Protein AF-0000000074986239 (afdb_homodimer)

InterPro domains:
  IPR000210 BTB/POZ domain [PF00651] (36-134)
  IPR000210 BTB/POZ domain [PS50097] (32-99)
  IPR000210 BTB/POZ domain [SM00225] (34-138)
  IPR011333 SKP1/BTB/POZ domain superfamily [G3DSA:3.30.710.10] (16-191)
  IPR011333 SKP1/BTB/POZ domain superfamily [SSF54695] (36-136)

pLDDT: mean 83.1, std 17.81, range [27.64, 98.12]

Organism: Psilocybe cubensis (NCBI:txid181762)

Nearest PDB structures (foldseek):
  4j8z-assembly1_A  TM=7.251E-01  e=3.890E-04  Homo sapiens
  3htm-assembly1_B  TM=7.294E-01  e=8.407E-04  Homo sapiens
  3hqi-assembly1_B  TM=7.609E-01  e=1.726E-03  Homo sapiens
  8rit-assembly1_B  TM=8.014E-01  e=5.625E-03  Xenopus laevis
  3ga1-assembly1_A  TM=6.540E-01  e=9.403E-03  Homo sapiens

Secondary structure (DSSP, 8-state):
-----------THHHH----TT-EEEEEEE-TT-SEEEEETTEEEEE-HHHHHHH-HHHHHHHHS---TT--EETTEEEEEE-S-HHHHHHHHHHHHH-S-S-TT--HHHHHHHHHHHHHTT-HHHHHHHHHHHHHHS-SSHHHHHHSGGG-HHHHS-TT--SS-TTHHHHHHHHHHHTT-GGGHHHHHHHHHHHS-HHHHHH-EE-TTS-EE---HHHHHHHHHHHHHHHHHIIIIITGGGTSSTTTT-TTTTTHHHHHHHHHHHHHHTT-SHHHHS--HHHHSTTS-HHHHHHHHHHHHHHHHHHHHHHHHHTTPPPHHHHTT---/-----------THHHH----TT-EEEEEEE-TT-SEEEEETTEEEEE-HHHHHHH-HHHHHHHHS---TT--EETTEEEEEE-S-HHHHHHHHHHHHH-STT-TT--HHHHHHHHHHHHHTT-HHHHHHHHHHHHHHS-SSHHHHHHSGGG-HHHHS-TT--SS-TTHHHHHHHHHHHTT-GGGHHHHHHHHHHHS-HHHHHH-EE-TTS-EE---HHHHHHHHHHHHHHHHHIIIIITGGGTSSTTTT-TTTTTHHHHHHHHHHHHHHTT-SHHHHS--HHHHSTTS-HHHHHHHHHHHHHHHHHHHHHHHHHTTPPPHHHHTT---

Solvent-accessible surface area (backbone atoms only — not comparable to full-atom values): 36133 Å² total; per-residue (Å²): 135,78,79,80,77,78,74,79,75,75,68,69,67,66,72,55,66,63,69,59,90,79,62,41,72,40,83,89,48,53,42,92,85,33,58,29,29,41,31,18,80,48,34,33,31,28,38,46,55,68,60,47,35,74,49,11,58,51,48,37,55,54,71,67,44,85,70,66,90,80,56,53,61,50,90,88,25,45,47,43,83,44,93,50,59,44,65,37,50,52,49,44,50,44,33,70,73,65,38,68,76,57,61,96,66,62,47,69,67,48,38,45,24,24,39,51,49,13,63,77,39,38,21,52,68,49,23,47,51,31,52,54,50,48,60,71,72,45,57,83,47,66,70,50,35,74,70,32,69,84,43,35,74,76,48,52,75,45,87,88,60,41,94,44,60,64,29,46,61,46,50,42,51,52,52,28,60,73,70,60,43,61,63,54,43,48,55,51,53,50,50,46,51,44,71,43,61,71,64,39,51,77,73,20,34,63,26,92,86,70,45,67,33,65,58,55,70,70,53,38,51,38,49,55,55,17,51,55,45,44,54,45,45,24,49,65,33,30,49,34,58,76,80,44,65,68,46,72,77,31,85,83,27,39,12,52,35,51,30,52,26,49,51,47,47,55,58,48,61,68,74,34,55,50,70,37,73,30,87,51,50,69,74,34,40,64,68,40,45,71,70,50,30,52,52,48,45,54,44,28,53,52,14,22,53,52,46,55,66,43,41,29,53,41,53,78,41,64,49,65,74,58,37,71,65,57,82,115,134,78,78,81,79,80,75,75,75,72,69,68,68,66,72,53,65,62,68,59,90,80,63,40,72,39,85,87,48,52,44,90,85,33,57,30,30,42,32,17,78,48,34,34,32,28,38,48,55,69,60,49,35,73,49,11,59,51,47,38,54,55,70,68,45,85,69,64,89,81,56,52,61,50,89,89,24,44,47,43,82,45,92,52,59,44,65,37,49,52,48,44,51,44,35,71,76,68,40,64,77,73,48,83,74,56,48,68,67,47,38,44,25,23,39,52,50,12,62,76,38,40,21,52,69,50,23,48,52,30,52,55,50,47,58,70,71,44,58,85,45,66,69,49,34,73,71,31,68,84,45,35,72,73,47,59,69,41,87,86,56,42,95,44,61,63,30,45,61,46,50,42,50,51,51,29,60,71,69,62,44,61,64,54,42,49,57,51,53,49,50,46,52,46,72,42,62,75,66,39,54,76,72,21,33,63,26,92,88,71,45,69,34,64,60,54,70,69,55,38,51,38,49,56,55,17,50,54,45,45,54,45,46,24,49,67,33,30,49,34,58,76,79,46,67,69,43,71,78,32,86,83,27,38,12,52,35,51,30,50,26,50,50,47,46,54,59,48,61,68,74,35,56,48,69,36,73,32,89,49,50,69,74,35,42,62,70,39,46,72,68,49,29,53,52,48,45,52,45,28,52,52,14,23,53,51,46,57,67,43,42,29,53,41,54,78,39,63,51,62,75,57,37,70,64,60,82,114

Structure (mmCIF, N/CA/C/O backbone):
data_AF-0000000074986239-model_v1
#
loop_
_entity.id
_entity.type
_entity.pdbx_description
1 polymer 'BTB domain-containing protein'
#
loop_
_atom_site.group_PDB
_atom_site.id
_atom_site.type_symbol
_atom_site.label_atom_id
_atom_site.label_alt_id
_atom_site.label_comp_id
_atom_site.label_asym_id
_atom_site.label_entity_id
_atom_site.label_seq_id
_atom_site.pdbx_PDB_ins_code
_atom_site.Cartn_x
_atom_site.Cartn_y
_atom_site.Cartn_z
_atom_site.occupancy
_atom_site.B_iso_or_equiv
_atom_site.auth_seq_id
_atom_site.auth_comp_id
_atom_site.auth_asym_id
_atom_site.auth_atom_id
_atom_site.pdbx_PDB_model_num
ATOM 1 N N . MET A 1 1 ? -80.312 -23.812 -19.688 1 28.38 1 MET A N 1
ATOM 2 C CA . MET A 1 1 ? -79.188 -24.344 -18.969 1 28.38 1 MET A CA 1
ATOM 3 C C . MET A 1 1 ? -78 -24.484 -19.906 1 28.38 1 MET A C 1
ATOM 5 O O . MET A 1 1 ? -77.875 -25.469 -20.641 1 28.38 1 MET A O 1
ATOM 9 N N . PHE A 1 2 ? -77.5 -23.391 -20.531 1 37.22 2 PHE A N 1
ATOM 10 C CA . PHE A 1 2 ? -76.5 -23.281 -21.594 1 37.22 2 PHE A CA 1
ATOM 11 C C . PHE A 1 2 ? -75.188 -23.797 -21.109 1 37.22 2 PHE A C 1
ATOM 13 O O . PHE A 1 2 ? -74.812 -23.609 -19.938 1 37.22 2 PHE A O 1
ATOM 20 N N . PRO A 1 3 ? -74.625 -24.891 -21.797 1 40.72 3 PRO A N 1
ATOM 21 C CA . PRO A 1 3 ? -73.375 -25.531 -21.375 1 40.72 3 PRO A CA 1
ATOM 22 C C . PRO A 1 3 ? -72.25 -24.547 -21.219 1 40.72 3 PRO A C 1
ATOM 24 O O . PRO A 1 3 ? -72.188 -23.5 -21.875 1 40.72 3 PRO A O 1
ATOM 27 N N . PRO A 1 4 ? -71.562 -24.5 -20 1 38.94 4 PRO A N 1
ATOM 28 C CA . PRO A 1 4 ? -70.438 -23.578 -19.672 1 38.94 4 PRO A CA 1
ATOM 29 C C . PRO A 1 4 ? -69.312 -23.625 -20.656 1 38.94 4 PRO A C 1
ATOM 31 O O . PRO A 1 4 ? -68.938 -24.719 -21.141 1 38.94 4 PRO A O 1
ATOM 34 N N . THR A 1 5 ? -69.188 -22.656 -21.516 1 35.75 5 THR A N 1
ATOM 35 C CA . THR A 1 5 ? -68.125 -22.516 -22.5 1 35.75 5 THR A CA 1
ATOM 36 C C . THR A 1 5 ? -66.75 -22.672 -21.844 1 35.75 5 THR A C 1
ATOM 38 O O . THR A 1 5 ? -66.5 -22.047 -20.828 1 35.75 5 THR A O 1
ATOM 41 N N . LYS A 1 6 ? -66.125 -23.828 -22.141 1 28.75 6 LYS A N 1
ATOM 42 C CA . LYS A 1 6 ? -64.75 -24.234 -21.734 1 28.75 6 LYS A CA 1
ATOM 43 C C . LYS A 1 6 ? -63.75 -23.094 -21.891 1 28.75 6 LYS A C 1
ATOM 45 O O . LYS A 1 6 ? -63.719 -22.438 -22.938 1 28.75 6 LYS A O 1
ATOM 50 N N . ARG A 1 7 ? -63.25 -22.484 -20.812 1 32.34 7 ARG A N 1
ATOM 51 C CA . ARG A 1 7 ? -62.156 -21.516 -20.766 1 32.34 7 ARG A CA 1
ATOM 52 C C . ARG A 1 7 ? -60.969 -22 -21.594 1 32.34 7 ARG A C 1
ATOM 54 O O . ARG A 1 7 ? -60.562 -23.156 -21.5 1 32.34 7 ARG A O 1
ATOM 61 N N . LYS A 1 8 ? -60.719 -21.375 -22.641 1 32.94 8 LYS A N 1
ATOM 62 C CA . LYS A 1 8 ? -59.531 -21.594 -23.469 1 32.94 8 LYS A CA 1
ATOM 63 C C . LYS A 1 8 ? -58.281 -21.781 -22.594 1 32.94 8 LYS A C 1
ATOM 65 O O . LYS A 1 8 ? -57.969 -20.906 -21.781 1 32.94 8 LYS A O 1
ATOM 70 N N . ARG A 1 9 ? -57.969 -23.062 -22.234 1 32.22 9 ARG A N 1
ATOM 71 C CA . ARG A 1 9 ? -56.656 -23.391 -21.672 1 32.22 9 ARG A CA 1
ATOM 72 C C . ARG A 1 9 ? -55.562 -22.625 -22.391 1 32.22 9 ARG A C 1
ATOM 74 O O . ARG A 1 9 ? -55.406 -22.734 -23.609 1 32.22 9 ARG A O 1
ATOM 81 N N . MET A 1 10 ? -55.375 -21.344 -22.031 1 33.19 10 MET A N 1
ATOM 82 C CA . MET A 1 10 ? -54.125 -20.688 -22.453 1 33.19 10 MET A CA 1
ATOM 83 C C . MET A 1 10 ? -52.938 -21.641 -22.391 1 33.19 10 MET A C 1
ATOM 85 O O . MET A 1 10 ? -52.719 -22.281 -21.359 1 33.19 10 MET A O 1
ATOM 89 N N . ASP A 1 11 ? -52.531 -22.266 -23.531 1 29.28 11 ASP A N 1
ATOM 90 C CA . ASP A 1 11 ? -51.406 -23.141 -23.781 1 29.28 11 ASP A CA 1
ATOM 91 C C . ASP A 1 11 ? -50.156 -22.688 -23.016 1 29.28 11 ASP A C 1
ATOM 93 O O . ASP A 1 11 ? -49.844 -21.5 -23.016 1 29.28 11 ASP A O 1
ATOM 97 N N . ASP A 1 12 ? -49.875 -23.375 -21.875 1 34.28 12 ASP A N 1
ATOM 98 C CA . ASP A 1 12 ? -48.656 -23.406 -21.062 1 34.28 12 ASP A CA 1
ATOM 99 C C . ASP A 1 12 ? -47.406 -23.297 -21.922 1 34.28 12 ASP A C 1
ATOM 101 O O . ASP A 1 12 ? -46.281 -23.359 -21.406 1 34.28 12 ASP A O 1
ATOM 105 N N . SER A 1 13 ? -47.531 -23.406 -23.25 1 34.16 13 SER A N 1
ATOM 106 C CA . SER A 1 13 ? -46.344 -23.344 -24.109 1 34.16 13 SER A CA 1
ATOM 107 C C . SER A 1 13 ? -45.625 -22 -24 1 34.16 13 SER A C 1
ATOM 109 O O . SER A 1 13 ? -44.531 -21.844 -24.5 1 34.16 13 SER A O 1
ATOM 111 N N . VAL A 1 14 ? -46.281 -20.906 -23.75 1 33.66 14 VAL A N 1
ATOM 112 C CA . VAL A 1 14 ? -45.656 -19.594 -23.719 1 33.66 14 VAL A CA 1
ATOM 113 C C . VAL A 1 14 ? -44.781 -19.469 -22.469 1 33.66 14 VAL A C 1
ATOM 115 O O . VAL A 1 14 ? -43.938 -18.578 -22.391 1 33.66 14 VAL A O 1
ATOM 118 N N . LYS A 1 15 ? -45.25 -20.031 -21.406 1 35.69 15 LYS A N 1
ATOM 119 C CA . LYS A 1 15 ? -44.406 -19.859 -20.219 1 35.69 15 LYS A CA 1
ATOM 120 C C . LYS A 1 15 ? -43.062 -20.531 -20.422 1 35.69 15 LYS A C 1
ATOM 122 O O . LYS A 1 15 ? -42.156 -20.375 -19.578 1 35.69 15 LYS A O 1
ATOM 127 N N . ASN A 1 16 ? -43.031 -21.656 -21.141 1 33.78 16 ASN A N 1
ATOM 128 C CA . ASN A 1 16 ? -41.781 -22.438 -21.172 1 33.78 16 ASN A CA 1
ATOM 129 C C . ASN A 1 16 ? -40.656 -21.656 -21.828 1 33.78 16 ASN A C 1
ATOM 131 O O . ASN A 1 16 ? -39.469 -21.953 -21.625 1 33.78 16 ASN A O 1
ATOM 135 N N . GLN A 1 17 ? -40.906 -21.156 -23.125 1 35.38 17 GLN A N 1
ATOM 136 C CA . GLN A 1 17 ? -39.781 -20.562 -23.844 1 35.38 17 GLN A CA 1
ATOM 137 C C . GLN A 1 17 ? -39.344 -19.266 -23.188 1 35.38 17 GLN A C 1
ATOM 139 O O . GLN A 1 17 ? -39.469 -18.188 -23.766 1 35.38 17 GLN A O 1
ATOM 144 N N . MET A 1 18 ? -39.594 -18.938 -22.094 1 35.94 18 MET A N 1
ATOM 145 C CA . MET A 1 18 ? -38.938 -17.75 -21.594 1 35.94 18 MET A CA 1
ATOM 146 C C . MET A 1 18 ? -37.438 -17.828 -21.859 1 35.94 18 MET A C 1
ATOM 148 O O . MET A 1 18 ? -36.688 -18.344 -21.016 1 35.94 18 MET A O 1
ATOM 152 N N . ARG A 1 19 ? -36.969 -18.188 -23.078 1 41.59 19 ARG A N 1
ATOM 153 C CA . ARG A 1 19 ? -35.594 -17.828 -23.453 1 41.59 19 ARG A CA 1
ATOM 154 C C . ARG A 1 19 ? -35.219 -16.469 -22.891 1 41.59 19 ARG A C 1
ATOM 156 O O . ARG A 1 19 ? -35.812 -15.445 -23.266 1 41.59 19 ARG A O 1
ATOM 163 N N . SER A 1 20 ? -35 -16.266 -21.641 1 49.47 20 SER A N 1
ATOM 164 C CA . SER A 1 20 ? -34.469 -14.984 -21.156 1 49.47 20 SER A CA 1
ATOM 165 C C . SER A 1 20 ? -33.594 -14.312 -22.203 1 49.47 20 SER A C 1
ATOM 167 O O . SER A 1 20 ? -32.844 -14.984 -22.922 1 49.47 20 SER A O 1
ATOM 169 N N . GLU A 1 21 ? -33.844 -13.289 -22.703 1 62.06 21 GLU A N 1
ATOM 170 C CA . GLU A 1 21 ? -33.094 -12.445 -23.641 1 62.06 21 GLU A CA 1
ATOM 171 C C . GLU A 1 21 ? -31.609 -12.453 -23.312 1 62.06 21 GLU A C 1
ATOM 173 O O . GLU A 1 21 ? -31.219 -12.102 -22.188 1 62.06 21 GLU A O 1
ATOM 178 N N . GLY A 1 22 ? -30.812 -13.227 -24.156 1 81.06 22 GLY A N 1
ATOM 179 C CA . GLY A 1 22 ? -29.375 -13.148 -24.172 1 81.06 22 GLY A CA 1
ATOM 180 C C . GLY A 1 22 ? -28.703 -14.375 -23.594 1 81.06 22 GLY A C 1
ATOM 181 O O . GLY A 1 22 ? -27.484 -14.398 -23.406 1 81.06 22 GLY A O 1
ATOM 182 N N . VAL A 1 23 ? -29.469 -15.43 -23.219 1 90 23 VAL A N 1
ATOM 183 C CA . VAL A 1 23 ? -28.875 -16.641 -22.641 1 90 23 VAL A CA 1
ATOM 184 C C . VAL A 1 23 ? -28.422 -17.562 -23.766 1 90 23 VAL A C 1
ATOM 186 O O . VAL A 1 23 ? -29.141 -17.766 -24.75 1 90 23 VAL A O 1
ATOM 189 N N . LYS A 1 24 ? -27.203 -18.125 -23.656 1 94.44 24 LYS A N 1
ATOM 190 C CA . LYS A 1 24 ? -26.625 -19.047 -24.641 1 94.44 24 LYS A CA 1
ATOM 191 C C . LYS A 1 24 ? -26.375 -20.422 -24.047 1 94.44 24 LYS A C 1
ATOM 193 O O . LYS A 1 24 ? -26.094 -20.531 -22.859 1 94.44 24 LYS A O 1
ATOM 198 N N . ARG A 1 25 ? -26.547 -21.453 -24.953 1 95 25 ARG A N 1
ATOM 199 C CA . ARG A 1 25 ? -26.219 -22.828 -24.562 1 95 25 ARG A CA 1
ATOM 200 C C . ARG A 1 25 ? -24.781 -23.172 -24.891 1 95 25 ARG A C 1
ATOM 202 O O . ARG A 1 25 ? -24.266 -22.781 -25.953 1 95 25 ARG A O 1
ATOM 209 N N . SER A 1 26 ? -24.172 -23.875 -23.922 1 95.06 26 SER A N 1
ATOM 210 C CA . SER A 1 26 ? -22.812 -24.312 -24.203 1 95.06 26 SER A CA 1
ATOM 211 C C . SER A 1 26 ? -22.781 -25.297 -25.375 1 95.06 26 SER A C 1
ATOM 213 O O . SER A 1 26 ? -23.625 -26.188 -25.469 1 95.06 26 SER A O 1
ATOM 215 N N . HIS A 1 27 ? -21.828 -25.047 -26.219 1 91 27 HIS A N 1
ATOM 216 C CA . HIS A 1 27 ? -21.719 -25.875 -27.406 1 91 27 HIS A CA 1
ATOM 217 C C . HIS A 1 27 ? -21.266 -27.281 -27.062 1 91 27 HIS A C 1
ATOM 219 O O . HIS A 1 27 ? -21.812 -28.266 -27.578 1 91 27 HIS A O 1
ATOM 225 N N . SER A 1 28 ? -20.297 -27.438 -26.156 1 91.25 28 SER A N 1
ATOM 226 C CA . SER A 1 28 ? -19.672 -28.734 -25.891 1 91.25 28 SER A CA 1
ATOM 227 C C . SER A 1 28 ? -20.297 -29.422 -24.688 1 91.25 28 SER A C 1
ATOM 229 O O . SER A 1 28 ? -20.203 -30.641 -24.547 1 91.25 28 SER A O 1
ATOM 231 N N . LEU A 1 29 ? -20.969 -28.609 -23.844 1 96.19 29 LEU A N 1
ATOM 232 C CA . LEU A 1 29 ? -21.469 -29.172 -22.594 1 96.19 29 LEU A CA 1
ATOM 233 C C . LEU A 1 29 ? -23 -29.062 -22.531 1 96.19 29 LEU A C 1
ATOM 235 O O . LEU A 1 29 ? -23.531 -28.516 -21.562 1 96.19 29 LEU A O 1
ATOM 239 N N . TRP A 1 30 ? -23.609 -29.469 -23.625 1 96.56 30 TRP A N 1
ATOM 240 C CA . TRP A 1 30 ? -25.062 -29.578 -23.719 1 96.56 30 TRP A CA 1
ATOM 241 C C . TRP A 1 30 ? -25.469 -30.984 -24.156 1 96.56 30 TRP A C 1
ATOM 243 O O . TRP A 1 30 ? -25.484 -31.281 -25.359 1 96.56 30 TRP A O 1
ATOM 253 N N . PHE A 1 31 ? -25.906 -31.734 -23.203 1 96.62 31 PHE A N 1
ATOM 254 C CA . PHE A 1 31 ? -26.281 -33.125 -23.484 1 96.62 31 PHE A CA 1
ATOM 255 C C . PHE A 1 31 ? -27.797 -33.281 -23.5 1 96.62 31 PHE A C 1
ATOM 257 O O . PHE A 1 31 ? -28.469 -32.969 -22.516 1 96.62 31 PHE A O 1
ATOM 264 N N . GLU A 1 32 ? -28.359 -33.781 -24.469 1 94.69 32 GLU A N 1
ATOM 265 C CA . GLU A 1 32 ? -29.812 -33.906 -24.641 1 94.69 32 GLU A CA 1
ATOM 266 C C . GLU A 1 32 ? -30.438 -34.75 -23.547 1 94.69 32 GLU A C 1
ATOM 268 O O . GLU A 1 32 ? -31.578 -34.531 -23.141 1 94.69 32 GLU A O 1
ATOM 273 N N . ASP A 1 33 ? -29.688 -35.688 -23.094 1 96.12 33 ASP A N 1
ATOM 274 C CA . ASP A 1 33 ? -30.203 -36.562 -22.047 1 96.12 33 ASP A CA 1
ATOM 275 C C . ASP A 1 33 ? -29.812 -36.062 -20.656 1 96.12 33 ASP A C 1
ATOM 277 O O . ASP A 1 33 ? -29.922 -36.812 -19.672 1 96.12 33 ASP A O 1
ATOM 281 N N . GLY A 1 34 ? -29.297 -34.844 -20.562 1 96.75 34 GLY A N 1
ATOM 282 C CA . GLY A 1 34 ? -28.984 -34.25 -19.266 1 96.75 34 GLY A CA 1
ATOM 283 C C . GLY A 1 34 ? -30.188 -34.062 -18.375 1 96.75 34 GLY A C 1
ATOM 284 O O . GLY A 1 34 ? -31.297 -33.875 -18.844 1 96.75 34 GLY A O 1
ATOM 285 N N . SER A 1 35 ? -29.969 -34.094 -17.078 1 95.94 35 SER A N 1
ATOM 286 C CA . SER A 1 35 ? -31.078 -34.125 -16.141 1 95.94 35 SER A CA 1
ATOM 287 C C . SER A 1 35 ? -31.109 -32.844 -15.305 1 95.94 35 SER A C 1
ATOM 289 O O . SER A 1 35 ? -31.984 -32.656 -14.461 1 95.94 35 SER A O 1
ATOM 291 N N . VAL A 1 36 ? -30.141 -32 -15.562 1 95.88 36 VAL A N 1
ATOM 292 C CA . VAL A 1 36 ? -30.094 -30.734 -14.859 1 95.88 36 VAL A CA 1
ATOM 293 C C . VAL A 1 36 ? -29.406 -29.688 -15.734 1 95.88 36 VAL A C 1
ATOM 295 O O . VAL A 1 36 ? -28.516 -30.016 -16.516 1 95.88 36 VAL A O 1
ATOM 298 N N . ILE A 1 37 ? -29.828 -28.516 -15.625 1 96.69 37 ILE A N 1
ATOM 299 C CA . ILE A 1 37 ? -29.219 -27.406 -16.344 1 96.69 37 ILE A CA 1
ATOM 300 C C . ILE A 1 37 ? -28.609 -26.422 -15.359 1 96.69 37 ILE A C 1
ATOM 302 O O . ILE A 1 37 ? -29.281 -25.969 -14.43 1 96.69 37 ILE A O 1
ATOM 306 N N . LEU A 1 38 ? -27.297 -26.188 -15.492 1 96.75 38 LEU A N 1
ATOM 307 C CA . LEU A 1 38 ? -26.625 -25.125 -14.742 1 96.75 38 LEU A CA 1
ATOM 308 C C . LEU A 1 38 ? -26.531 -23.844 -15.562 1 96.75 38 LEU A C 1
ATOM 310 O O . LEU A 1 38 ? -26.141 -23.875 -16.734 1 96.75 38 LEU A O 1
ATOM 314 N N . GLU A 1 39 ? -26.891 -22.797 -14.969 1 96.69 39 GLU A N 1
ATOM 315 C CA . GLU A 1 39 ? -26.766 -21.531 -15.664 1 96.69 39 GLU A CA 1
ATOM 316 C C . GLU A 1 39 ? -25.781 -20.609 -14.945 1 96.69 39 GLU A C 1
ATOM 318 O O . GLU A 1 39 ? -26 -20.219 -13.797 1 96.69 39 GLU A O 1
ATOM 323 N N . ALA A 1 40 ? -24.703 -20.328 -15.539 1 96.62 40 ALA A N 1
ATOM 324 C CA . ALA A 1 40 ? -23.688 -19.375 -15.078 1 96.62 40 ALA A CA 1
ATOM 325 C C . ALA A 1 40 ? -23.609 -18.156 -16 1 96.62 40 ALA A C 1
ATOM 327 O O . ALA A 1 40 ? -23.281 -18.281 -17.188 1 96.62 40 ALA A O 1
ATOM 328 N N . GLN A 1 41 ? -23.844 -17.031 -15.367 1 94.19 41 GLN A N 1
ATOM 329 C CA . GLN A 1 41 ? -23.953 -15.82 -16.172 1 94.19 41 GLN A CA 1
ATOM 330 C C . GLN A 1 41 ? -24.984 -16.016 -17.297 1 94.19 41 GLN A C 1
ATOM 332 O O . GLN A 1 41 ? -26.172 -16.219 -17.016 1 94.19 41 GLN A O 1
ATOM 337 N N . LYS A 1 42 ? -24.625 -16.031 -18.562 1 93.75 42 LYS A N 1
ATOM 338 C CA . LYS A 1 42 ? -25.578 -16.172 -19.672 1 93.75 42 LYS A CA 1
ATOM 339 C C . LYS A 1 42 ? -25.344 -17.469 -20.438 1 93.75 42 LYS A C 1
ATOM 341 O O . LYS A 1 42 ? -25.719 -17.578 -21.594 1 93.75 42 LYS A O 1
ATOM 346 N N . THR A 1 43 ? -24.703 -18.344 -19.75 1 96.75 43 THR A N 1
ATOM 347 C CA . THR A 1 43 ? -24.422 -19.625 -20.406 1 96.75 43 THR A CA 1
ATOM 348 C C . THR A 1 43 ? -25.047 -20.781 -19.656 1 96.75 43 THR A C 1
ATOM 350 O O . THR A 1 43 ? -24.938 -20.859 -18.422 1 96.75 43 THR A O 1
ATOM 353 N N . GLN A 1 44 ? -25.672 -21.609 -20.406 1 97.25 44 GLN A N 1
ATOM 354 C CA . GLN A 1 44 ? -26.312 -22.781 -19.797 1 97.25 44 GLN A CA 1
ATOM 355 C C . GLN A 1 44 ? -25.578 -24.062 -20.172 1 97.25 44 GLN A C 1
ATOM 357 O O . GLN A 1 44 ? -25.125 -24.219 -21.312 1 97.25 44 GLN A O 1
ATOM 362 N N . PHE A 1 45 ? -25.438 -24.922 -19.219 1 97.88 45 PHE A N 1
ATOM 363 C CA . PHE A 1 45 ? -24.859 -26.25 -19.375 1 97.88 45 PHE A CA 1
ATOM 364 C C . PHE A 1 45 ? -25.875 -27.328 -19 1 97.88 45 PHE A C 1
ATOM 366 O O . PHE A 1 45 ? -26.359 -27.375 -17.875 1 97.88 45 PHE A O 1
ATOM 373 N N . ARG A 1 46 ? -26.281 -28.109 -19.922 1 97.62 46 ARG A N 1
ATOM 374 C CA . ARG A 1 46 ? -27.156 -29.234 -19.625 1 97.62 46 ARG A CA 1
ATOM 375 C C . ARG A 1 46 ? -26.359 -30.516 -19.391 1 97.62 46 ARG A C 1
ATOM 377 O O . ARG A 1 46 ? -25.781 -31.078 -20.312 1 97.62 46 ARG A O 1
ATOM 384 N N . VAL A 1 47 ? -26.328 -30.969 -18.156 1 97.81 47 VAL A N 1
ATOM 385 C CA . VAL A 1 47 ? -25.453 -32.062 -17.75 1 97.81 47 VAL A CA 1
ATOM 386 C C . VAL A 1 47 ? -26.234 -33.062 -16.891 1 97.81 47 VAL A C 1
ATOM 388 O O . VAL A 1 47 ? -27.469 -33 -16.844 1 97.81 47 VAL A O 1
ATOM 391 N N . HIS A 1 48 ? -25.594 -34.031 -16.359 1 97.38 48 HIS A N 1
ATOM 392 C CA . HIS A 1 48 ? -26.266 -35.125 -15.641 1 97.38 48 HIS A CA 1
ATOM 393 C C . HIS A 1 48 ? -26.141 -34.969 -14.133 1 97.38 48 HIS A C 1
ATOM 395 O O . HIS A 1 48 ? -25.031 -34.812 -13.609 1 97.38 48 HIS A O 1
ATOM 401 N N . ARG A 1 49 ? -27.156 -35.031 -13.453 1 95.25 49 ARG A N 1
ATOM 402 C CA . ARG A 1 49 ? -27.203 -34.906 -12 1 95.25 49 ARG A CA 1
ATOM 403 C C . ARG A 1 49 ? -26.297 -35.938 -11.336 1 95.25 49 ARG A C 1
ATOM 405 O O . ARG A 1 49 ? -25.562 -35.625 -10.406 1 95.25 49 ARG A O 1
ATOM 412 N N . SER A 1 50 ? -26.359 -37.156 -11.82 1 95.56 50 SER A N 1
ATOM 413 C CA . SER A 1 50 ? -25.594 -38.25 -11.234 1 95.56 50 SER A CA 1
ATOM 414 C C . SER A 1 50 ? -24.094 -38 -11.312 1 95.56 50 SER A C 1
ATOM 416 O O . SER A 1 50 ? -23.359 -38.281 -10.375 1 95.56 50 SER A O 1
ATOM 418 N N . ILE A 1 51 ? -23.719 -37.438 -12.414 1 95.94 51 ILE A N 1
ATOM 419 C CA . ILE A 1 51 ? -22.297 -37.156 -12.609 1 95.94 51 ILE A CA 1
ATOM 420 C C . ILE A 1 51 ? -21.844 -36.031 -11.648 1 95.94 51 ILE A C 1
ATOM 422 O O . ILE A 1 51 ? -20.812 -36.156 -10.984 1 95.94 51 ILE A O 1
ATOM 426 N N . LEU A 1 52 ? -22.594 -34.969 -11.523 1 96.56 52 LEU A N 1
ATOM 427 C CA . LEU A 1 52 ? -22.281 -33.906 -10.578 1 96.56 52 LEU A CA 1
ATOM 428 C C . LEU A 1 52 ? -22.203 -34.438 -9.156 1 96.56 52 LEU A C 1
ATOM 430 O O . LEU A 1 52 ? -21.281 -34.094 -8.406 1 96.56 52 LEU A O 1
ATOM 434 N N . CYS A 1 53 ? -23.141 -35.344 -8.805 1 95.62 53 CYS A N 1
ATOM 435 C CA . CYS A 1 53 ? -23.203 -35.906 -7.461 1 95.62 53 CYS A CA 1
ATOM 436 C C . CYS A 1 53 ? -21.984 -36.781 -7.188 1 95.62 53 CYS A C 1
ATOM 438 O O . CYS A 1 53 ? -21.516 -36.875 -6.051 1 95.62 53 CYS A O 1
ATOM 440 N N . ASN A 1 54 ? -21.484 -37.406 -8.195 1 95.31 54 ASN A N 1
ATOM 441 C CA . ASN A 1 54 ? -20.312 -38.281 -8.055 1 95.31 54 ASN A CA 1
ATOM 442 C C . ASN A 1 54 ? -19.062 -37.438 -7.727 1 95.31 54 ASN A C 1
ATOM 444 O O . ASN A 1 54 ? -18.141 -37.938 -7.074 1 95.31 54 ASN A O 1
ATOM 448 N N . TYR A 1 55 ? -19.016 -36.219 -8.109 1 95.12 55 TYR A N 1
ATOM 449 C CA . TYR A 1 55 ? -17.797 -35.438 -8.008 1 95.12 55 TYR A CA 1
ATOM 450 C C . TYR A 1 55 ? -17.906 -34.375 -6.902 1 95.12 55 TYR A C 1
ATOM 452 O O . TYR A 1 55 ? -16.891 -33.844 -6.434 1 95.12 55 TYR A O 1
ATOM 460 N N . SER A 1 56 ? -19.109 -34.062 -6.512 1 96.94 56 SER A N 1
ATOM 461 C CA . SER A 1 56 ? -19.297 -32.906 -5.613 1 96.94 56 SER A CA 1
ATOM 462 C C . SER A 1 56 ? -20.219 -33.281 -4.457 1 96.94 56 SER A C 1
ATOM 464 O O . SER A 1 56 ? -21.375 -33.656 -4.672 1 96.94 56 SER A O 1
ATOM 466 N N . LYS A 1 57 ? -19.781 -33.062 -3.295 1 94.62 57 LYS A N 1
ATOM 467 C CA . LYS A 1 57 ? -20.609 -33.25 -2.109 1 94.62 57 LYS A CA 1
ATOM 468 C C . LYS A 1 57 ? -21.734 -32.219 -2.025 1 94.62 57 LYS A C 1
ATOM 470 O O . LYS A 1 57 ? -22.828 -32.531 -1.569 1 94.62 57 LYS A O 1
ATOM 475 N N . VAL A 1 58 ? -21.406 -31.094 -2.408 1 96 58 VAL A N 1
ATOM 476 C CA . VAL A 1 58 ? -22.391 -30.016 -2.393 1 96 58 VAL A CA 1
ATOM 477 C C . VAL A 1 58 ? -23.578 -30.375 -3.283 1 96 58 VAL A C 1
ATOM 479 O O . VAL A 1 58 ? -24.734 -30.219 -2.885 1 96 58 VAL A O 1
ATOM 482 N N . PHE A 1 59 ? -23.328 -30.938 -4.477 1 95 59 PHE A N 1
ATOM 483 C CA . PHE A 1 59 ? -24.406 -31.312 -5.379 1 95 59 PHE A CA 1
ATOM 484 C C . PHE A 1 59 ? -25.125 -32.562 -4.867 1 95 59 PHE A C 1
ATOM 486 O O . PHE A 1 59 ? -26.328 -32.719 -5.043 1 95 59 PHE A O 1
ATOM 493 N N . GLN A 1 60 ? -24.406 -33.438 -4.25 1 94.38 60 GLN A N 1
ATOM 494 C CA . GLN A 1 60 ? -25.047 -34.562 -3.613 1 94.38 60 GLN A CA 1
ATOM 495 C C . GLN A 1 60 ? -26.078 -34.125 -2.584 1 94.38 60 GLN A C 1
ATOM 497 O O . GLN A 1 60 ? -27.219 -34.625 -2.586 1 94.38 60 GLN A O 1
ATOM 502 N N . ASP A 1 61 ? -25.641 -33.188 -1.771 1 93.69 61 ASP A N 1
ATOM 503 C CA . ASP A 1 61 ? -26.516 -32.688 -0.723 1 93.69 61 ASP A CA 1
ATOM 504 C C . ASP A 1 61 ? -27.688 -31.906 -1.318 1 93.69 61 ASP A C 1
ATOM 506 O O . ASP A 1 61 ? -28.828 -32.031 -0.85 1 93.69 61 ASP A O 1
ATOM 510 N N . MET A 1 62 ? -27.406 -31.172 -2.33 1 90.81 62 MET A N 1
ATOM 511 C CA . MET A 1 62 ? -28.438 -30.344 -2.965 1 90.81 62 MET A CA 1
ATOM 512 C C . MET A 1 62 ? -29.531 -31.203 -3.561 1 90.81 62 MET A C 1
ATOM 514 O O . MET A 1 62 ? -30.719 -30.859 -3.449 1 90.81 62 MET A O 1
ATOM 518 N N . PHE A 1 63 ? -29.203 -32.312 -4.129 1 89.94 63 PHE A N 1
ATOM 519 C CA . PHE A 1 63 ? -30.172 -33.125 -4.859 1 89.94 63 PHE A CA 1
ATOM 520 C C . PHE A 1 63 ? -30.828 -34.156 -3.941 1 89.94 63 PHE A C 1
ATOM 522 O O . PHE A 1 63 ? -31.781 -34.812 -4.34 1 89.94 63 PHE A O 1
ATOM 529 N N . THR A 1 64 ? -30.312 -34.25 -2.783 1 86.19 64 THR A N 1
ATOM 530 C CA . THR A 1 64 ? -30.953 -35.125 -1.804 1 86.19 64 THR A CA 1
ATOM 531 C C . THR A 1 64 ? -32.094 -34.375 -1.106 1 86.19 64 THR A C 1
ATOM 533 O O . THR A 1 64 ? -33.031 -35 -0.628 1 86.19 64 THR A O 1
ATOM 536 N N . VAL A 1 65 ? -31.969 -33.062 -1.013 1 77.62 65 VAL A N 1
ATOM 537 C CA . VAL A 1 65 ? -33 -32.25 -0.377 1 77.62 65 VAL A CA 1
ATOM 538 C C . VAL A 1 65 ? -34.156 -32.031 -1.361 1 77.62 65 VAL A C 1
ATOM 540 O O . VAL A 1 65 ? -33.906 -31.641 -2.508 1 77.62 65 VAL A O 1
ATOM 543 N N . PRO A 1 66 ? -35.375 -32.469 -0.994 1 72 66 PRO A N 1
ATOM 544 C CA . PRO A 1 66 ? -36.5 -32.219 -1.903 1 72 66 PRO A CA 1
ATOM 545 C C . PRO A 1 66 ? -36.594 -30.75 -2.359 1 72 66 PRO A C 1
ATOM 547 O O . PRO A 1 66 ? -36.375 -29.844 -1.557 1 72 66 PRO A O 1
ATOM 550 N N . GLN A 1 67 ? -36.344 -30.578 -3.67 1 64.31 67 GLN A N 1
ATOM 551 C CA . GLN A 1 67 ? -36.375 -29.234 -4.23 1 64.31 67 GLN A CA 1
ATOM 552 C C . GLN A 1 67 ? -37.812 -28.656 -4.164 1 64.31 67 GLN A C 1
ATOM 554 O O . GLN A 1 67 ? -38.781 -29.391 -4.312 1 64.31 67 GLN A O 1
ATOM 559 N N . PRO A 1 68 ? -37.75 -27.359 -3.762 1 63.28 68 PRO A N 1
ATOM 560 C CA . PRO A 1 68 ? -39.094 -26.781 -3.748 1 63.28 68 PRO A CA 1
ATOM 561 C C . PRO A 1 68 ? -39.812 -26.906 -5.094 1 63.28 68 PRO A C 1
ATOM 563 O O . PRO A 1 68 ? -39.156 -26.953 -6.141 1 63.28 68 PRO A O 1
ATOM 566 N N . GLU A 1 69 ? -41.031 -27.234 -5.145 1 58.94 69 GLU A N 1
ATOM 567 C CA . GLU A 1 69 ? -41.906 -27.375 -6.312 1 58.94 69 GLU A CA 1
ATOM 568 C C . GLU A 1 69 ? -41.688 -26.203 -7.277 1 58.94 69 GLU A C 1
ATOM 570 O O . GLU A 1 69 ? -41.906 -26.359 -8.484 1 58.94 69 GLU A O 1
ATOM 575 N N . SER A 1 70 ? -41.25 -25.031 -6.824 1 60.97 70 SER A N 1
ATOM 576 C 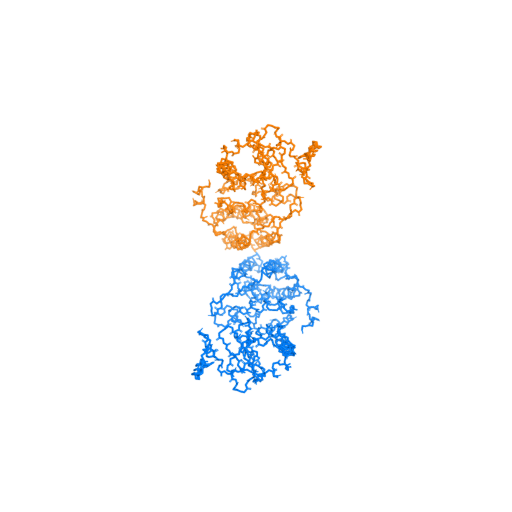CA . SER A 1 70 ? -41.156 -23.797 -7.594 1 60.97 70 SER A CA 1
ATOM 577 C C . SER A 1 70 ? -39.781 -23.641 -8.203 1 60.97 70 SER A C 1
ATOM 579 O O . SER A 1 70 ? -39.438 -22.562 -8.711 1 60.97 70 SER A O 1
ATOM 581 N N . SER A 1 71 ? -39.25 -24.844 -8.359 1 68.31 71 SER A N 1
ATOM 582 C CA . SER A 1 71 ? -37.938 -24.688 -8.922 1 68.31 71 SER A CA 1
ATOM 583 C C . SER A 1 71 ? -37.969 -24.375 -10.414 1 68.31 71 SER A C 1
ATOM 585 O O . SER A 1 71 ? -38.875 -24.859 -11.125 1 68.31 71 SER A O 1
ATOM 587 N N . ALA A 1 72 ? -37.25 -23.422 -10.82 1 80.25 72 ALA A N 1
ATOM 588 C CA . ALA A 1 72 ? -37.188 -23 -12.219 1 80.25 72 ALA A CA 1
ATOM 589 C C . ALA A 1 72 ? -36.812 -24.172 -13.125 1 80.25 72 ALA A C 1
ATOM 591 O O . ALA A 1 72 ? -36 -25.016 -12.758 1 80.25 72 ALA A O 1
ATOM 592 N N . MET A 1 73 ? -37.625 -24.391 -14.25 1 87.06 73 MET A N 1
ATOM 593 C CA . MET A 1 73 ? -37.375 -25.438 -15.227 1 87.06 73 MET A CA 1
ATOM 594 C C . MET A 1 73 ? -37.156 -24.859 -16.625 1 87.06 73 MET A C 1
ATOM 596 O O . MET A 1 73 ? -37.719 -23.797 -16.938 1 87.06 73 MET A O 1
ATOM 600 N N . VAL A 1 74 ? -36.25 -25.5 -17.297 1 85.25 74 VAL A N 1
ATOM 601 C CA . VAL A 1 74 ? -36.062 -25.234 -18.719 1 85.25 74 VAL A CA 1
ATOM 602 C C . VAL A 1 74 ? -36.25 -26.531 -19.5 1 85.25 74 VAL A C 1
ATOM 604 O O . VAL A 1 74 ? -35.531 -27.5 -19.297 1 85.25 74 VAL A O 1
ATOM 607 N N . ASP A 1 75 ? -37.219 -26.562 -20.391 1 84.25 75 ASP A N 1
ATOM 608 C CA . ASP A 1 75 ? -37.531 -27.719 -21.203 1 84.25 75 ASP A CA 1
ATOM 609 C C . ASP A 1 75 ? -37.75 -28.969 -20.344 1 84.25 75 ASP A C 1
ATOM 611 O O . ASP A 1 75 ? -37.219 -30.031 -20.656 1 84.25 75 ASP A O 1
ATOM 615 N N . GLY A 1 76 ? -38.406 -28.812 -19.172 1 87.56 76 GLY A N 1
ATOM 616 C CA . GLY A 1 76 ? -38.75 -29.922 -18.297 1 87.56 76 GLY A CA 1
ATOM 617 C C . GLY A 1 76 ? -37.562 -30.375 -17.453 1 87.56 76 GLY A C 1
ATOM 618 O O . GLY A 1 76 ? -37.656 -31.391 -16.734 1 87.56 76 GLY A O 1
ATOM 619 N N . VAL A 1 77 ? -36.531 -29.719 -17.625 1 92.38 77 VAL A N 1
ATOM 620 C CA . VAL A 1 77 ? -35.312 -30.062 -16.875 1 92.38 77 VAL A CA 1
ATOM 621 C C . VAL A 1 77 ? -35.062 -29 -15.805 1 92.38 77 VAL A C 1
ATOM 623 O O . VAL A 1 77 ? -35.156 -27.797 -16.078 1 92.38 77 VAL A O 1
ATOM 626 N N . PRO A 1 78 ? -34.781 -29.375 -14.617 1 92 78 PRO A N 1
ATOM 627 C CA . PRO A 1 78 ? -34.5 -28.406 -13.547 1 92 78 PRO A CA 1
ATOM 628 C C . PRO A 1 78 ? -33.344 -27.469 -13.883 1 92 78 PRO A C 1
ATOM 630 O O . PRO A 1 78 ? -32.312 -27.906 -14.406 1 92 78 PRO A O 1
ATOM 633 N N . LEU A 1 79 ? -33.531 -26.234 -13.492 1 94.38 79 LEU A N 1
ATOM 634 C CA . LEU A 1 79 ? -32.531 -25.203 -13.727 1 94.38 79 LEU A CA 1
ATOM 635 C C . LEU A 1 79 ? -31.906 -24.719 -12.414 1 94.38 79 LEU A C 1
ATOM 637 O O . LEU A 1 79 ? -32.625 -24.375 -11.477 1 94.38 79 LEU A O 1
ATOM 641 N N . ILE A 1 80 ? -30.625 -24.734 -12.312 1 93.31 80 ILE A N 1
ATOM 642 C CA . ILE A 1 80 ? -29.906 -24.234 -11.141 1 93.31 80 ILE A CA 1
ATOM 643 C C . ILE A 1 80 ? -29.047 -23.016 -11.539 1 93.31 80 ILE A C 1
ATOM 645 O O . ILE A 1 80 ? -28.188 -23.125 -12.414 1 93.31 80 ILE A O 1
ATOM 649 N N . HIS A 1 81 ? -29.281 -21.938 -10.891 1 94.25 81 HIS A N 1
ATOM 650 C CA . HIS A 1 81 ? -28.484 -20.75 -11.117 1 94.25 81 HIS A CA 1
ATOM 651 C C . HIS A 1 81 ? -27.234 -20.75 -10.242 1 94.25 81 HIS A C 1
ATOM 653 O O . HIS A 1 81 ? -27.328 -20.875 -9.023 1 94.25 81 HIS A O 1
ATOM 659 N N . VAL A 1 82 ? -26.109 -20.688 -10.891 1 95.06 82 VAL A N 1
ATOM 660 C CA . VAL A 1 82 ? -24.844 -20.594 -10.164 1 95.06 82 VAL A CA 1
ATOM 661 C C . VAL A 1 82 ? -24.219 -19.219 -10.391 1 95.06 82 VAL A C 1
ATOM 663 O O . VAL A 1 82 ? -24.359 -18.641 -11.469 1 95.06 82 VAL A O 1
ATOM 666 N N . ILE A 1 83 ? -23.547 -18.609 -9.43 1 94.38 83 ILE A N 1
ATOM 667 C CA . ILE A 1 83 ? -23.125 -17.219 -9.445 1 94.38 83 ILE A CA 1
ATOM 668 C C . ILE A 1 83 ? -21.703 -17.109 -10.008 1 94.38 83 ILE A C 1
ATOM 670 O O . ILE A 1 83 ? -21.219 -16 -10.281 1 94.38 83 ILE A O 1
ATOM 674 N N . ASP A 1 84 ? -21.094 -18.188 -10.32 1 95.69 84 ASP A N 1
ATOM 675 C CA . ASP A 1 84 ? -19.703 -18.188 -10.797 1 95.69 84 ASP A CA 1
ATOM 676 C C . ASP A 1 84 ? -19.641 -17.875 -12.289 1 95.69 84 ASP A C 1
ATOM 678 O O . ASP A 1 84 ? -20.656 -17.875 -12.977 1 95.69 84 ASP A O 1
ATOM 682 N N . ASP A 1 85 ? -18.438 -17.625 -12.742 1 93.88 85 ASP A N 1
ATOM 683 C CA . ASP A 1 85 ? -18.234 -17.328 -14.156 1 93.88 85 ASP A CA 1
ATOM 684 C C . ASP A 1 85 ? -18.484 -18.562 -15.016 1 93.88 85 ASP A C 1
ATOM 686 O O . ASP A 1 85 ? -18.141 -19.672 -14.633 1 93.88 85 ASP A O 1
ATOM 690 N N . ALA A 1 86 ? -18.984 -18.312 -16.234 1 95.75 86 ALA A N 1
ATOM 691 C CA . ALA A 1 86 ? -19.281 -19.406 -17.172 1 95.75 86 ALA A CA 1
ATOM 692 C C . ALA A 1 86 ? -18 -20.156 -17.562 1 95.75 86 ALA A C 1
ATOM 694 O O . ALA A 1 86 ? -18.016 -21.391 -17.688 1 95.75 86 ALA A O 1
ATOM 695 N N . VAL A 1 87 ? -16.906 -19.406 -17.672 1 92.25 87 VAL A N 1
ATOM 696 C CA . VAL A 1 87 ? -15.641 -20 -18.109 1 92.25 87 VAL A CA 1
ATOM 697 C C . VAL A 1 87 ? -15.156 -21 -17.078 1 92.25 87 VAL A C 1
ATOM 699 O O . VAL A 1 87 ? -14.578 -22.031 -17.422 1 92.25 87 VAL A O 1
ATOM 702 N N . ASP A 1 88 ? -15.328 -20.734 -15.836 1 95.12 88 ASP A N 1
ATOM 703 C CA . ASP A 1 88 ? -14.93 -21.656 -14.773 1 95.12 88 ASP A CA 1
ATOM 704 C C . ASP A 1 88 ? -15.695 -22.969 -14.883 1 95.12 88 ASP A C 1
ATOM 706 O O . ASP A 1 88 ? -15.102 -24.047 -14.773 1 95.12 88 ASP A O 1
ATOM 710 N N . TRP A 1 89 ? -16.953 -22.906 -15.125 1 96.56 89 TRP A N 1
ATOM 711 C CA . TRP A 1 89 ? -17.781 -24.109 -15.258 1 96.56 89 TRP A CA 1
ATOM 712 C C . TRP A 1 89 ? -17.422 -24.859 -16.531 1 96.56 89 TRP A C 1
ATOM 714 O O . TRP A 1 89 ? -17.375 -26.094 -16.531 1 96.56 89 TRP A O 1
ATOM 724 N N . GLU A 1 90 ? -17.25 -24.094 -17.578 1 94.62 90 GLU A N 1
ATOM 725 C CA . GLU A 1 90 ? -16.828 -24.75 -18.828 1 94.62 90 GLU A CA 1
ATOM 726 C C . GLU A 1 90 ? -15.57 -25.578 -18.625 1 94.62 90 GLU A C 1
ATOM 728 O O . GLU A 1 90 ? -15.5 -26.719 -19.078 1 94.62 90 GLU A O 1
ATOM 733 N N . ASN A 1 91 ? -14.617 -25 -17.969 1 92.75 91 ASN A N 1
ATOM 734 C CA . ASN A 1 91 ? -13.352 -25.688 -17.719 1 92.75 91 ASN A CA 1
ATOM 735 C C . ASN A 1 91 ? -13.531 -26.906 -16.828 1 92.75 91 ASN A C 1
ATOM 737 O O . ASN A 1 91 ? -13.094 -28 -17.188 1 92.75 91 ASN A O 1
ATOM 741 N N . VAL A 1 92 ? -14.234 -26.828 -15.734 1 95.12 92 VAL A N 1
ATOM 742 C CA . VAL A 1 92 ? -14.352 -27.891 -14.75 1 95.12 92 VAL A CA 1
ATOM 743 C C . VAL A 1 92 ? -15.242 -29.016 -15.297 1 95.12 92 VAL A C 1
ATOM 745 O O . VAL A 1 92 ? -14.898 -30.188 -15.203 1 95.12 92 VAL A O 1
ATOM 748 N N . LEU A 1 93 ? -16.406 -28.641 -15.898 1 95.75 93 LEU A N 1
ATOM 749 C CA . LEU A 1 93 ? -17.266 -29.641 -16.5 1 95.75 93 LEU A CA 1
ATOM 750 C C . LEU A 1 93 ? -16.547 -30.344 -17.656 1 95.75 93 LEU A C 1
ATOM 752 O O . LEU A 1 93 ? -16.734 -31.547 -17.875 1 95.75 93 LEU A O 1
ATOM 756 N N . GLY A 1 94 ? -15.82 -29.531 -18.406 1 92.75 94 GLY A N 1
ATOM 757 C CA . GLY A 1 94 ? -15.023 -30.141 -19.453 1 92.75 94 GLY A CA 1
ATOM 758 C C . GLY A 1 94 ? -14.117 -31.25 -18.938 1 92.75 94 GLY A C 1
ATOM 759 O O . GLY A 1 94 ? -13.992 -32.312 -19.578 1 92.75 94 GLY A O 1
ATOM 760 N N . ILE A 1 95 ? -13.484 -31.031 -17.844 1 91.56 95 ILE A N 1
ATOM 761 C CA . ILE A 1 95 ? -12.586 -32 -17.234 1 91.56 95 ILE A CA 1
ATOM 762 C C . ILE A 1 95 ? -13.383 -33.188 -16.734 1 91.56 95 ILE A C 1
ATOM 764 O O . ILE A 1 95 ? -12.969 -34.344 -16.922 1 91.56 95 ILE A O 1
ATOM 768 N N . ILE A 1 96 ? -14.477 -33 -16.156 1 92.94 96 ILE A N 1
ATOM 769 C CA . ILE A 1 96 ? -15.312 -34.062 -15.594 1 92.94 96 ILE A CA 1
ATOM 770 C C . ILE A 1 96 ? -15.828 -34.969 -16.703 1 92.94 96 ILE A C 1
ATOM 772 O O . ILE A 1 96 ? -15.789 -36.188 -16.578 1 92.94 96 ILE A O 1
ATOM 776 N N . TYR A 1 97 ? -16.297 -34.438 -17.781 1 92.81 97 TYR A N 1
ATOM 777 C CA . TYR A 1 97 ? -17 -35.188 -18.812 1 92.81 97 TYR A CA 1
ATOM 778 C C . TYR A 1 97 ? -16.016 -35.719 -19.859 1 92.81 97 TYR A C 1
ATOM 780 O O . TYR A 1 97 ? -16.25 -36.781 -20.438 1 92.81 97 TYR A O 1
ATOM 788 N N . PHE A 1 98 ? -15.07 -35.062 -20.109 1 88.44 98 PHE A N 1
ATOM 789 C CA . PHE A 1 98 ? -14.211 -35.469 -21.219 1 88.44 98 PHE A CA 1
ATOM 790 C C . PHE A 1 98 ? -12.836 -35.875 -20.703 1 88.44 98 PHE A C 1
ATOM 792 O O . PHE A 1 98 ? -12 -36.344 -21.484 1 88.44 98 PHE A O 1
ATOM 799 N N . GLY A 1 99 ? -12.781 -36.188 -19.422 1 78.19 99 GLY A N 1
ATOM 800 C CA . GLY A 1 99 ? -11.539 -36.625 -18.797 1 78.19 99 GLY A CA 1
ATOM 801 C C . GLY A 1 99 ? -10.492 -35.531 -18.719 1 78.19 99 GLY A C 1
ATOM 802 O O . GLY A 1 99 ? -10.617 -34.5 -19.375 1 78.19 99 GLY A O 1
ATOM 803 N N . LEU A 1 100 ? -9.852 -35.969 -17.719 1 60.62 100 LEU A N 1
ATOM 804 C CA . LEU A 1 100 ? -8.648 -35.125 -17.562 1 60.62 100 LEU A CA 1
ATOM 805 C C . LEU A 1 100 ? -7.727 -35.281 -18.766 1 60.62 100 LEU A C 1
ATOM 807 O O . LEU A 1 100 ? -6.578 -34.844 -18.734 1 60.62 100 LEU A O 1
ATOM 811 N N . LYS A 1 101 ? -8.352 -36.469 -19.625 1 49.56 101 LYS A N 1
ATOM 812 C CA . LYS A 1 101 ? -7.363 -36.781 -20.656 1 49.56 101 LYS A CA 1
ATOM 813 C C . LYS A 1 101 ? -6.395 -35.625 -20.828 1 49.56 101 LYS A C 1
ATOM 815 O O . LYS A 1 101 ? -5.445 -35.719 -21.609 1 49.56 101 LYS A O 1
ATOM 820 N N . MET A 1 102 ? -7.098 -34.656 -21.078 1 42.09 102 MET A N 1
ATOM 821 C CA . MET A 1 102 ? -6.473 -33.5 -21.75 1 42.09 102 MET A CA 1
ATOM 822 C C . MET A 1 102 ? -5.125 -33.188 -21.109 1 42.09 102 MET A C 1
ATOM 824 O O . MET A 1 102 ? -4.836 -33.594 -20 1 42.09 102 MET A O 1
ATOM 828 N N . HIS A 1 103 ? -4.605 -31.672 -21.156 1 39.28 103 HIS A N 1
ATOM 829 C CA . HIS A 1 103 ? -3.309 -31.031 -21.297 1 39.28 103 HIS A CA 1
ATOM 830 C C . HIS A 1 103 ? -2.551 -31.031 -19.969 1 39.28 103 HIS A C 1
ATOM 832 O O . HIS A 1 103 ? -3.098 -30.656 -18.938 1 39.28 103 HIS A O 1
ATOM 838 N N . GLU A 1 104 ? -1.8 -32.156 -19.578 1 46.81 104 GLU A N 1
ATOM 839 C CA . GLU A 1 104 ? -0.514 -31.812 -18.984 1 46.81 104 GLU A CA 1
ATOM 840 C C . GLU A 1 104 ? -0.309 -30.297 -18.938 1 46.81 104 GLU A C 1
ATOM 842 O O . GLU A 1 104 ? 0.365 -29.781 -18.047 1 46.81 104 GLU A O 1
ATOM 847 N N . ASP A 1 105 ? -0.918 -29.844 -20.078 1 57.38 105 ASP A N 1
ATOM 848 C CA . ASP A 1 105 ? -0.554 -28.453 -20.266 1 57.38 105 ASP A CA 1
ATOM 849 C C . ASP A 1 105 ? -1.688 -27.516 -19.828 1 57.38 105 ASP A C 1
ATOM 851 O O . ASP A 1 105 ? -2.027 -26.562 -20.531 1 57.38 105 ASP A O 1
ATOM 855 N N . HIS A 1 106 ? -2.414 -27.984 -18.672 1 66.81 106 HIS A N 1
ATOM 856 C CA . HIS A 1 106 ? -3.412 -27 -18.25 1 66.81 106 HIS A CA 1
ATOM 857 C C . HIS A 1 106 ? -2.781 -25.641 -18 1 66.81 106 HIS A C 1
ATOM 859 O O . HIS A 1 106 ? -1.765 -25.531 -17.312 1 66.81 106 HIS A O 1
ATOM 865 N N . SER A 1 107 ? -3.492 -24.766 -18.688 1 81.81 107 SER A N 1
ATOM 866 C CA . SER A 1 107 ? -3.07 -23.391 -18.484 1 81.81 107 SER A CA 1
ATOM 867 C C . SER A 1 107 ? -3.367 -22.938 -17.062 1 81.81 107 SER A C 1
ATOM 869 O O . SER A 1 107 ? -4.164 -23.547 -16.359 1 81.81 107 SER A O 1
ATOM 871 N N . ILE A 1 108 ? -2.754 -22.078 -16.594 1 86.88 108 ILE A N 1
ATOM 872 C CA . ILE A 1 108 ? -2.936 -21.516 -15.25 1 86.88 108 ILE A CA 1
ATOM 873 C C . ILE A 1 108 ? -4.395 -21.109 -15.062 1 86.88 108 ILE A C 1
ATOM 875 O O . ILE A 1 108 ? -4.953 -21.266 -13.977 1 86.88 108 ILE A O 1
ATOM 879 N N . GLY A 1 109 ? -5.055 -20.656 -16.125 1 89.06 109 GLY A N 1
ATOM 880 C CA . GLY A 1 109 ? -6.457 -20.281 -16.062 1 89.06 109 GLY A CA 1
ATOM 881 C C . GLY A 1 109 ? -7.363 -21.453 -15.688 1 89.06 109 GLY A C 1
ATOM 882 O O . GLY A 1 109 ? -8.289 -21.297 -14.891 1 89.06 109 GLY A O 1
ATOM 883 N N . VAL A 1 110 ? -7.078 -22.562 -16.281 1 91.19 110 VAL A N 1
ATOM 884 C CA . VAL A 1 110 ? -7.867 -23.75 -16.016 1 91.19 110 VAL A CA 1
ATOM 885 C C . VAL A 1 110 ? -7.641 -24.203 -14.562 1 91.19 110 VAL A C 1
ATOM 887 O O . VAL A 1 110 ? -8.594 -24.531 -13.859 1 91.19 110 VAL A O 1
ATOM 890 N N . LEU A 1 111 ? -6.395 -24.172 -14.148 1 92.69 111 LEU A N 1
ATOM 891 C CA . LEU A 1 111 ? -6.074 -24.562 -12.781 1 92.69 111 LEU A CA 1
ATOM 892 C C . LEU A 1 111 ? -6.777 -23.656 -11.773 1 92.69 111 LEU A C 1
ATOM 894 O O . LEU A 1 111 ? -7.254 -24.141 -10.742 1 92.69 111 LEU A O 1
ATOM 898 N N . ILE A 1 112 ? -6.859 -22.406 -12.102 1 94.19 112 ILE A N 1
ATOM 899 C CA . ILE A 1 112 ? -7.566 -21.453 -11.258 1 94.19 112 ILE A CA 1
ATOM 900 C C . ILE A 1 112 ? -9.047 -21.828 -11.18 1 94.19 112 ILE A C 1
ATOM 902 O O . ILE A 1 112 ? -9.633 -21.859 -10.094 1 94.19 112 ILE A O 1
ATOM 906 N N . SER A 1 113 ? -9.594 -22.172 -12.297 1 94.69 113 SER A N 1
ATOM 907 C CA . SER A 1 113 ? -10.992 -22.594 -12.344 1 94.69 113 SER A CA 1
ATOM 908 C C . SER A 1 113 ? -11.227 -23.828 -11.477 1 94.69 113 SER A C 1
ATOM 910 O O . SER A 1 113 ? -12.219 -23.891 -10.742 1 94.69 113 SER A O 1
ATOM 912 N N . MET A 1 114 ? -10.352 -24.766 -11.602 1 94.62 114 MET A N 1
ATOM 913 C CA . MET A 1 114 ? -10.43 -26.016 -10.844 1 94.62 114 MET A CA 1
ATOM 914 C C . MET A 1 114 ? -10.414 -25.734 -9.344 1 94.62 114 MET A C 1
ATOM 916 O O . MET A 1 114 ? -11.195 -26.312 -8.594 1 94.62 114 MET A O 1
ATOM 920 N N . MET A 1 115 ? -9.578 -24.844 -8.969 1 96.06 115 MET A N 1
ATOM 921 C CA . MET A 1 115 ? -9.469 -24.531 -7.547 1 96.06 115 MET A CA 1
ATOM 922 C C . MET A 1 115 ? -10.703 -23.781 -7.062 1 96.06 115 MET A C 1
ATOM 924 O O . MET A 1 115 ? -11.234 -24.078 -5.992 1 96.06 115 MET A O 1
ATOM 928 N N . ARG A 1 116 ? -11.156 -22.844 -7.852 1 97.12 116 ARG A N 1
ATOM 929 C CA . ARG A 1 116 ? -12.312 -22.031 -7.469 1 97.12 116 ARG A CA 1
ATOM 930 C C . ARG A 1 116 ? -13.555 -22.891 -7.281 1 97.12 116 ARG A C 1
ATOM 932 O O . ARG A 1 116 ? -14.133 -22.922 -6.195 1 97.12 116 ARG A O 1
ATOM 939 N N . LEU A 1 117 ? -13.891 -23.609 -8.305 1 97.38 117 LEU A N 1
ATOM 940 C CA . LEU A 1 117 ? -15.102 -24.422 -8.234 1 97.38 117 LEU A CA 1
ATOM 941 C C . LEU A 1 117 ? -14.891 -25.641 -7.34 1 97.38 117 LEU A C 1
ATOM 943 O O . LEU A 1 117 ? -15.82 -26.078 -6.664 1 97.38 117 LEU A O 1
ATOM 947 N N . GLY A 1 118 ? -13.656 -26.156 -7.445 1 96.88 118 GLY A N 1
ATOM 948 C CA . GLY A 1 118 ? -13.344 -27.266 -6.559 1 96.88 118 GLY A CA 1
ATOM 949 C C . GLY A 1 118 ? -13.562 -26.938 -5.094 1 96.88 118 GLY A C 1
ATOM 950 O O . GLY A 1 118 ? -14.094 -27.75 -4.344 1 96.88 118 GLY A O 1
ATOM 951 N N . HIS A 1 119 ? -13.148 -25.781 -4.699 1 96.62 119 HIS A N 1
ATOM 952 C CA . HIS A 1 119 ? -13.289 -25.344 -3.316 1 96.62 119 HIS A CA 1
ATOM 953 C C . HIS A 1 119 ? -14.734 -25 -2.99 1 96.62 119 HIS A C 1
ATOM 955 O O . HIS A 1 119 ? -15.273 -25.453 -1.973 1 96.62 119 HIS A O 1
ATOM 961 N N . LYS A 1 120 ? -15.391 -24.281 -3.844 1 97.19 120 LYS A N 1
ATOM 962 C CA . LYS A 1 120 ? -16.734 -23.766 -3.58 1 97.19 120 LYS A CA 1
ATOM 963 C C . LYS A 1 120 ? -17.766 -24.891 -3.58 1 97.19 120 LYS A C 1
ATOM 965 O O . LYS A 1 120 ? -18.703 -24.875 -2.773 1 97.19 120 LYS A O 1
ATOM 970 N N . TYR A 1 121 ? -17.641 -25.875 -4.5 1 97.44 121 TYR A N 1
ATOM 971 C CA . TYR A 1 121 ? -18.641 -26.906 -4.676 1 97.44 121 TYR A CA 1
ATOM 972 C C . TYR A 1 121 ? -18.109 -28.266 -4.223 1 97.44 121 TYR A C 1
ATOM 974 O O . TYR A 1 121 ? -18.734 -29.297 -4.496 1 97.44 121 TYR A O 1
ATOM 982 N N . GLN A 1 122 ? -16.938 -28.281 -3.65 1 97 122 GLN A N 1
ATOM 983 C CA . GLN A 1 122 ? -16.312 -29.469 -3.08 1 97 122 GLN A CA 1
ATOM 984 C C . GLN A 1 122 ? -16.125 -30.547 -4.141 1 97 122 GLN A C 1
ATOM 986 O O . GLN A 1 122 ? -16.484 -31.703 -3.928 1 97 122 GLN A O 1
ATOM 991 N N . PHE A 1 123 ? -15.695 -30.094 -5.266 1 96.19 123 PHE A N 1
ATOM 992 C CA . PHE A 1 123 ? -15.102 -31.031 -6.207 1 96.19 123 PHE A CA 1
ATOM 993 C C . PHE A 1 123 ? -13.703 -31.453 -5.754 1 96.19 123 PHE A C 1
ATOM 995 O O . PHE A 1 123 ? -12.703 -31.031 -6.344 1 96.19 123 PHE A O 1
ATOM 1002 N N . ASP A 1 124 ? -13.578 -32.312 -4.863 1 93.81 124 ASP A N 1
ATOM 1003 C CA . ASP A 1 124 ? -12.352 -32.562 -4.113 1 93.81 124 ASP A CA 1
ATOM 1004 C C . ASP A 1 124 ? -11.258 -33.125 -5.016 1 93.81 124 ASP A C 1
ATOM 1006 O O . ASP A 1 124 ? -10.102 -32.688 -4.938 1 93.81 124 ASP A O 1
ATOM 1010 N N . ASP A 1 125 ? -11.641 -34 -5.816 1 92.69 125 ASP A N 1
ATOM 1011 C CA . ASP A 1 125 ? -10.648 -34.594 -6.707 1 92.69 125 ASP A CA 1
ATOM 1012 C C . ASP A 1 125 ? -10.094 -33.594 -7.691 1 92.69 125 ASP A C 1
ATOM 1014 O O . ASP A 1 125 ? -8.906 -33.594 -8 1 92.69 125 ASP A O 1
ATOM 1018 N N . ILE A 1 126 ? -10.914 -32.719 -8.117 1 92.81 126 ILE A N 1
ATOM 1019 C CA . ILE A 1 126 ? -10.531 -31.703 -9.086 1 92.81 126 ILE A CA 1
ATOM 1020 C C . ILE A 1 126 ? -9.617 -30.672 -8.422 1 92.81 126 ILE A C 1
ATOM 1022 O O . ILE A 1 126 ? -8.578 -30.312 -8.977 1 92.81 126 ILE A O 1
ATOM 1026 N N . LYS A 1 127 ? -10.016 -30.266 -7.262 1 94.06 127 LYS A N 1
ATOM 1027 C CA . LYS A 1 127 ? -9.195 -29.328 -6.508 1 94.06 127 LYS A CA 1
ATOM 1028 C C . LYS A 1 127 ? -7.82 -29.922 -6.203 1 94.06 127 LYS A C 1
ATOM 1030 O O . LYS A 1 127 ? -6.797 -29.25 -6.406 1 94.06 127 LYS A O 1
ATOM 1035 N N . THR A 1 128 ? -7.832 -31.156 -5.797 1 92.69 128 THR A N 1
ATOM 1036 C CA . THR A 1 128 ? -6.59 -31.828 -5.441 1 92.69 128 THR A CA 1
ATOM 1037 C C . THR A 1 128 ? -5.672 -31.953 -6.656 1 92.69 128 THR A C 1
ATOM 1039 O O . THR A 1 128 ? -4.465 -31.734 -6.547 1 92.69 128 THR A O 1
ATOM 1042 N N . ALA A 1 129 ? -6.258 -32.25 -7.762 1 91.12 129 ALA A N 1
ATOM 1043 C CA . ALA A 1 129 ? -5.477 -32.375 -8.992 1 91.12 129 ALA A CA 1
ATOM 1044 C C . ALA A 1 129 ? -4.836 -31.031 -9.359 1 91.12 129 ALA A C 1
ATOM 1046 O O . ALA A 1 129 ? -3.678 -30.984 -9.773 1 91.12 129 ALA A O 1
ATOM 1047 N N . ALA A 1 130 ? -5.555 -29.984 -9.211 1 92.62 130 ALA A N 1
ATOM 1048 C CA . ALA A 1 130 ? -5.043 -28.656 -9.516 1 92.62 130 ALA A CA 1
ATOM 1049 C C . ALA A 1 130 ? -3.898 -28.281 -8.578 1 92.62 130 ALA A C 1
ATOM 1051 O O . ALA A 1 130 ? -2.861 -27.781 -9.023 1 92.62 130 ALA A O 1
ATOM 1052 N N . VAL A 1 131 ? -4.055 -28.562 -7.32 1 92 131 VAL A N 1
ATOM 1053 C CA . VAL A 1 131 ? -3.059 -28.234 -6.305 1 92 131 VAL A CA 1
ATOM 1054 C C . VAL A 1 131 ? -1.767 -29 -6.59 1 92 131 VAL A C 1
ATOM 1056 O O . VAL A 1 131 ? -0.68 -28.422 -6.578 1 92 131 VAL A O 1
ATOM 1059 N N . GLN A 1 132 ? -1.962 -30.234 -6.922 1 89.75 132 GLN A N 1
ATOM 1060 C CA . GLN A 1 132 ? -0.798 -31.062 -7.215 1 89.75 132 GLN A CA 1
ATOM 1061 C C . GLN A 1 132 ? -0.057 -30.562 -8.445 1 89.75 132 GLN A C 1
ATOM 1063 O O . GLN A 1 132 ? 1.175 -30.547 -8.477 1 89.75 132 GLN A O 1
ATOM 1068 N N . ARG A 1 133 ? -0.776 -30.172 -9.359 1 88.81 133 ARG A N 1
ATOM 1069 C CA . ARG A 1 133 ? -0.169 -29.641 -10.578 1 88.81 133 ARG A CA 1
ATOM 1070 C C . ARG A 1 133 ? 0.584 -28.344 -10.297 1 88.81 133 ARG A C 1
ATOM 1072 O O . ARG A 1 133 ? 1.685 -28.141 -10.812 1 88.81 133 ARG A O 1
ATOM 1079 N N . LEU A 1 134 ? 0.041 -27.516 -9.516 1 89.94 134 LEU A N 1
ATOM 1080 C CA . LEU A 1 134 ? 0.651 -26.219 -9.203 1 89.94 134 LEU A CA 1
ATOM 1081 C C . LEU A 1 134 ? 1.904 -26.406 -8.352 1 89.94 134 LEU A C 1
ATOM 1083 O O . LEU A 1 134 ? 2.873 -25.656 -8.5 1 89.94 134 LEU A O 1
ATOM 1087 N N . LEU A 1 135 ? 1.872 -27.406 -7.516 1 88.94 135 LEU A N 1
ATOM 1088 C CA . LEU A 1 135 ? 3.043 -27.688 -6.695 1 88.94 135 LEU A CA 1
ATOM 1089 C C . LEU A 1 135 ? 4.219 -28.125 -7.562 1 88.94 135 LEU A C 1
ATOM 1091 O O . LEU A 1 135 ? 5.379 -27.891 -7.211 1 88.94 135 LEU A O 1
ATOM 1095 N N . LYS A 1 136 ? 3.846 -28.688 -8.711 1 84.5 136 LYS A N 1
ATOM 1096 C CA . LYS A 1 136 ? 4.887 -29.094 -9.648 1 84.5 136 LYS A CA 1
ATOM 1097 C C . LYS A 1 136 ? 5.352 -27.906 -10.492 1 84.5 136 LYS A C 1
ATOM 1099 O O . LYS A 1 136 ? 6.496 -27.891 -10.953 1 84.5 136 LYS A O 1
ATOM 1104 N N . GLU A 1 137 ? 4.473 -26.984 -10.648 1 83.12 137 GLU A N 1
ATOM 1105 C CA . GLU A 1 137 ? 4.746 -25.844 -11.516 1 83.12 137 GLU A CA 1
ATOM 1106 C C . GLU A 1 137 ? 5.652 -24.828 -10.828 1 83.12 137 GLU A C 1
ATOM 1108 O O . GLU A 1 137 ? 6.473 -24.188 -11.477 1 83.12 137 GLU A O 1
ATOM 1113 N N . PHE A 1 138 ? 5.562 -24.641 -9.523 1 86.31 138 PHE A N 1
ATOM 1114 C CA . PHE A 1 138 ? 6.289 -23.609 -8.805 1 86.31 138 PHE A CA 1
ATOM 1115 C C . PHE A 1 138 ? 7.383 -24.219 -7.934 1 86.31 138 PHE A C 1
ATOM 1117 O O . PHE A 1 138 ? 7.156 -25.203 -7.242 1 86.31 138 PHE A O 1
ATOM 1124 N N . PRO A 1 139 ? 8.461 -23.562 -7.996 1 85.62 139 PRO A N 1
ATOM 1125 C CA . PRO A 1 139 ? 9.586 -24.078 -7.211 1 85.62 139 PRO A CA 1
ATOM 1126 C C . PRO A 1 139 ? 9.383 -23.922 -5.707 1 85.62 139 PRO A C 1
ATOM 1128 O O . PRO A 1 139 ? 8.812 -22.922 -5.266 1 85.62 139 PRO A O 1
ATOM 1131 N N . THR A 1 140 ? 9.812 -24.938 -4.984 1 82.31 140 THR A N 1
ATOM 1132 C CA . THR A 1 140 ? 9.711 -24.875 -3.529 1 82.31 140 THR A CA 1
ATOM 1133 C C . THR A 1 140 ? 11.094 -24.906 -2.887 1 82.31 140 THR A C 1
ATOM 1135 O O . THR A 1 140 ? 11.211 -24.938 -1.66 1 82.31 140 THR A O 1
ATOM 1138 N N . ASN A 1 141 ? 12.086 -25 -3.725 1 88.88 141 ASN A N 1
ATOM 1139 C CA . ASN A 1 141 ? 13.469 -24.891 -3.254 1 88.88 141 ASN A CA 1
ATOM 1140 C C . ASN A 1 141 ? 14.328 -24.094 -4.223 1 88.88 141 ASN A C 1
ATOM 1142 O O . ASN A 1 141 ? 13.914 -23.812 -5.352 1 88.88 141 ASN A O 1
ATOM 1146 N N . PHE A 1 142 ? 15.484 -23.781 -3.75 1 91.94 142 PHE A N 1
ATOM 1147 C CA . PHE A 1 142 ? 16.312 -22.828 -4.48 1 91.94 142 PHE A CA 1
ATOM 1148 C C . PHE A 1 142 ? 16.859 -23.453 -5.758 1 91.94 142 PHE A C 1
ATOM 1150 O O . PHE A 1 142 ? 16.984 -22.781 -6.781 1 91.94 142 PHE A O 1
ATOM 1157 N N . VAL A 1 143 ? 17.188 -24.703 -5.715 1 90.06 143 VAL A N 1
ATOM 1158 C CA . VAL A 1 143 ? 17.719 -25.391 -6.887 1 90.06 143 VAL A CA 1
ATOM 1159 C C . VAL A 1 143 ? 16.672 -25.391 -8 1 90.06 143 VAL A C 1
ATOM 1161 O O . VAL A 1 143 ? 16.984 -25.062 -9.148 1 90.06 143 VAL A O 1
ATOM 1164 N N . GLU A 1 144 ? 15.461 -25.703 -7.652 1 87.62 144 GLU A N 1
ATOM 1165 C CA . GLU A 1 144 ? 14.367 -25.656 -8.617 1 87.62 144 GLU A CA 1
ATOM 1166 C C . GLU A 1 144 ? 14.172 -24.234 -9.156 1 87.62 144 GLU A C 1
ATOM 1168 O O . GLU A 1 144 ? 13.945 -24.047 -10.352 1 87.62 144 GLU A O 1
ATOM 1173 N N . TRP A 1 145 ? 14.289 -23.266 -8.289 1 88.75 145 TRP A N 1
ATOM 1174 C CA . TRP A 1 145 ? 14.133 -21.875 -8.695 1 88.75 145 TRP A CA 1
ATOM 1175 C C . TRP A 1 145 ? 15.188 -21.5 -9.734 1 88.75 145 TRP A C 1
ATOM 1177 O O . TRP A 1 145 ? 14.859 -20.891 -10.758 1 88.75 145 TRP A O 1
ATOM 1187 N N . THR A 1 146 ? 16.375 -21.828 -9.469 1 86.44 146 THR A N 1
ATOM 1188 C CA . THR A 1 146 ? 17.469 -21.422 -10.336 1 86.44 146 THR A CA 1
ATOM 1189 C C . THR A 1 146 ? 17.375 -22.125 -11.695 1 86.44 146 THR A C 1
ATOM 1191 O O . THR A 1 146 ? 17.859 -21.594 -12.703 1 86.44 146 THR A O 1
ATOM 1194 N N . ASN A 1 147 ? 16.703 -23.234 -11.68 1 80.69 147 ASN A N 1
ATOM 1195 C CA . ASN A 1 147 ? 16.562 -23.984 -12.914 1 80.69 147 ASN A CA 1
ATOM 1196 C C . ASN A 1 147 ? 15.273 -23.625 -13.648 1 80.69 147 ASN A C 1
ATOM 1198 O O . ASN A 1 147 ? 15.078 -24.031 -14.797 1 80.69 147 ASN A O 1
ATOM 1202 N N . ASP A 1 148 ? 14.477 -22.906 -12.984 1 75.19 148 ASP A N 1
ATOM 1203 C CA . ASP A 1 148 ? 13.156 -22.562 -13.516 1 75.19 148 ASP A CA 1
ATOM 1204 C C . ASP A 1 148 ? 13.234 -21.391 -14.477 1 75.19 148 ASP A C 1
ATOM 1206 O O . ASP A 1 148 ? 14.031 -20.469 -14.281 1 75.19 148 ASP A O 1
ATOM 1210 N N . ALA A 1 149 ? 12.344 -21.453 -15.484 1 64.38 149 ALA A N 1
ATOM 1211 C CA . ALA A 1 149 ? 12.258 -20.391 -16.484 1 64.38 149 ALA A CA 1
ATOM 1212 C C . ALA A 1 149 ? 11.875 -19.062 -15.82 1 64.38 149 ALA A C 1
ATOM 1214 O O . ALA A 1 149 ? 12.273 -18 -16.297 1 64.38 149 ALA A O 1
ATOM 1215 N N . ALA A 1 150 ? 11.148 -19.234 -14.789 1 60.56 150 ALA A N 1
ATOM 1216 C CA . ALA A 1 150 ? 10.664 -18.047 -14.109 1 60.56 150 ALA A CA 1
ATOM 1217 C C . ALA A 1 150 ? 11.82 -17.25 -13.5 1 60.56 150 ALA A C 1
ATOM 1219 O O . ALA A 1 150 ? 11.688 -16.047 -13.242 1 60.56 150 ALA A O 1
ATOM 1220 N N . SER A 1 151 ? 12.883 -17.922 -13.227 1 63.94 151 SER A N 1
ATOM 1221 C CA . SER A 1 151 ? 14.039 -17.25 -12.633 1 63.94 151 SER A CA 1
ATOM 1222 C C . SER A 1 151 ? 14.812 -16.453 -13.68 1 63.94 151 SER A C 1
ATOM 1224 O O . SER A 1 151 ? 15.68 -15.648 -13.336 1 63.94 151 SER A O 1
ATOM 1226 N N . ASP A 1 152 ? 14.359 -16.734 -14.961 1 59.59 152 ASP A N 1
ATOM 1227 C CA . ASP A 1 152 ? 15.094 -16.109 -16.062 1 59.59 152 ASP A CA 1
ATOM 1228 C C . ASP A 1 152 ? 14.68 -14.656 -16.234 1 59.59 152 ASP A C 1
ATOM 1230 O O . ASP A 1 152 ? 13.516 -14.359 -16.5 1 59.59 152 ASP A O 1
ATOM 1234 N N . PRO A 1 153 ? 15.609 -13.688 -15.898 1 53.5 153 PRO A N 1
ATOM 1235 C CA . PRO A 1 153 ? 15.297 -12.258 -16.047 1 53.5 153 PRO A CA 1
ATOM 1236 C C . PRO A 1 153 ? 14.695 -11.922 -17.406 1 53.5 153 PRO A C 1
ATOM 1238 O O . PRO A 1 153 ? 13.938 -10.961 -17.531 1 53.5 153 PRO A O 1
ATOM 1241 N N . HIS A 1 154 ? 15.281 -12.578 -18.453 1 46.66 154 HIS A N 1
ATOM 1242 C CA . HIS A 1 154 ? 14.93 -12.305 -19.844 1 46.66 154 HIS A CA 1
ATOM 1243 C C . HIS A 1 154 ? 13.531 -12.836 -20.172 1 46.66 154 HIS A C 1
ATOM 1245 O O . HIS A 1 154 ? 12.945 -12.469 -21.188 1 46.66 154 HIS A O 1
ATOM 1251 N N . ARG A 1 155 ? 13.227 -13.688 -19.453 1 47.06 155 ARG A N 1
ATOM 1252 C CA . ARG A 1 155 ? 11.891 -14.203 -19.766 1 47.06 155 ARG A CA 1
ATOM 1253 C C . ARG A 1 155 ? 10.812 -13.273 -19.219 1 47.06 155 ARG A C 1
ATOM 1255 O O . ARG A 1 155 ? 9.625 -13.477 -19.484 1 47.06 155 ARG A O 1
ATOM 1262 N N . THR A 1 156 ? 11.133 -12.57 -18.219 1 42.25 156 THR A N 1
ATOM 1263 C CA . THR A 1 156 ? 10.125 -11.703 -17.625 1 42.25 156 THR A CA 1
ATOM 1264 C C . THR A 1 156 ? 9.344 -10.961 -18.703 1 42.25 156 THR A C 1
ATOM 1266 O O . THR A 1 156 ? 8.109 -10.945 -18.688 1 42.25 156 THR A O 1
ATOM 1269 N N . ILE A 1 157 ? 10.039 -9.703 -19.109 1 39.72 157 ILE A N 1
ATOM 1270 C CA . ILE A 1 157 ? 9.281 -8.672 -19.812 1 39.72 157 ILE A CA 1
ATOM 1271 C C . ILE A 1 157 ? 8.938 -9.148 -21.219 1 39.72 157 ILE A C 1
ATOM 1273 O O . ILE A 1 157 ? 8.844 -8.336 -22.156 1 39.72 157 ILE A O 1
ATOM 1277 N N . MET A 1 158 ? 9.305 -10.25 -21.766 1 37.09 158 MET A N 1
ATOM 1278 C CA . MET A 1 158 ? 8.828 -10.32 -23.156 1 37.09 158 MET A CA 1
ATOM 1279 C C . MET A 1 158 ? 7.316 -10.148 -23.219 1 37.09 158 MET A C 1
ATOM 1281 O O . MET A 1 158 ? 6.578 -10.812 -22.484 1 37.09 158 MET A O 1
ATOM 1285 N N . GLN A 1 159 ? 6.863 -9.094 -23.703 1 40.75 159 GLN A N 1
ATOM 1286 C CA . GLN A 1 159 ? 5.551 -8.547 -24.031 1 40.75 159 GLN A CA 1
ATOM 1287 C C . GLN A 1 159 ? 4.527 -9.664 -24.234 1 40.75 159 GLN A C 1
ATOM 1289 O O . GLN A 1 159 ? 3.379 -9.539 -23.812 1 40.75 159 GLN A O 1
ATOM 1294 N N . ASN A 1 160 ? 4.859 -10.695 -25.109 1 41.78 160 ASN A N 1
ATOM 1295 C CA . ASN A 1 160 ? 3.904 -11.586 -25.75 1 41.78 160 ASN A CA 1
ATOM 1296 C C . ASN A 1 160 ? 3.631 -12.828 -24.906 1 41.78 160 ASN A C 1
ATOM 1298 O O . ASN A 1 160 ? 2.588 -13.469 -25.047 1 41.78 160 ASN A O 1
ATOM 1302 N N . ASP A 1 161 ? 4.742 -13.383 -24.094 1 45.19 161 ASP A N 1
ATOM 1303 C CA . ASP A 1 161 ? 4.535 -14.68 -23.469 1 45.19 161 ASP A CA 1
ATOM 1304 C C . ASP A 1 161 ? 4.598 -14.562 -21.938 1 45.19 161 ASP A C 1
ATOM 1306 O O . ASP A 1 161 ? 5.625 -14.875 -21.328 1 45.19 161 ASP A O 1
ATOM 1310 N N . ALA A 1 162 ? 3.977 -13.625 -21.375 1 51.94 162 ALA A N 1
ATOM 1311 C CA . ALA A 1 162 ? 3.895 -13.57 -19.922 1 51.94 162 ALA A CA 1
ATOM 1312 C C . ALA A 1 162 ? 3.605 -14.953 -19.328 1 51.94 162 ALA A C 1
ATOM 1314 O O . ALA A 1 162 ? 2.83 -15.719 -19.906 1 51.94 162 ALA A O 1
ATOM 1315 N N . TYR A 1 163 ? 4.605 -15.492 -18.531 1 56.97 163 TYR A N 1
ATOM 1316 C CA . TYR A 1 163 ? 4.379 -16.75 -17.812 1 56.97 163 TYR A CA 1
ATOM 1317 C C . TYR A 1 163 ? 2.914 -16.891 -17.422 1 56.97 163 TYR A C 1
ATOM 1319 O O . TYR A 1 163 ? 2.348 -17.984 -17.516 1 56.97 163 TYR A O 1
ATOM 1327 N N . PHE A 1 164 ? 2.387 -15.68 -17.156 1 66.5 164 PHE A N 1
ATOM 1328 C CA . PHE A 1 164 ? 0.965 -15.633 -16.828 1 66.5 164 PHE A CA 1
ATOM 1329 C C . PHE A 1 164 ? 0.211 -14.758 -17.828 1 66.5 164 PHE A C 1
ATOM 1331 O O . PHE A 1 164 ? 0.731 -13.734 -18.281 1 66.5 164 PHE A O 1
ATOM 1338 N N . SER A 1 165 ? -0.832 -15.383 -18.328 1 77.06 165 SER A N 1
ATOM 1339 C CA . SER A 1 165 ? -1.771 -14.438 -18.922 1 77.06 165 SER A CA 1
ATOM 1340 C C . SER A 1 165 ? -2.104 -13.305 -17.969 1 77.06 165 SER A C 1
ATOM 1342 O O . SER A 1 165 ? -2.098 -13.492 -16.75 1 77.06 165 SER A O 1
ATOM 1344 N N . ARG A 1 166 ? -2.297 -12.117 -18.531 1 82.56 166 ARG A N 1
ATOM 1345 C CA . ARG A 1 166 ? -2.525 -10.93 -17.703 1 82.56 166 ARG A CA 1
ATOM 1346 C C . ARG A 1 166 ? -3.674 -11.156 -16.734 1 82.56 166 ARG A C 1
ATOM 1348 O O . ARG A 1 166 ? -4.754 -11.602 -17.125 1 82.56 166 ARG A O 1
ATOM 1355 N N . GLY A 1 167 ? -3.373 -10.977 -15.508 1 89.38 167 GLY A N 1
ATOM 1356 C CA . GLY A 1 167 ? -4.387 -11.078 -14.469 1 89.38 167 GLY A CA 1
ATOM 1357 C C . GLY A 1 167 ? -4.367 -12.406 -13.742 1 89.38 167 GLY A C 1
ATOM 1358 O O . GLY A 1 167 ? -4.855 -12.516 -12.617 1 89.38 167 GLY A O 1
ATOM 1359 N N . HIS A 1 168 ? -3.824 -13.406 -14.367 1 89.88 168 HIS A N 1
ATOM 1360 C CA . HIS A 1 168 ? -3.869 -14.75 -13.797 1 89.88 168 HIS A CA 1
ATOM 1361 C C . HIS A 1 168 ? -3.021 -14.836 -12.531 1 89.88 168 HIS A C 1
ATOM 1363 O O . HIS A 1 168 ? -3.334 -15.609 -11.625 1 89.88 168 HIS A O 1
ATOM 1369 N N . GLU A 1 169 ? -1.935 -14.078 -12.469 1 91.38 169 GLU A N 1
ATOM 1370 C CA . GLU A 1 169 ? -1.132 -14.07 -11.25 1 91.38 169 GLU A CA 1
ATOM 1371 C C . GLU A 1 169 ? -1.96 -13.625 -10.047 1 91.38 169 GLU A C 1
ATOM 1373 O O . GLU A 1 169 ? -1.921 -14.258 -8.992 1 91.38 169 GLU A O 1
ATOM 1378 N N . ILE A 1 170 ? -2.664 -12.586 -10.32 1 95.44 170 ILE A N 1
ATOM 1379 C CA . ILE A 1 170 ? -3.488 -12.023 -9.258 1 95.44 170 ILE A CA 1
ATOM 1380 C C . ILE A 1 170 ? -4.613 -12.992 -8.906 1 95.44 170 ILE A C 1
ATOM 1382 O O . ILE A 1 170 ? -4.883 -13.25 -7.73 1 95.44 170 ILE A O 1
ATOM 1386 N N . ASP A 1 171 ? -5.207 -13.586 -9.953 1 94.94 171 ASP A N 1
ATOM 1387 C CA . ASP A 1 171 ? -6.277 -14.547 -9.719 1 94.94 171 ASP A CA 1
ATOM 1388 C C . ASP A 1 171 ? -5.777 -15.75 -8.914 1 94.94 171 ASP A C 1
ATOM 1390 O O . ASP A 1 171 ? -6.461 -16.219 -8.008 1 94.94 171 ASP A O 1
ATOM 1394 N N . LEU A 1 172 ? -4.66 -16.172 -9.297 1 95.69 172 LEU A N 1
ATOM 1395 C CA . LEU A 1 172 ? -4.074 -17.328 -8.625 1 95.69 172 LEU A CA 1
ATOM 1396 C C . LEU A 1 172 ? -3.746 -17 -7.172 1 95.69 172 LEU A C 1
ATOM 1398 O O . LEU A 1 172 ? -4.02 -17.797 -6.277 1 95.69 172 LEU A O 1
ATOM 1402 N N . ILE A 1 173 ? -3.189 -15.836 -6.93 1 97.19 173 ILE A N 1
ATOM 1403 C CA . ILE A 1 173 ? -2.883 -15.406 -5.574 1 97.19 173 ILE A CA 1
ATOM 1404 C C . ILE A 1 173 ? -4.168 -15.344 -4.746 1 97.19 173 ILE A C 1
ATOM 1406 O O . ILE A 1 173 ? -4.207 -15.836 -3.617 1 97.19 173 ILE A O 1
ATOM 1410 N N . ASN A 1 174 ? -5.133 -14.805 -5.332 1 96.88 174 ASN A N 1
ATOM 1411 C CA . ASN A 1 174 ? -6.398 -14.656 -4.621 1 96.88 174 ASN A CA 1
ATOM 1412 C C . ASN A 1 174 ? -6.984 -16.016 -4.23 1 96.88 174 ASN A C 1
ATOM 1414 O O . ASN A 1 174 ? -7.363 -16.219 -3.078 1 96.88 174 ASN A O 1
ATOM 1418 N N . ILE A 1 175 ? -7.047 -16.922 -5.18 1 96.88 175 ILE A N 1
ATOM 1419 C CA . ILE A 1 175 ? -7.672 -18.203 -4.887 1 96.88 175 ILE A CA 1
ATOM 1420 C C . ILE A 1 175 ? -6.777 -19.016 -3.951 1 96.88 175 ILE A C 1
ATOM 1422 O O . ILE A 1 175 ? -7.27 -19.703 -3.055 1 96.88 175 ILE A O 1
ATOM 1426 N N . ALA A 1 176 ? -5.488 -18.984 -4.156 1 96.38 176 ALA A N 1
ATOM 1427 C CA . ALA A 1 176 ? -4.57 -19.688 -3.264 1 96.38 176 ALA A CA 1
ATOM 1428 C C . ALA A 1 176 ? -4.723 -19.203 -1.825 1 96.38 176 ALA A C 1
ATOM 1430 O O . ALA A 1 176 ? -4.73 -20 -0.889 1 96.38 176 ALA A O 1
ATOM 1431 N N . SER A 1 177 ? -4.816 -17.891 -1.685 1 95.94 177 SER A N 1
ATOM 1432 C CA . SER A 1 177 ? -5.023 -17.312 -0.359 1 95.94 177 SER A CA 1
ATOM 1433 C C . SER A 1 177 ? -6.359 -17.75 0.231 1 95.94 177 SER A C 1
ATOM 1435 O O . SER A 1 177 ? -6.438 -18.094 1.414 1 95.94 177 SER A O 1
ATOM 1437 N N . GLU A 1 178 ? -7.336 -17.766 -0.558 1 94.81 178 GLU A N 1
ATOM 1438 C CA . GLU A 1 178 ? -8.688 -18.109 -0.12 1 94.81 178 GLU A CA 1
ATOM 1439 C C . GLU A 1 178 ? -8.75 -19.547 0.394 1 94.81 178 GLU A C 1
ATOM 1441 O O . GLU A 1 178 ? -9.375 -19.812 1.419 1 94.81 178 GLU A O 1
ATOM 1446 N N . ILE A 1 179 ? -8.094 -20.453 -0.309 1 94.69 179 ILE A N 1
ATOM 1447 C CA . ILE A 1 179 ? -8.219 -21.859 0.048 1 94.69 179 ILE A CA 1
ATOM 1448 C C . ILE A 1 179 ? -7.051 -22.266 0.943 1 94.69 179 ILE A C 1
ATOM 1450 O O . ILE A 1 179 ? -6.801 -23.453 1.139 1 94.69 179 ILE A O 1
ATOM 1454 N N . GLN A 1 180 ? -6.176 -21.297 1.354 1 92.56 180 GLN A N 1
ATOM 1455 C CA . GLN A 1 180 ? -5.051 -21.484 2.268 1 92.56 180 GLN A CA 1
ATOM 1456 C C . GLN A 1 180 ? -3.988 -22.391 1.659 1 92.56 180 GLN A C 1
ATOM 1458 O O . GLN A 1 180 ? -3.43 -23.25 2.348 1 92.56 180 GLN A O 1
ATOM 1463 N N . PHE A 1 181 ? -3.9 -22.359 0.396 1 95.06 181 PHE A N 1
ATOM 1464 C CA . PHE A 1 181 ? -2.82 -23.016 -0.337 1 95.06 181 PHE A CA 1
ATOM 1465 C C . PHE A 1 181 ? -1.556 -22.156 -0.302 1 95.06 181 PHE A C 1
ATOM 1467 O O . PHE A 1 181 ? -1.154 -21.594 -1.321 1 95.06 181 PHE A O 1
ATOM 1474 N N . GLN A 1 182 ? -0.835 -22.109 0.814 1 95.12 182 GLN A N 1
ATOM 1475 C CA . GLN A 1 182 ? 0.196 -21.125 1.114 1 95.12 182 GLN A CA 1
ATOM 1476 C C . GLN A 1 182 ? 1.546 -21.547 0.542 1 95.12 182 GLN A C 1
ATOM 1478 O O . GLN A 1 182 ? 2.459 -20.719 0.421 1 95.12 182 GLN A O 1
ATOM 1483 N N . GLN A 1 183 ? 1.698 -22.797 0.136 1 94.31 183 GLN A N 1
ATOM 1484 C CA . GLN A 1 183 ? 2.971 -23.375 -0.294 1 94.31 183 GLN A CA 1
ATOM 1485 C C . GLN A 1 183 ? 3.529 -22.625 -1.5 1 94.31 183 GLN A C 1
ATOM 1487 O O . GLN A 1 183 ? 4.746 -22.5 -1.658 1 94.31 183 GLN A O 1
ATOM 1492 N N . ILE A 1 184 ? 2.688 -22.062 -2.32 1 94.25 184 ILE A N 1
ATOM 1493 C CA . ILE A 1 184 ? 3.172 -21.484 -3.57 1 94.25 184 ILE A CA 1
ATOM 1494 C C . ILE A 1 184 ? 3.209 -19.953 -3.455 1 94.25 184 ILE A C 1
ATOM 1496 O O . ILE A 1 184 ? 3.74 -19.281 -4.336 1 94.25 184 ILE A O 1
ATOM 1500 N N . LEU A 1 185 ? 2.715 -19.359 -2.383 1 96.19 185 LEU A N 1
ATOM 1501 C CA . LEU A 1 185 ? 2.484 -17.922 -2.27 1 96.19 185 LEU A CA 1
ATOM 1502 C C . LEU A 1 185 ? 3.803 -17.172 -2.238 1 96.19 185 LEU A C 1
ATOM 1504 O O . LEU A 1 185 ? 3.93 -16.109 -2.863 1 96.19 185 LEU A O 1
ATOM 1508 N N . PRO A 1 186 ? 4.855 -17.656 -1.538 1 96.38 186 PRO A N 1
ATOM 1509 C CA . PRO A 1 186 ? 6.102 -16.875 -1.531 1 96.38 186 PRO A CA 1
ATOM 1510 C C . PRO A 1 186 ? 6.641 -16.625 -2.936 1 96.38 186 PRO A C 1
ATOM 1512 O O . PRO A 1 186 ? 7.016 -15.492 -3.254 1 96.38 186 PRO A O 1
ATOM 1515 N N . VAL A 1 187 ? 6.598 -17.641 -3.729 1 93.56 187 VAL A N 1
ATOM 1516 C CA . VAL A 1 187 ? 7.133 -17.516 -5.078 1 93.56 187 VAL A CA 1
ATOM 1517 C C . VAL A 1 187 ? 6.207 -16.656 -5.926 1 93.56 187 VAL A C 1
ATOM 1519 O O . VAL A 1 187 ? 6.668 -15.789 -6.684 1 93.56 187 VAL A O 1
ATOM 1522 N N . LEU A 1 188 ? 4.926 -16.812 -5.805 1 93.25 188 LEU A N 1
ATOM 1523 C CA . LEU A 1 188 ? 3.961 -16.016 -6.559 1 93.25 188 LEU A CA 1
ATOM 1524 C C . LEU A 1 188 ? 4.07 -14.539 -6.203 1 93.25 188 LEU A C 1
ATOM 1526 O O . LEU A 1 188 ? 4.039 -13.68 -7.09 1 93.25 188 LEU A O 1
ATOM 1530 N N . TYR A 1 189 ? 4.18 -14.297 -4.875 1 95.5 189 TYR A N 1
ATOM 1531 C CA . TYR A 1 189 ? 4.344 -12.922 -4.426 1 95.5 189 TYR A CA 1
ATOM 1532 C C . TYR A 1 189 ? 5.602 -12.297 -5.02 1 95.5 189 TYR A C 1
ATOM 1534 O O . TYR A 1 189 ? 5.57 -11.164 -5.512 1 95.5 189 TYR A O 1
ATOM 1542 N N . TYR A 1 190 ? 6.676 -13.023 -5.004 1 94.56 190 TYR A N 1
ATOM 1543 C CA . TYR A 1 190 ? 7.941 -12.523 -5.531 1 94.56 190 TYR A CA 1
ATOM 1544 C C . TYR A 1 190 ? 7.836 -12.234 -7.023 1 94.56 190 TYR A C 1
ATOM 1546 O O . TYR A 1 190 ? 8.273 -11.18 -7.492 1 94.56 190 TYR A O 1
ATOM 1554 N N . ILE A 1 191 ? 7.238 -13.164 -7.742 1 89.69 191 ILE A N 1
ATOM 1555 C CA . ILE A 1 191 ? 7.109 -13.023 -9.188 1 89.69 191 ILE A CA 1
ATOM 1556 C C . ILE A 1 191 ? 6.254 -11.797 -9.516 1 89.69 191 ILE A C 1
ATOM 1558 O O . ILE A 1 191 ? 6.57 -11.039 -10.43 1 89.69 191 ILE A O 1
ATOM 1562 N N . LEU A 1 192 ? 5.219 -11.633 -8.805 1 91.88 192 LEU A N 1
ATOM 1563 C CA . LEU A 1 192 ? 4.355 -10.477 -9.047 1 91.88 192 LEU A CA 1
ATOM 1564 C C . LEU A 1 192 ? 5.113 -9.172 -8.828 1 91.88 192 LEU A C 1
ATOM 1566 O O . LEU A 1 192 ? 5.039 -8.258 -9.648 1 91.88 192 LEU A O 1
ATOM 1570 N N . LEU A 1 193 ? 5.836 -9.078 -7.727 1 91.94 193 LEU A N 1
ATOM 1571 C CA . LEU A 1 193 ? 6.594 -7.879 -7.387 1 91.94 193 LEU A CA 1
ATOM 1572 C C . LEU A 1 193 ? 7.684 -7.613 -8.422 1 91.94 193 LEU A C 1
ATOM 1574 O O . LEU A 1 193 ? 8.023 -6.457 -8.695 1 91.94 193 LEU A O 1
ATOM 1578 N N . ARG A 1 194 ? 8.195 -8.633 -8.93 1 88.75 194 ARG A N 1
ATOM 1579 C CA . ARG A 1 194 ? 9.258 -8.523 -9.922 1 88.75 194 ARG A CA 1
ATOM 1580 C C . ARG A 1 194 ? 8.703 -8.07 -11.266 1 88.75 194 ARG A C 1
ATOM 1582 O O . ARG A 1 194 ? 9.312 -7.234 -11.945 1 88.75 194 ARG A O 1
ATOM 1589 N N . ASP A 1 195 ? 7.566 -8.586 -11.625 1 85.06 195 ASP A N 1
ATOM 1590 C CA . ASP A 1 195 ? 7.117 -8.477 -13.008 1 85.06 195 ASP A CA 1
ATOM 1591 C C . ASP A 1 195 ? 6.121 -7.336 -13.18 1 85.06 195 ASP A C 1
ATOM 1593 O O . ASP A 1 195 ? 5.883 -6.867 -14.289 1 85.06 195 ASP A O 1
ATOM 1597 N N . ARG A 1 196 ? 5.508 -6.922 -12.156 1 87.69 196 ARG A N 1
ATOM 1598 C CA . ARG A 1 196 ? 4.457 -5.914 -12.273 1 87.69 196 ARG A CA 1
ATOM 1599 C C . ARG A 1 196 ? 4.855 -4.621 -11.57 1 87.69 196 ARG A C 1
ATOM 1601 O O . ARG A 1 196 ? 5.488 -4.652 -10.516 1 87.69 196 ARG A O 1
ATOM 1608 N N . PRO A 1 197 ? 4.371 -3.496 -12.219 1 89.88 197 PRO A N 1
ATOM 1609 C CA . PRO A 1 197 ? 4.613 -2.229 -11.531 1 89.88 197 PRO A CA 1
ATOM 1610 C C . PRO A 1 197 ? 3.791 -2.092 -10.25 1 89.88 197 PRO A C 1
ATOM 1612 O O . PRO A 1 197 ? 2.734 -2.715 -10.117 1 89.88 197 PRO A O 1
ATOM 1615 N N . LEU A 1 198 ? 4.262 -1.273 -9.352 1 91.31 198 LEU A N 1
ATOM 1616 C CA . LEU A 1 198 ? 3.621 -1.083 -8.055 1 91.31 198 LEU A CA 1
ATOM 1617 C C . LEU A 1 198 ? 2.182 -0.604 -8.227 1 91.31 198 LEU A C 1
ATOM 1619 O O . LEU A 1 198 ? 1.311 -0.945 -7.426 1 91.31 198 LEU A O 1
ATOM 1623 N N . THR A 1 199 ? 1.915 0.177 -9.234 1 93.81 199 THR A N 1
ATOM 1624 C CA . THR A 1 199 ? 0.572 0.691 -9.469 1 93.81 199 THR A CA 1
ATOM 1625 C C . THR A 1 199 ? -0.424 -0.454 -9.641 1 93.81 199 THR A C 1
ATOM 1627 O O . THR A 1 199 ? -1.578 -0.346 -9.219 1 93.81 199 THR A O 1
ATOM 1630 N N . GLU A 1 200 ? 0.015 -1.552 -10.148 1 93.5 200 GLU A N 1
ATOM 1631 C CA . GLU A 1 200 ? -0.888 -2.668 -10.406 1 93.5 200 GLU A CA 1
ATOM 1632 C C . GLU A 1 200 ? -1.186 -3.449 -9.133 1 93.5 200 GLU A C 1
ATOM 1634 O O . GLU A 1 200 ? -2.148 -4.219 -9.078 1 93.5 200 GLU A O 1
ATOM 1639 N N . ILE A 1 201 ? -0.328 -3.299 -8.172 1 94.31 201 ILE A N 1
ATOM 1640 C CA . ILE A 1 201 ? -0.62 -3.902 -6.879 1 94.31 201 ILE A CA 1
ATOM 1641 C C . ILE A 1 201 ? -1.872 -3.266 -6.281 1 94.31 201 ILE A C 1
ATOM 1643 O O . ILE A 1 201 ? -2.678 -3.945 -5.641 1 94.31 201 ILE A O 1
ATOM 1647 N N . PHE A 1 202 ? -2.076 -1.955 -6.586 1 94.31 202 PHE A N 1
ATOM 1648 C CA . PHE A 1 202 ? -3.195 -1.22 -6.008 1 94.31 202 PHE A CA 1
ATOM 1649 C C . PHE A 1 202 ? -4.375 -1.187 -6.973 1 94.31 202 PHE A C 1
ATOM 1651 O O . PHE A 1 202 ? -5.527 -1.354 -6.559 1 94.31 202 PHE A O 1
ATOM 1658 N N . ASP A 1 203 ? -4.066 -1.018 -8.211 1 94.94 203 ASP A N 1
ATOM 1659 C CA . ASP A 1 203 ? -5.113 -0.722 -9.188 1 94.94 203 ASP A CA 1
ATOM 1660 C C . ASP A 1 203 ? -5.582 -1.992 -9.891 1 94.94 203 ASP A C 1
ATOM 1662 O O . ASP A 1 203 ? -6.617 -1.992 -10.562 1 94.94 203 ASP A O 1
ATOM 1666 N N . GLY A 1 204 ? -4.844 -3.051 -9.734 1 95.19 204 GLY A N 1
ATOM 1667 C CA . GLY A 1 204 ? -5.184 -4.297 -10.406 1 95.19 204 GLY A CA 1
ATOM 1668 C C . GLY A 1 204 ? -4.645 -4.375 -11.82 1 95.19 204 GLY A C 1
ATOM 1669 O O . GLY A 1 204 ? -3.945 -3.467 -12.273 1 95.19 204 GLY A O 1
ATOM 1670 N N . THR A 1 205 ? -4.832 -5.488 -12.391 1 93.5 205 THR A N 1
ATOM 1671 C CA . THR A 1 205 ? -4.391 -5.754 -13.758 1 93.5 205 THR A CA 1
ATOM 1672 C C . THR A 1 205 ? -5.582 -6.047 -14.664 1 93.5 205 THR A C 1
ATOM 1674 O O . THR A 1 205 ? -6.438 -6.871 -14.32 1 93.5 205 THR A O 1
ATOM 1677 N N . MET A 1 206 ? -5.621 -5.359 -15.742 1 91.88 206 MET A N 1
ATOM 1678 C CA . MET A 1 206 ? -6.703 -5.578 -16.703 1 91.88 206 MET A CA 1
ATOM 1679 C C . MET A 1 206 ? -6.504 -6.887 -17.453 1 91.88 206 MET A C 1
ATOM 1681 O O . MET A 1 206 ? -5.441 -7.121 -18.031 1 91.88 206 MET A O 1
ATOM 1685 N N . ARG A 1 207 ? -7.562 -7.688 -17.453 1 88.44 207 ARG A N 1
ATOM 1686 C CA . ARG A 1 207 ? -7.555 -8.945 -18.188 1 88.44 207 ARG A CA 1
ATOM 1687 C C . ARG A 1 207 ? -7.832 -8.719 -19.672 1 88.44 207 ARG A C 1
ATOM 1689 O O . ARG A 1 207 ? -8.109 -7.59 -20.078 1 88.44 207 ARG A O 1
ATOM 1696 N N . LYS A 1 208 ? -7.68 -9.82 -20.406 1 83.38 208 LYS A N 1
ATOM 1697 C CA . LYS A 1 208 ? -7.969 -9.75 -21.844 1 83.38 208 LYS A CA 1
ATOM 1698 C C . LYS A 1 208 ? -9.438 -9.43 -22.094 1 83.38 208 LYS A C 1
ATOM 1700 O O . LYS A 1 208 ? -9.773 -8.75 -23.062 1 83.38 208 LYS A O 1
ATOM 1705 N N . ASP A 1 209 ? -10.297 -9.828 -21.25 1 84.19 209 ASP A N 1
ATOM 1706 C CA . ASP A 1 209 ? -11.727 -9.594 -21.406 1 84.19 209 ASP A CA 1
ATOM 1707 C C . ASP A 1 209 ? -12.133 -8.234 -20.844 1 84.19 209 ASP A C 1
ATOM 1709 O O . ASP A 1 209 ? -13.32 -7.957 -20.656 1 84.19 209 ASP A O 1
ATOM 1713 N N . ARG A 1 210 ? -11.203 -7.355 -20.359 1 90.5 210 ARG A N 1
ATOM 1714 C CA . ARG A 1 210 ? -11.336 -5.961 -19.938 1 90.5 210 ARG A CA 1
ATOM 1715 C C . ARG A 1 210 ? -11.859 -5.863 -18.5 1 90.5 210 ARG A C 1
ATOM 1717 O O . ARG A 1 210 ? -12.195 -4.777 -18.031 1 90.5 210 ARG A O 1
ATOM 1724 N N . THR A 1 211 ? -11.953 -7.082 -17.969 1 92.06 211 THR A N 1
ATOM 1725 C CA . THR A 1 211 ? -12.195 -7.035 -16.516 1 92.06 211 THR A CA 1
ATOM 1726 C C . THR A 1 211 ? -10.891 -6.816 -15.766 1 92.06 211 THR A C 1
ATOM 1728 O O . THR A 1 211 ? -9.805 -7.012 -16.312 1 92.06 211 THR A O 1
ATOM 1731 N N . VAL A 1 212 ? -11.008 -6.367 -14.492 1 95.38 212 VAL A N 1
ATOM 1732 C CA . VAL A 1 212 ? -9.805 -6.035 -13.727 1 95.38 212 VAL A CA 1
ATOM 1733 C C . VAL A 1 212 ? -9.617 -7.039 -12.594 1 95.38 212 VAL A C 1
ATOM 1735 O O . VAL A 1 212 ? -10.531 -7.277 -11.805 1 95.38 212 VAL A O 1
ATOM 1738 N N . ALA A 1 213 ? -8.5 -7.727 -12.633 1 95.62 213 ALA A N 1
ATOM 1739 C CA . ALA A 1 213 ? -8.117 -8.562 -11.492 1 95.62 213 ALA A CA 1
ATOM 1740 C C . ALA A 1 213 ? -7.547 -7.711 -10.359 1 95.62 213 ALA A C 1
ATOM 1742 O O . ALA A 1 213 ? -6.555 -7 -10.547 1 95.62 213 ALA A O 1
ATOM 1743 N N . MET A 1 214 ? -8.133 -7.789 -9.219 1 97 214 MET A N 1
ATOM 1744 C CA . MET A 1 214 ? -7.738 -6.953 -8.086 1 97 214 MET A CA 1
ATOM 1745 C C . MET A 1 214 ? -7.277 -7.805 -6.91 1 97 214 MET A C 1
ATOM 1747 O O . MET A 1 214 ? -7.898 -8.82 -6.598 1 97 214 MET A O 1
ATOM 1751 N N . LEU A 1 215 ? -6.203 -7.371 -6.293 1 97.38 215 LEU A N 1
ATOM 1752 C CA . LEU A 1 215 ? -5.75 -8.016 -5.062 1 97.38 215 LEU A CA 1
ATOM 1753 C C . LEU A 1 215 ? -6.602 -7.578 -3.875 1 97.38 215 LEU A C 1
ATOM 1755 O O . LEU A 1 215 ? -7.039 -6.426 -3.809 1 97.38 215 LEU A O 1
ATOM 1759 N N . ALA A 1 216 ? -6.75 -8.547 -2.961 1 95.44 216 ALA A N 1
ATOM 1760 C CA . ALA A 1 216 ? -7.344 -8.172 -1.682 1 95.44 216 ALA A CA 1
ATOM 1761 C C . ALA A 1 216 ? -6.465 -7.164 -0.941 1 95.44 216 ALA A C 1
ATOM 1763 O O . ALA A 1 216 ? -5.234 -7.227 -1.029 1 95.44 216 ALA A O 1
ATOM 1764 N N . PRO A 1 217 ? -7.066 -6.238 -0.153 1 93.75 217 PRO A N 1
ATOM 1765 C CA . PRO A 1 217 ? -6.289 -5.234 0.575 1 93.75 217 PRO A CA 1
ATOM 1766 C C . PRO A 1 217 ? -5.23 -5.852 1.486 1 93.75 217 PRO A C 1
ATOM 1768 O O . PRO A 1 217 ? -4.117 -5.332 1.589 1 93.75 217 PRO A O 1
ATOM 1771 N N . GLU A 1 218 ? -5.574 -6.926 2.078 1 95.06 218 GLU A N 1
ATOM 1772 C CA . GLU A 1 218 ? -4.617 -7.59 2.961 1 95.06 218 GLU A CA 1
ATOM 1773 C C . GLU A 1 218 ? -3.406 -8.094 2.184 1 95.06 218 GLU A C 1
ATOM 1775 O O . GLU A 1 218 ? -2.279 -8.039 2.676 1 95.06 218 GLU A O 1
ATOM 1780 N N . THR A 1 219 ? -3.65 -8.586 1.033 1 97.5 219 THR A N 1
ATOM 1781 C CA . THR A 1 219 ? -2.564 -9.078 0.193 1 97.5 219 THR A CA 1
ATOM 1782 C C . THR A 1 219 ? -1.705 -7.922 -0.312 1 97.5 219 THR A C 1
ATOM 1784 O O . THR A 1 219 ? -0.484 -8.055 -0.423 1 97.5 219 THR A O 1
ATOM 1787 N N . GLN A 1 220 ? -2.381 -6.77 -0.633 1 96.62 220 GLN A N 1
ATOM 1788 C CA . GLN A 1 220 ? -1.625 -5.582 -1.017 1 96.62 220 GLN A CA 1
ATOM 1789 C C . GLN A 1 220 ? -0.637 -5.184 0.075 1 96.62 220 GLN A C 1
ATOM 1791 O O . GLN A 1 220 ? 0.535 -4.926 -0.205 1 96.62 220 GLN A O 1
ATOM 1796 N N . ARG A 1 221 ? -1.102 -5.176 1.286 1 96.62 221 ARG A N 1
ATOM 1797 C CA . ARG A 1 221 ? -0.258 -4.855 2.434 1 96.62 221 ARG A CA 1
ATOM 1798 C C . ARG A 1 221 ? 0.913 -5.824 2.541 1 96.62 221 ARG A C 1
ATOM 1800 O O . ARG A 1 221 ? 2.059 -5.406 2.717 1 96.62 221 ARG A O 1
ATOM 1807 N N . ILE A 1 222 ? 0.647 -7.105 2.404 1 97.62 222 ILE A N 1
ATOM 1808 C CA . ILE A 1 222 ? 1.673 -8.141 2.502 1 97.62 222 ILE A CA 1
ATOM 1809 C C . ILE A 1 222 ? 2.736 -7.914 1.43 1 97.62 222 ILE A C 1
ATOM 1811 O O . ILE A 1 222 ? 3.934 -7.984 1.71 1 97.62 222 ILE A O 1
ATOM 1815 N N . LEU A 1 223 ? 2.285 -7.609 0.262 1 97.19 223 LEU A N 1
ATOM 1816 C CA . LEU A 1 223 ? 3.189 -7.449 -0.871 1 97.19 223 LEU A CA 1
ATOM 1817 C C . LEU A 1 223 ? 4.062 -6.211 -0.701 1 97.19 223 LEU A C 1
ATOM 1819 O O . LEU A 1 223 ? 5.27 -6.258 -0.947 1 97.19 223 LEU A O 1
ATOM 1823 N N . ILE A 1 224 ? 3.479 -5.121 -0.266 1 95.5 224 ILE A N 1
ATOM 1824 C CA . ILE A 1 224 ? 4.223 -3.871 -0.151 1 95.5 224 ILE A CA 1
ATOM 1825 C C . ILE A 1 224 ? 5.238 -3.977 0.982 1 95.5 224 ILE A C 1
ATOM 1827 O O . ILE A 1 224 ? 6.398 -3.596 0.82 1 95.5 224 ILE A O 1
ATOM 1831 N N . LEU A 1 225 ? 4.824 -4.512 2.102 1 95.5 225 LEU A N 1
ATOM 1832 C CA . LEU A 1 225 ? 5.762 -4.707 3.201 1 95.5 225 LEU A CA 1
ATOM 1833 C C . LEU A 1 225 ? 6.828 -5.734 2.832 1 95.5 225 LEU A C 1
ATOM 1835 O O . LEU A 1 225 ? 8 -5.57 3.17 1 95.5 225 LEU A O 1
ATOM 1839 N N . GLY A 1 226 ? 6.387 -6.742 2.162 1 96.31 226 GLY A N 1
ATOM 1840 C CA . GLY A 1 226 ? 7.332 -7.746 1.69 1 96.31 226 GLY A CA 1
ATOM 1841 C C . GLY A 1 226 ? 8.367 -7.184 0.731 1 96.31 226 GLY A C 1
ATOM 1842 O O . GLY A 1 226 ? 9.539 -7.555 0.79 1 96.31 226 GLY A O 1
ATOM 1843 N N . ARG A 1 227 ? 7.945 -6.324 -0.199 1 94.44 227 ARG A N 1
ATOM 1844 C CA . ARG A 1 227 ? 8.867 -5.684 -1.13 1 94.44 227 ARG A CA 1
ATOM 1845 C C . ARG A 1 227 ? 9.969 -4.934 -0.383 1 94.44 227 ARG A C 1
ATOM 1847 O O . ARG A 1 227 ? 11.141 -5.035 -0.732 1 94.44 227 ARG A O 1
ATOM 1854 N N . ASP A 1 228 ? 9.531 -4.188 0.611 1 92.06 228 ASP A N 1
ATOM 1855 C CA . ASP A 1 228 ? 10.484 -3.445 1.43 1 92.06 228 ASP A CA 1
ATOM 1856 C C . ASP A 1 228 ? 11.477 -4.383 2.109 1 92.06 228 ASP A C 1
ATOM 1858 O O . ASP A 1 228 ? 12.68 -4.117 2.129 1 92.06 228 ASP A O 1
ATOM 1862 N N . ARG A 1 229 ? 11.039 -5.48 2.65 1 94.31 229 ARG A N 1
ATOM 1863 C CA . ARG A 1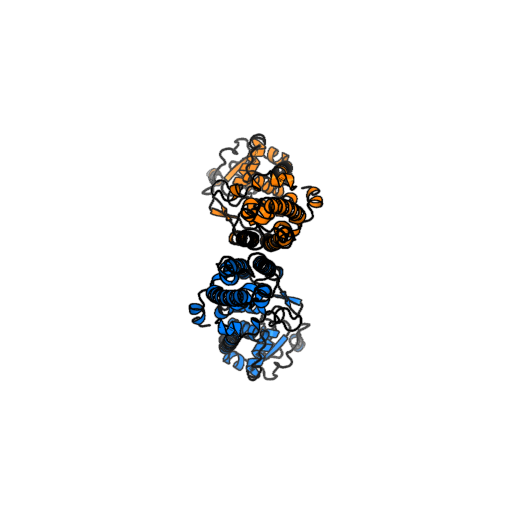 229 ? 11.883 -6.445 3.334 1 94.31 229 ARG A CA 1
ATOM 1864 C C . ARG A 1 229 ? 12.828 -7.141 2.354 1 94.31 229 ARG A C 1
ATOM 1866 O O . ARG A 1 229 ? 13.984 -7.406 2.68 1 94.31 229 ARG A O 1
ATOM 1873 N N . ILE A 1 230 ? 12.328 -7.43 1.165 1 94.56 230 ILE A N 1
ATOM 1874 C CA . ILE A 1 230 ? 13.164 -8.039 0.134 1 94.56 230 ILE A CA 1
ATOM 1875 C C . ILE A 1 230 ? 14.312 -7.094 -0.227 1 94.56 230 ILE A C 1
ATOM 1877 O O . ILE A 1 230 ? 15.461 -7.523 -0.352 1 94.56 230 ILE A O 1
ATOM 1881 N N . LEU A 1 231 ? 14 -5.832 -0.383 1 90.12 231 LEU A N 1
ATOM 1882 C CA . LEU A 1 231 ? 15.023 -4.855 -0.743 1 90.12 231 LEU A CA 1
ATOM 1883 C C . LEU A 1 231 ? 16.078 -4.75 0.348 1 90.12 231 LEU A C 1
ATOM 1885 O O . LEU A 1 231 ? 17.281 -4.746 0.057 1 90.12 231 LEU A O 1
ATOM 1889 N N . ARG A 1 232 ? 15.672 -4.727 1.574 1 89.81 232 ARG A N 1
ATOM 1890 C CA . ARG A 1 232 ? 16.625 -4.703 2.684 1 89.81 232 ARG A CA 1
ATOM 1891 C C . ARG A 1 232 ? 17.453 -5.98 2.727 1 89.81 232 ARG A C 1
ATOM 1893 O O . ARG A 1 232 ? 18.656 -5.938 2.957 1 89.81 232 ARG A O 1
ATOM 1900 N N . GLY A 1 233 ? 16.766 -7.102 2.52 1 92.06 233 GLY A N 1
ATOM 1901 C CA . GLY A 1 233 ? 17.484 -8.367 2.475 1 92.06 233 GLY A CA 1
ATOM 1902 C C . GLY A 1 233 ? 18.484 -8.445 1.348 1 92.06 233 GLY A C 1
ATOM 1903 O O . GLY A 1 233 ? 19.562 -9.031 1.512 1 92.06 233 GLY A O 1
ATOM 1904 N N . THR A 1 234 ? 18.156 -7.875 0.204 1 91.75 234 THR A N 1
ATOM 1905 C CA . THR A 1 234 ? 19.047 -7.863 -0.942 1 91.75 234 THR A CA 1
ATOM 1906 C C . THR A 1 234 ? 20.344 -7.129 -0.606 1 91.75 234 THR A C 1
ATOM 1908 O O . THR A 1 234 ? 21.438 -7.594 -0.94 1 91.75 234 THR A O 1
ATOM 1911 N N . ILE A 1 235 ? 20.234 -6.047 0.04 1 86.75 235 ILE A N 1
ATOM 1912 C CA . ILE A 1 235 ? 21.406 -5.262 0.434 1 86.75 235 ILE A CA 1
ATOM 1913 C C . ILE A 1 235 ? 22.203 -6.02 1.488 1 86.75 235 ILE A C 1
ATOM 1915 O O . ILE A 1 235 ? 23.438 -6.086 1.413 1 86.75 235 ILE A O 1
ATOM 1919 N N . ALA A 1 236 ? 21.547 -6.664 2.389 1 88.5 236 ALA A N 1
ATOM 1920 C CA . ALA A 1 236 ? 22.172 -7.336 3.518 1 88.5 236 ALA A CA 1
ATOM 1921 C C . ALA A 1 236 ? 22.844 -8.633 3.078 1 88.5 236 ALA A C 1
ATOM 1923 O O . ALA A 1 236 ? 23.812 -9.086 3.697 1 88.5 236 ALA A O 1
ATOM 1924 N N . HIS A 1 237 ? 22.344 -9.219 2.021 1 91.12 237 HIS A N 1
ATOM 1925 C CA . HIS A 1 237 ? 22.812 -10.547 1.677 1 91.12 237 HIS A CA 1
ATOM 1926 C C . HIS A 1 237 ? 23.438 -10.57 0.287 1 91.12 237 HIS A C 1
ATOM 1928 O O . HIS A 1 237 ? 24.672 -10.672 0.152 1 91.12 237 HIS A O 1
ATOM 1934 N N . THR A 1 238 ? 22.641 -10.352 -0.768 1 87.56 238 THR A N 1
ATOM 1935 C CA . THR A 1 238 ? 23.109 -10.453 -2.146 1 87.56 238 THR A CA 1
ATOM 1936 C C . THR A 1 238 ? 24.188 -9.406 -2.434 1 87.56 238 THR A C 1
ATOM 1938 O O . THR A 1 238 ? 25.156 -9.688 -3.135 1 87.56 238 THR A O 1
ATOM 1941 N N . LEU A 1 239 ? 24.047 -8.219 -1.868 1 85.62 239 LEU A N 1
ATOM 1942 C CA . LEU A 1 239 ? 24.984 -7.133 -2.16 1 85.62 239 LEU A CA 1
ATOM 1943 C C . LEU A 1 239 ? 25.906 -6.879 -0.979 1 85.62 239 LEU A C 1
ATOM 1945 O O . LEU A 1 239 ? 26.578 -5.848 -0.923 1 85.62 239 LEU A O 1
ATOM 1949 N N . ALA A 1 240 ? 26.031 -7.832 -0.069 1 84.5 240 ALA A N 1
ATOM 1950 C CA . ALA A 1 240 ? 26.812 -7.684 1.15 1 84.5 240 ALA A CA 1
ATOM 1951 C C . ALA A 1 240 ? 28.297 -7.582 0.832 1 84.5 240 ALA A C 1
ATOM 1953 O O . ALA A 1 240 ? 29.078 -7 1.6 1 84.5 240 ALA A O 1
ATOM 1954 N N . TRP A 1 241 ? 28.719 -8.125 -0.278 1 82.81 241 TRP A N 1
ATOM 1955 C CA . TRP A 1 241 ? 30.125 -8.188 -0.638 1 82.81 241 TRP A CA 1
ATOM 1956 C C . TRP A 1 241 ? 30.688 -6.789 -0.882 1 82.81 241 TRP A C 1
ATOM 1958 O O . TRP A 1 241 ? 31.906 -6.586 -0.864 1 82.81 241 TRP A O 1
ATOM 1968 N N . PHE A 1 242 ? 29.859 -5.75 -1.118 1 78.5 242 PHE A N 1
ATOM 1969 C CA . PHE A 1 242 ? 30.312 -4.379 -1.301 1 78.5 242 PHE A CA 1
ATOM 1970 C C . PHE A 1 242 ? 30.953 -3.848 -0.026 1 78.5 242 PHE A C 1
ATOM 1972 O O . PHE A 1 242 ? 31.828 -2.971 -0.081 1 78.5 242 PHE A O 1
ATOM 1979 N N . GLU A 1 243 ? 30.5 -4.246 1.111 1 73.56 243 GLU A N 1
ATOM 1980 C CA . GLU A 1 243 ? 31.031 -3.797 2.389 1 73.56 243 GLU A CA 1
ATOM 1981 C C . GLU A 1 243 ? 32.25 -4.645 2.809 1 73.56 243 GLU A C 1
ATOM 1983 O O . GLU A 1 243 ? 33 -4.246 3.68 1 73.56 243 GLU A O 1
ATOM 1988 N N . GLY A 1 244 ? 32.469 -5.723 2.154 1 65.31 244 GLY A N 1
ATOM 1989 C CA . GLY A 1 244 ? 33.5 -6.648 2.568 1 65.31 244 GLY A CA 1
ATOM 1990 C C . GLY A 1 244 ? 34.844 -6.34 1.948 1 65.31 244 GLY A C 1
ATOM 1991 O O . GLY A 1 244 ? 35.031 -5.289 1.33 1 65.31 244 GLY A O 1
ATOM 1992 N N . ASP A 1 245 ? 35.844 -7.145 2.223 1 61.84 245 ASP A N 1
ATOM 1993 C CA . ASP A 1 245 ? 37.281 -7.055 1.922 1 61.84 245 ASP A CA 1
ATOM 1994 C C . ASP A 1 245 ? 37.531 -7.383 0.455 1 61.84 245 ASP A C 1
ATOM 1996 O O . ASP A 1 245 ? 38.656 -7.176 -0.036 1 61.84 245 ASP A O 1
ATOM 2000 N N . ILE A 1 246 ? 36.625 -7.805 -0.284 1 62.16 246 ILE A N 1
ATOM 2001 C CA . ILE A 1 246 ? 36.875 -8.383 -1.597 1 62.16 246 ILE A CA 1
ATOM 2002 C C . ILE A 1 246 ? 37.594 -7.375 -2.477 1 62.16 246 ILE A C 1
ATOM 2004 O O . ILE A 1 246 ? 38.562 -7.723 -3.176 1 62.16 246 ILE A O 1
ATOM 2008 N N . THR A 1 247 ? 37.25 -6.133 -2.381 1 63.62 247 THR A N 1
ATOM 2009 C CA . THR A 1 247 ? 37.781 -5.195 -3.359 1 63.62 247 THR A CA 1
ATOM 2010 C C . THR A 1 247 ? 38.812 -4.262 -2.707 1 63.62 247 THR A C 1
ATOM 2012 O O . THR A 1 247 ? 39.5 -3.514 -3.396 1 63.62 247 THR A O 1
ATOM 2015 N N . ASP A 1 248 ? 38.875 -4.508 -1.406 1 64.25 248 ASP A N 1
ATOM 2016 C CA . ASP A 1 248 ? 39.719 -3.549 -0.708 1 64.25 248 ASP A CA 1
ATOM 2017 C C . ASP A 1 248 ? 41.219 -3.791 -1.022 1 64.25 248 ASP A C 1
ATOM 2019 O O . ASP A 1 248 ? 42 -2.844 -1.099 1 64.25 248 ASP A O 1
ATOM 2023 N N . ASP A 1 249 ? 41.438 -5.059 -1.295 1 67.12 249 ASP A N 1
ATOM 2024 C CA . ASP A 1 249 ? 42.844 -5.387 -1.452 1 67.12 249 ASP A CA 1
ATOM 2025 C C . ASP A 1 249 ? 43.219 -5.547 -2.926 1 67.12 249 ASP A C 1
ATOM 2027 O O . ASP A 1 249 ? 44.344 -5.906 -3.254 1 67.12 249 ASP A O 1
ATOM 2031 N N . CYS A 1 250 ? 42.156 -5.305 -3.773 1 75.88 250 CYS A N 1
ATOM 2032 C CA . CYS A 1 250 ? 42.438 -5.492 -5.195 1 75.88 250 CYS A CA 1
ATOM 2033 C C . CYS A 1 250 ? 43.031 -4.223 -5.809 1 75.88 250 CYS A C 1
ATOM 2035 O O . CYS A 1 250 ? 42.375 -3.176 -5.805 1 75.88 250 CYS A O 1
ATOM 2037 N N . ALA A 1 251 ? 44.25 -4.277 -6.25 1 72.06 251 ALA A N 1
ATOM 2038 C CA . ALA A 1 251 ? 44.938 -3.135 -6.836 1 72.06 251 ALA A CA 1
ATOM 2039 C C . ALA A 1 251 ? 44.25 -2.678 -8.117 1 72.06 251 ALA A C 1
ATOM 2041 O O . ALA A 1 251 ? 44.312 -1.502 -8.484 1 72.06 251 ALA A O 1
ATOM 2042 N N . THR A 1 252 ? 43.594 -3.623 -8.805 1 74.19 252 THR A N 1
ATOM 2043 C CA . THR A 1 252 ? 43 -3.346 -10.102 1 74.19 252 THR A CA 1
ATOM 2044 C C . THR A 1 252 ? 41.625 -2.729 -9.93 1 74.19 252 THR A C 1
ATOM 2046 O O . THR A 1 252 ? 41.25 -1.781 -10.633 1 74.19 252 THR A O 1
ATOM 2049 N N . CYS A 1 253 ? 40.906 -3.336 -9.07 1 74.19 253 CYS A N 1
ATOM 2050 C CA . CYS A 1 253 ? 39.5 -2.977 -8.984 1 74.19 253 CYS A CA 1
ATOM 2051 C C . CYS A 1 253 ? 39.281 -1.88 -7.949 1 74.19 253 CYS A C 1
ATOM 2053 O O . CYS A 1 253 ? 38.219 -1.235 -7.938 1 74.19 253 CYS A O 1
ATOM 2055 N N . GLN A 1 254 ? 40.344 -1.72 -7.262 1 63.25 254 GLN A N 1
ATOM 2056 C CA . GLN A 1 254 ? 40.1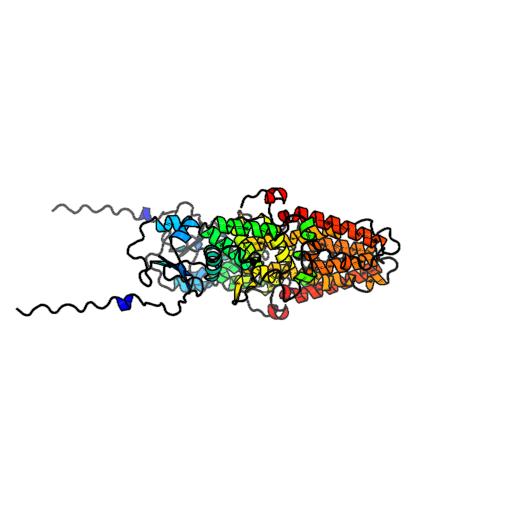88 -0.869 -6.082 1 63.25 254 GLN A CA 1
ATOM 2057 C C . GLN A 1 254 ? 39.562 0.463 -6.445 1 63.25 254 GLN A C 1
ATOM 2059 O O . GLN A 1 254 ? 39.969 1.127 -7.398 1 63.25 254 GLN A O 1
ATOM 2064 N N . GLY A 1 255 ? 38.438 0.887 -5.84 1 65.19 255 GLY A N 1
ATOM 2065 C CA . GLY A 1 255 ? 37.719 2.164 -5.77 1 65.19 255 GLY A CA 1
ATOM 2066 C C . GLY A 1 255 ? 36.719 2.365 -6.895 1 65.19 255 GLY A C 1
ATOM 2067 O O . GLY A 1 255 ? 35.531 2.309 -6.676 1 65.19 255 GLY A O 1
ATOM 2068 N N . LYS A 1 256 ? 37.281 2.494 -8.188 1 68.88 256 LYS A N 1
ATOM 2069 C CA . LYS A 1 256 ? 36.406 2.982 -9.258 1 68.88 256 LYS A CA 1
ATOM 2070 C C . LYS A 1 256 ? 35.5 1.88 -9.773 1 68.88 256 LYS A C 1
ATOM 2072 O O . LYS A 1 256 ? 34.281 2.088 -9.898 1 68.88 256 LYS A O 1
ATOM 2077 N N . ARG A 1 257 ? 36.094 0.713 -9.938 1 73.31 257 ARG A N 1
ATOM 2078 C CA . ARG A 1 257 ? 35.312 -0.36 -10.539 1 73.31 257 ARG A CA 1
ATOM 2079 C C . ARG A 1 257 ? 34.25 -0.878 -9.57 1 73.31 257 ARG A C 1
ATOM 2081 O O . ARG A 1 257 ? 33.125 -1.206 -9.984 1 73.31 257 ARG A O 1
ATOM 2088 N N . VAL A 1 258 ? 34.562 -0.824 -8.32 1 73.94 258 VAL A N 1
ATOM 2089 C CA . VAL A 1 258 ? 33.594 -1.253 -7.312 1 73.94 258 VAL A CA 1
ATOM 2090 C C . VAL A 1 258 ? 32.469 -0.209 -7.176 1 73.94 258 VAL A C 1
ATOM 2092 O O . VAL A 1 258 ? 31.297 -0.554 -7.035 1 73.94 258 VAL A O 1
ATOM 2095 N N . GLY A 1 259 ? 32.844 1.027 -7.23 1 75.31 259 GLY A N 1
ATOM 2096 C CA . GLY A 1 259 ? 31.859 2.094 -7.211 1 75.31 259 GLY A CA 1
ATOM 2097 C C . GLY A 1 259 ? 30.875 2.021 -8.367 1 75.31 259 GLY A C 1
ATOM 2098 O O . GLY A 1 259 ? 29.672 2.215 -8.172 1 75.31 259 GLY A O 1
ATOM 2099 N N . ASN A 1 260 ? 31.438 1.669 -9.469 1 77.12 260 ASN A N 1
ATOM 2100 C CA . ASN A 1 260 ? 30.578 1.51 -10.641 1 77.12 260 ASN A CA 1
ATOM 2101 C C . ASN A 1 260 ? 29.594 0.352 -10.469 1 77.12 260 ASN A C 1
ATOM 2103 O O . ASN A 1 260 ? 28.422 0.461 -10.836 1 77.12 260 ASN A O 1
ATOM 2107 N N . ALA A 1 261 ? 30.172 -0.698 -9.961 1 77.62 261 ALA A N 1
ATOM 2108 C CA . ALA A 1 261 ? 29.312 -1.856 -9.703 1 77.62 261 ALA A CA 1
ATOM 2109 C C . ALA A 1 261 ? 28.188 -1.511 -8.734 1 77.62 261 ALA A C 1
ATOM 2111 O O . ALA A 1 261 ? 27.047 -1.922 -8.922 1 77.62 261 ALA A O 1
ATOM 2112 N N . LEU A 1 262 ? 28.516 -0.764 -7.734 1 78.06 262 LEU A N 1
ATOM 2113 C CA . LEU A 1 262 ? 27.531 -0.366 -6.734 1 78.06 262 LEU A CA 1
ATOM 2114 C C . LEU A 1 262 ? 26.484 0.564 -7.34 1 78.06 262 LEU A C 1
ATOM 2116 O O . LEU A 1 262 ? 25.297 0.478 -7.008 1 78.06 262 LEU A O 1
ATOM 2120 N N . ASN A 1 263 ? 26.922 1.385 -8.188 1 78.75 263 ASN A N 1
ATOM 2121 C CA . ASN A 1 263 ? 26 2.277 -8.883 1 78.75 263 ASN A CA 1
ATOM 2122 C C . ASN A 1 263 ? 25 1.498 -9.742 1 78.75 263 ASN A C 1
ATOM 2124 O O . ASN A 1 263 ? 23.812 1.828 -9.773 1 78.75 263 ASN A O 1
ATOM 2128 N N . VAL A 1 264 ? 25.516 0.536 -10.375 1 79.12 264 VAL A N 1
ATOM 2129 C CA . VAL A 1 264 ? 24.656 -0.313 -11.188 1 79.12 264 VAL A CA 1
ATOM 2130 C C . VAL A 1 264 ? 23.641 -1.013 -10.297 1 79.12 264 VAL A C 1
ATOM 2132 O O . VAL A 1 264 ? 22.438 -1.018 -10.594 1 79.12 264 VAL A O 1
ATOM 2135 N N . ALA A 1 265 ? 24.094 -1.524 -9.211 1 81.44 265 ALA A N 1
ATOM 2136 C CA . ALA A 1 265 ? 23.203 -2.229 -8.281 1 81.44 265 ALA A CA 1
ATOM 2137 C C . ALA A 1 265 ? 22.125 -1.3 -7.734 1 81.44 265 ALA A C 1
ATOM 2139 O O . ALA A 1 265 ? 20.969 -1.687 -7.637 1 81.44 265 ALA A O 1
ATOM 2140 N N . MET A 1 266 ? 22.516 -0.12 -7.395 1 80.75 266 MET A N 1
ATOM 2141 C CA . MET A 1 266 ? 21.578 0.86 -6.859 1 80.75 266 MET A CA 1
ATOM 2142 C C . MET A 1 266 ? 20.5 1.2 -7.891 1 80.75 266 MET A C 1
ATOM 2144 O O . MET A 1 266 ? 19.328 1.319 -7.547 1 80.75 266 MET A O 1
ATOM 2148 N N . GLY A 1 267 ? 20.875 1.356 -9.047 1 77.69 267 GLY A N 1
ATOM 2149 C CA . GLY A 1 267 ? 19.922 1.616 -10.125 1 77.69 267 GLY A CA 1
ATOM 2150 C C . GLY A 1 267 ? 18.922 0.495 -10.32 1 77.69 267 GLY A C 1
ATOM 2151 O O . GLY A 1 267 ? 17.75 0.746 -10.578 1 77.69 267 GLY A O 1
ATOM 2152 N N . MET A 1 268 ? 19.375 -0.643 -10.164 1 79.12 268 MET A N 1
ATOM 2153 C CA . MET A 1 268 ? 18.516 -1.805 -10.367 1 79.12 268 MET A CA 1
ATOM 2154 C C . MET A 1 268 ? 17.5 -1.929 -9.234 1 79.12 268 MET A C 1
ATOM 2156 O O . MET A 1 268 ? 16.359 -2.33 -9.461 1 79.12 268 MET A O 1
ATOM 2160 N N . LEU A 1 269 ? 17.875 -1.576 -8.031 1 78.44 269 LEU A N 1
ATOM 2161 C CA . LEU A 1 269 ? 17.031 -1.739 -6.852 1 78.44 269 LEU A CA 1
ATOM 2162 C C . LEU A 1 269 ? 15.836 -0.794 -6.902 1 78.44 269 LEU A C 1
ATOM 2164 O O . LEU A 1 269 ? 14.836 -1.005 -6.207 1 78.44 269 LEU A O 1
ATOM 2168 N N . THR A 1 270 ? 15.859 0.285 -7.695 1 75.12 270 THR A N 1
ATOM 2169 C CA . THR A 1 270 ? 14.773 1.259 -7.742 1 75.12 270 THR A CA 1
ATOM 2170 C C . THR A 1 270 ? 13.672 0.795 -8.688 1 75.12 270 THR A C 1
ATOM 2172 O O . THR A 1 270 ? 12.562 1.321 -8.656 1 75.12 270 THR A O 1
ATOM 2175 N N . TYR A 1 271 ? 13.961 -0.201 -9.469 1 70 271 TYR A N 1
ATOM 2176 C CA . TYR A 1 271 ? 12.984 -0.615 -10.477 1 70 271 TYR A CA 1
ATOM 2177 C C . TYR A 1 271 ? 12.117 -1.762 -9.953 1 70 271 TYR A C 1
ATOM 2179 O O . TYR A 1 271 ? 10.891 -1.69 -10 1 70 271 TYR A O 1
ATOM 2187 N N . ASP A 1 272 ? 12.812 -2.832 -9.609 1 75.19 272 ASP A N 1
ATOM 2188 C CA . ASP A 1 272 ? 12.086 -3.979 -9.086 1 75.19 272 ASP A CA 1
ATOM 2189 C C . ASP A 1 272 ? 12.953 -4.789 -8.125 1 75.19 272 ASP A C 1
ATOM 2191 O O . ASP A 1 272 ? 14 -4.316 -7.68 1 75.19 272 ASP A O 1
ATOM 2195 N N . VAL A 1 273 ? 12.445 -5.945 -7.727 1 84.19 273 VAL A N 1
ATOM 2196 C CA . VAL A 1 273 ? 13.109 -6.75 -6.711 1 84.19 273 VAL A CA 1
ATOM 2197 C C . VAL A 1 273 ? 13.953 -7.836 -7.379 1 84.19 273 VAL A C 1
ATOM 2199 O O . VAL A 1 273 ? 14.406 -8.773 -6.719 1 84.19 273 VAL A O 1
ATOM 2202 N N . SER A 1 274 ? 14.242 -7.734 -8.664 1 82.69 274 SER A N 1
ATOM 2203 C CA . SER A 1 274 ? 14.852 -8.82 -9.43 1 82.69 274 SER A CA 1
ATOM 2204 C C . SER A 1 274 ? 16.25 -9.125 -8.914 1 82.69 274 SER A C 1
ATOM 2206 O O . SER A 1 274 ? 16.703 -10.273 -8.984 1 82.69 274 SER A O 1
ATOM 2208 N N . VAL A 1 275 ? 16.922 -8.172 -8.359 1 83.81 275 VAL A N 1
ATOM 2209 C CA . VAL A 1 275 ? 18.297 -8.344 -7.891 1 83.81 275 VAL A CA 1
ATOM 2210 C C . VAL A 1 275 ? 18.312 -9.336 -6.73 1 83.81 275 VAL A C 1
ATOM 2212 O O . VAL A 1 275 ? 19.359 -9.93 -6.441 1 83.81 275 VAL A O 1
ATOM 2215 N N . ALA A 1 276 ? 17.219 -9.57 -6.145 1 88.5 276 ALA A N 1
ATOM 2216 C CA . ALA A 1 276 ? 17.141 -10.406 -4.953 1 88.5 276 ALA A CA 1
ATOM 2217 C C . ALA A 1 276 ? 17.438 -11.867 -5.289 1 88.5 276 ALA A C 1
ATOM 2219 O O . ALA A 1 276 ? 18.328 -12.477 -4.711 1 88.5 276 ALA A O 1
ATOM 2220 N N . LEU A 1 277 ? 16.75 -12.352 -6.297 1 88.94 277 LEU A N 1
ATOM 2221 C CA . LEU A 1 277 ? 16.828 -13.797 -6.508 1 88.94 277 LEU A CA 1
ATOM 2222 C C . LEU A 1 277 ? 17.297 -14.109 -7.926 1 88.94 277 LEU A C 1
ATOM 2224 O O . LEU A 1 277 ? 17.672 -15.242 -8.227 1 88.94 277 LEU A O 1
ATOM 2228 N N . GLN A 1 278 ? 17.297 -13.109 -8.773 1 82.44 278 GLN A N 1
ATOM 2229 C CA . GLN A 1 278 ? 17.766 -13.336 -10.133 1 82.44 278 GLN A CA 1
ATOM 2230 C C . GLN A 1 278 ? 19.297 -13.258 -10.195 1 82.44 278 GLN A C 1
ATOM 2232 O O . GLN A 1 278 ? 19.922 -12.523 -9.414 1 82.44 278 GLN A O 1
ATOM 2237 N N . ASP A 1 279 ? 19.781 -14.086 -11.125 1 79.69 279 ASP A N 1
ATOM 2238 C CA . ASP A 1 279 ? 21.234 -13.992 -11.328 1 79.69 279 ASP A CA 1
ATOM 2239 C C . ASP A 1 279 ? 21.594 -12.766 -12.164 1 79.69 279 ASP A C 1
ATOM 2241 O O . ASP A 1 279 ? 21.609 -12.836 -13.398 1 79.69 279 ASP A O 1
ATOM 2245 N N . THR A 1 280 ? 21.812 -11.672 -11.508 1 73.12 280 THR A N 1
ATOM 2246 C CA . THR A 1 280 ? 22.156 -10.422 -12.164 1 73.12 280 THR A CA 1
ATOM 2247 C C . THR A 1 280 ? 23.656 -10.125 -12.023 1 73.12 280 THR A C 1
ATOM 2249 O O . THR A 1 280 ? 24.094 -8.992 -12.234 1 73.12 280 THR A O 1
ATOM 2252 N N . ALA A 1 281 ? 24.344 -11.125 -11.68 1 73.31 281 ALA A N 1
ATOM 2253 C CA . ALA A 1 281 ? 25.766 -10.922 -11.344 1 73.31 281 ALA A CA 1
ATOM 2254 C C . ALA A 1 281 ? 26.531 -10.375 -12.547 1 73.31 281 ALA A C 1
ATOM 2256 O O . ALA A 1 281 ? 27.344 -9.461 -12.398 1 73.31 281 ALA A O 1
ATOM 2257 N N . SER A 1 282 ? 26.188 -10.844 -13.68 1 77.19 282 SER A N 1
ATOM 2258 C CA . SER A 1 282 ? 26.938 -10.453 -14.867 1 77.19 282 SER A CA 1
ATOM 2259 C C . SER A 1 282 ? 26.812 -8.961 -15.133 1 77.19 282 SER A C 1
ATOM 2261 O O . SER A 1 282 ? 27.781 -8.32 -15.57 1 77.19 282 SER A O 1
ATOM 2263 N N . GLU A 1 283 ? 25.734 -8.391 -14.836 1 82.44 283 GLU A N 1
ATOM 2264 C CA . GLU A 1 283 ? 25.5 -6.965 -15.062 1 82.44 283 GLU A CA 1
ATOM 2265 C C . GLU A 1 283 ? 26.172 -6.117 -13.992 1 82.44 283 GLU A C 1
ATOM 2267 O O . GLU A 1 283 ? 26.766 -5.082 -14.297 1 82.44 283 GLU A O 1
ATOM 2272 N N . ILE A 1 284 ? 26.188 -6.605 -12.836 1 84.94 284 ILE A N 1
ATOM 2273 C CA . ILE A 1 284 ? 26.656 -5.824 -11.688 1 84.94 284 ILE A CA 1
ATOM 2274 C C . ILE A 1 284 ? 28.172 -5.844 -11.633 1 84.94 284 ILE A C 1
ATOM 2276 O O . ILE A 1 284 ? 28.812 -4.816 -11.391 1 84.94 284 ILE A O 1
ATOM 2280 N N . VAL A 1 285 ? 28.844 -7.008 -12.023 1 87 285 VAL A N 1
ATOM 2281 C CA . VAL A 1 285 ? 30.266 -7.16 -11.781 1 87 285 VAL A CA 1
ATOM 2282 C C . VAL A 1 285 ? 31.031 -7.039 -13.102 1 87 285 VAL A C 1
ATOM 2284 O O . VAL A 1 285 ? 32.219 -7.352 -13.172 1 87 285 VAL A O 1
ATOM 2287 N N . ALA A 1 286 ? 30.422 -6.602 -14.133 1 86.69 286 ALA A N 1
ATOM 2288 C CA . ALA A 1 286 ? 30.984 -6.566 -15.484 1 86.69 286 ALA A CA 1
ATOM 2289 C C . ALA A 1 286 ? 32.312 -5.801 -15.5 1 86.69 286 ALA A C 1
ATOM 2291 O O . ALA A 1 286 ? 33.219 -6.133 -16.266 1 86.69 286 ALA A O 1
ATOM 2292 N N . GLY A 1 287 ? 32.562 -4.863 -14.68 1 82.88 287 GLY A N 1
ATOM 2293 C CA . GLY A 1 287 ? 33.719 -4.008 -14.727 1 82.88 287 GLY A CA 1
ATOM 2294 C C . GLY A 1 287 ? 34.812 -4.441 -13.758 1 82.88 287 GLY A C 1
ATOM 2295 O O . GLY A 1 287 ? 35.906 -3.867 -13.742 1 82.88 287 GLY A O 1
ATOM 2296 N N . LEU A 1 288 ? 34.625 -5.516 -13.094 1 86.06 288 LEU A N 1
ATOM 2297 C CA . LEU A 1 288 ? 35.594 -5.969 -12.102 1 86.06 288 LEU A CA 1
ATOM 2298 C C . LEU A 1 288 ? 36.656 -6.879 -12.742 1 86.06 288 LEU A C 1
ATOM 2300 O O . LEU A 1 288 ? 36.438 -7.402 -13.836 1 86.06 288 LEU A O 1
ATOM 2304 N N . CYS A 1 289 ? 37.812 -6.887 -12.062 1 87.81 289 CYS A N 1
ATOM 2305 C CA . CYS A 1 289 ? 38.812 -7.84 -12.508 1 87.81 289 CYS A CA 1
ATOM 2306 C C . CYS A 1 289 ? 38.344 -9.273 -12.297 1 87.81 289 CYS A C 1
ATOM 2308 O O . CYS A 1 289 ? 37.375 -9.516 -11.57 1 87.81 289 CYS A O 1
ATOM 2310 N N . ASN A 1 290 ? 39 -10.219 -12.867 1 88.25 290 ASN A N 1
ATOM 2311 C CA . ASN A 1 290 ? 38.562 -11.609 -12.883 1 88.25 290 ASN A CA 1
ATOM 2312 C C . ASN A 1 290 ? 38.438 -12.18 -11.477 1 88.25 290 ASN A C 1
ATOM 2314 O O . ASN A 1 290 ? 37.5 -12.867 -11.148 1 88.25 290 ASN A O 1
ATOM 2318 N N . GLU A 1 291 ? 39.438 -11.891 -10.703 1 86.56 291 GLU A N 1
ATOM 2319 C CA . GLU A 1 291 ? 39.438 -12.422 -9.344 1 86.56 291 GLU A CA 1
ATOM 2320 C C . GLU A 1 291 ? 38.312 -11.836 -8.516 1 86.56 291 GLU A C 1
ATOM 2322 O O . GLU A 1 291 ? 37.594 -12.57 -7.82 1 86.56 291 GLU A O 1
ATOM 2327 N N . CYS A 1 292 ? 38.125 -10.562 -8.609 1 86.19 292 CYS A N 1
ATOM 2328 C CA . CYS A 1 292 ? 37.062 -9.891 -7.871 1 86.19 292 CYS A CA 1
ATOM 2329 C C . CYS A 1 292 ? 35.688 -10.32 -8.383 1 86.19 292 CYS A C 1
ATOM 2331 O O . CYS A 1 292 ? 34.75 -10.453 -7.598 1 86.19 292 CYS A O 1
ATOM 2333 N N . LYS A 1 293 ? 35.625 -10.508 -9.656 1 89.31 293 LYS A N 1
ATOM 2334 C CA . LYS A 1 293 ? 34.375 -10.961 -10.266 1 89.31 293 LYS A CA 1
ATOM 2335 C C . LYS A 1 293 ? 33.938 -12.32 -9.711 1 89.31 293 LYS A C 1
ATOM 2337 O O . LYS A 1 293 ? 32.781 -12.508 -9.328 1 89.31 293 LYS A O 1
ATOM 2342 N N . GLU A 1 294 ? 34.906 -13.195 -9.695 1 89.31 294 GLU A N 1
ATOM 2343 C CA . GLU A 1 294 ? 34.594 -14.547 -9.219 1 89.31 294 GLU A CA 1
ATOM 2344 C C . GLU A 1 294 ? 34.188 -14.539 -7.758 1 89.31 294 GLU A C 1
ATOM 2346 O O . GLU A 1 294 ? 33.219 -15.234 -7.379 1 89.31 294 GLU A O 1
ATOM 2351 N N . GLU A 1 295 ? 34.844 -13.781 -6.977 1 87.56 295 GLU A N 1
ATOM 2352 C CA . GLU A 1 295 ? 34.5 -13.695 -5.559 1 87.56 295 GLU A CA 1
ATOM 2353 C C . GLU A 1 295 ? 33.156 -13.062 -5.359 1 87.56 295 GLU A C 1
ATOM 2355 O O . GLU A 1 295 ? 32.344 -13.539 -4.547 1 87.56 295 GLU A O 1
ATOM 2360 N N . ALA A 1 296 ? 32.906 -11.969 -6.102 1 88.25 296 ALA A N 1
ATOM 2361 C CA . ALA A 1 296 ? 31.609 -11.281 -6.008 1 88.25 296 ALA A CA 1
ATOM 2362 C C . ALA A 1 296 ? 30.469 -12.203 -6.438 1 88.25 296 ALA A C 1
ATOM 2364 O O . ALA A 1 296 ? 29.422 -12.25 -5.785 1 88.25 296 ALA A O 1
ATOM 2365 N N . GLU A 1 297 ? 30.703 -12.938 -7.492 1 90.81 297 GLU A N 1
ATOM 2366 C CA . GLU A 1 297 ? 29.688 -13.859 -7.996 1 90.81 297 GLU A CA 1
ATOM 2367 C C . GLU A 1 297 ? 29.359 -14.945 -6.969 1 90.81 297 GLU A C 1
ATOM 2369 O O . GLU A 1 297 ? 28.203 -15.312 -6.781 1 90.81 297 GLU A O 1
ATOM 2374 N N . THR A 1 298 ? 30.422 -15.438 -6.363 1 91.69 298 THR A N 1
ATOM 2375 C CA . THR A 1 298 ? 30.25 -16.469 -5.344 1 91.69 298 THR A CA 1
ATOM 2376 C C . THR A 1 298 ? 29.453 -15.914 -4.16 1 91.69 298 THR A C 1
ATOM 2378 O O . THR A 1 298 ? 28.516 -16.562 -3.688 1 91.69 298 THR A O 1
ATOM 2381 N N . GLU A 1 299 ? 29.781 -14.727 -3.744 1 90.06 299 GLU A N 1
ATOM 2382 C CA . GLU A 1 299 ? 29.094 -14.109 -2.619 1 90.06 299 GLU A CA 1
ATOM 2383 C C . GLU A 1 299 ? 27.641 -13.797 -2.973 1 90.06 299 GLU A C 1
ATOM 2385 O O . GLU A 1 299 ? 26.734 -13.953 -2.141 1 90.06 299 GLU A O 1
ATOM 2390 N N . MET A 1 300 ? 27.391 -13.328 -4.141 1 91.5 300 MET A N 1
ATOM 2391 C CA . MET A 1 300 ? 26.031 -13.023 -4.586 1 91.5 300 MET A CA 1
ATOM 2392 C C . MET A 1 300 ? 25.188 -14.289 -4.645 1 91.5 300 MET A C 1
ATOM 2394 O O . MET A 1 300 ? 24 -14.266 -4.309 1 91.5 300 MET A O 1
ATOM 2398 N N . ALA A 1 301 ? 25.797 -15.398 -5.066 1 92.19 301 ALA A N 1
ATOM 2399 C CA . ALA A 1 301 ? 25.078 -16.672 -5.113 1 92.19 301 ALA A CA 1
ATOM 2400 C C . ALA A 1 301 ? 24.672 -17.125 -3.713 1 92.19 301 ALA A C 1
ATOM 2402 O O . ALA A 1 301 ? 23.547 -17.578 -3.506 1 92.19 301 ALA A O 1
ATOM 2403 N N . LEU A 1 302 ? 25.578 -16.938 -2.789 1 94 302 LEU A N 1
ATOM 2404 C CA . LEU A 1 302 ? 25.281 -17.266 -1.401 1 94 302 LEU A CA 1
ATOM 2405 C C . LEU A 1 302 ? 24.172 -16.375 -0.859 1 94 302 LEU A C 1
ATOM 2407 O O . LEU A 1 302 ? 23.281 -16.828 -0.13 1 94 302 LEU A O 1
ATOM 2411 N N . GLY A 1 303 ? 24.234 -15.125 -1.195 1 94.31 303 GLY A N 1
ATOM 2412 C CA . GLY A 1 303 ? 23.219 -14.188 -0.783 1 94.31 303 GLY A CA 1
ATOM 2413 C C . GLY A 1 303 ? 21.844 -14.523 -1.326 1 94.31 303 GLY A C 1
ATOM 2414 O O . GLY A 1 303 ? 20.844 -14.406 -0.615 1 94.31 303 GLY A O 1
ATOM 2415 N N . ARG A 1 304 ? 21.781 -14.961 -2.543 1 94.12 304 ARG A N 1
ATOM 2416 C CA . ARG A 1 304 ? 20.516 -15.367 -3.145 1 94.12 304 ARG A CA 1
ATOM 2417 C C . ARG A 1 304 ? 19.922 -16.578 -2.426 1 94.12 304 ARG A C 1
ATOM 2419 O O . ARG A 1 304 ? 18.719 -16.641 -2.213 1 94.12 304 ARG A O 1
ATOM 2426 N N . GLN A 1 305 ? 20.812 -17.484 -2.09 1 95.19 305 GLN A N 1
ATOM 2427 C CA . GLN A 1 305 ? 20.359 -18.656 -1.354 1 95.19 305 GLN A CA 1
ATOM 2428 C C . GLN A 1 305 ? 19.766 -18.266 -0.004 1 95.19 305 GLN A C 1
ATOM 2430 O O . GLN A 1 305 ? 18.734 -18.797 0.402 1 95.19 305 GLN A O 1
ATOM 2435 N N . GLN A 1 306 ? 20.453 -17.328 0.621 1 96.25 306 GLN A N 1
ATOM 2436 C CA . GLN A 1 306 ? 19.969 -16.844 1.907 1 96.25 306 GLN A CA 1
ATOM 2437 C C . GLN A 1 306 ? 18.625 -16.125 1.75 1 96.25 306 GLN A C 1
ATOM 2439 O O . GLN A 1 306 ? 17.703 -16.328 2.553 1 96.25 306 GLN A O 1
ATOM 2444 N N . LEU A 1 307 ? 18.484 -15.344 0.773 1 96.19 307 LEU A N 1
ATOM 2445 C CA . LEU A 1 307 ? 17.234 -14.633 0.503 1 96.19 307 LEU A CA 1
ATOM 2446 C C . LEU A 1 307 ? 16.109 -15.617 0.213 1 96.19 307 LEU A C 1
ATOM 2448 O O . LEU A 1 307 ? 14.977 -15.422 0.669 1 96.19 307 LEU A O 1
ATOM 2452 N N . TRP A 1 308 ? 16.438 -16.656 -0.536 1 95.88 308 TRP A N 1
ATOM 2453 C CA . TRP A 1 308 ? 15.438 -17.688 -0.812 1 95.88 308 TRP A CA 1
ATOM 2454 C C . TRP A 1 308 ? 14.945 -18.328 0.479 1 95.88 308 TRP A C 1
ATOM 2456 O O . TRP A 1 308 ? 13.742 -18.516 0.675 1 95.88 308 TRP A O 1
ATOM 2466 N N . ALA A 1 309 ? 15.891 -18.609 1.312 1 97.12 309 ALA A N 1
ATOM 2467 C CA . ALA A 1 309 ? 15.562 -19.266 2.576 1 97.12 309 ALA A CA 1
ATOM 2468 C C . ALA A 1 309 ? 14.633 -18.391 3.414 1 97.12 309 ALA A C 1
ATOM 2470 O O . ALA A 1 309 ? 13.742 -18.906 4.105 1 97.12 309 ALA A O 1
ATOM 2471 N N . GLU A 1 310 ? 14.75 -17.094 3.322 1 97.44 310 GLU A N 1
ATOM 2472 C CA . GLU A 1 310 ? 13.984 -16.156 4.137 1 97.44 310 GLU A CA 1
ATOM 2473 C C . GLU A 1 310 ? 12.727 -15.695 3.412 1 97.44 310 GLU A C 1
ATOM 2475 O O . GLU A 1 310 ? 11.883 -15.016 3.998 1 97.44 310 GLU A O 1
ATOM 2480 N N . LEU A 1 311 ? 12.57 -16.031 2.191 1 97.25 311 LEU A N 1
ATOM 2481 C CA . LEU A 1 311 ? 11.57 -15.438 1.307 1 97.25 311 LEU A CA 1
ATOM 2482 C C . LEU A 1 311 ? 10.18 -15.531 1.925 1 97.25 311 LEU A C 1
ATOM 2484 O O . LEU A 1 311 ? 9.453 -14.531 1.986 1 97.25 311 LEU A O 1
ATOM 2488 N N . PRO A 1 312 ? 9.75 -16.703 2.475 1 97.75 312 PRO A N 1
ATOM 2489 C CA . PRO A 1 312 ? 8.406 -16.75 3.055 1 97.75 312 PRO A CA 1
ATOM 2490 C C . PRO A 1 312 ? 8.227 -15.766 4.207 1 97.75 312 PRO A C 1
ATOM 2492 O O . PRO A 1 312 ? 7.16 -15.156 4.344 1 97.75 312 PRO A O 1
ATOM 2495 N N . SER A 1 313 ? 9.273 -15.539 4.969 1 98 313 SER A N 1
ATOM 2496 C CA . SER A 1 313 ? 9.18 -14.672 6.141 1 98 313 SER A CA 1
ATOM 2497 C C . SER A 1 313 ? 8.992 -13.219 5.734 1 98 313 SER A C 1
ATOM 2499 O O . SER A 1 313 ? 8.383 -12.438 6.477 1 98 313 SER A O 1
ATOM 2501 N N . TYR A 1 314 ? 9.492 -12.852 4.566 1 97.5 314 TYR A N 1
ATOM 2502 C CA . TYR A 1 314 ? 9.305 -11.492 4.086 1 97.5 314 TYR A CA 1
ATOM 2503 C C . TYR A 1 314 ? 7.828 -11.195 3.857 1 97.5 314 TYR A C 1
ATOM 2505 O O . TYR A 1 314 ? 7.426 -10.031 3.812 1 97.5 314 TYR A O 1
ATOM 2513 N N . PHE A 1 315 ? 7.043 -12.266 3.734 1 98.06 315 PHE A N 1
ATOM 2514 C CA . PHE A 1 315 ? 5.621 -12.109 3.455 1 98.06 315 PHE A CA 1
ATOM 2515 C C . PHE A 1 315 ? 4.781 -12.609 4.625 1 98.06 315 PHE A C 1
ATOM 2517 O O . PHE A 1 315 ? 3.619 -12.984 4.445 1 98.06 315 PHE A O 1
ATOM 2524 N N . ASP A 1 316 ? 5.348 -12.742 5.793 1 96.56 316 ASP A N 1
ATOM 2525 C CA . ASP A 1 316 ? 4.688 -13.156 7.023 1 96.56 316 ASP A CA 1
ATOM 2526 C C . ASP A 1 316 ? 4.145 -14.578 6.902 1 96.56 316 ASP A C 1
ATOM 2528 O O . ASP A 1 316 ? 3.053 -14.875 7.391 1 96.56 316 ASP A O 1
ATOM 2532 N N . LEU A 1 317 ? 4.777 -15.391 6.156 1 97.19 317 LEU A N 1
ATOM 2533 C CA . LEU A 1 317 ? 4.445 -16.797 6.02 1 97.19 317 LEU A CA 1
ATOM 2534 C C . LEU A 1 317 ? 5.426 -17.672 6.805 1 97.19 317 LEU A C 1
ATOM 2536 O O . LEU A 1 317 ? 6.535 -17.234 7.121 1 97.19 317 LEU A O 1
ATOM 2540 N N . PRO A 1 318 ? 5.035 -18.859 7.176 1 96.06 318 PRO A N 1
ATOM 2541 C CA . PRO A 1 318 ? 5.965 -19.75 7.859 1 96.06 318 PRO A CA 1
ATOM 2542 C C . PRO A 1 318 ? 7.137 -20.172 6.977 1 96.06 318 PRO A C 1
ATOM 2544 O O . PRO A 1 318 ? 7.113 -19.953 5.762 1 96.06 318 PRO A O 1
ATOM 2547 N N . SER A 1 319 ? 8.125 -20.797 7.621 1 96.06 319 SER A N 1
ATOM 2548 C CA . SER A 1 319 ? 9.312 -21.234 6.898 1 96.06 319 SER A CA 1
ATOM 2549 C C . SER A 1 319 ? 8.977 -22.266 5.836 1 96.06 319 SER A C 1
ATOM 2551 O O . SER A 1 319 ? 7.91 -22.891 5.891 1 96.06 319 SER A O 1
ATOM 2553 N N . TRP A 1 320 ? 9.883 -22.453 4.863 1 95.62 320 TRP A N 1
ATOM 2554 C CA . TRP A 1 320 ? 9.695 -23.406 3.775 1 95.62 320 TRP A CA 1
ATOM 2555 C C . TRP A 1 320 ? 9.383 -24.797 4.32 1 95.62 320 TRP A C 1
ATOM 2557 O O . TRP A 1 320 ? 8.531 -25.5 3.775 1 95.62 320 TRP A O 1
ATOM 2567 N N . ASP A 1 321 ? 10.039 -25.172 5.43 1 94.25 321 ASP A N 1
ATOM 2568 C CA . ASP A 1 321 ? 9.867 -26.5 6.012 1 94.25 321 ASP A CA 1
ATOM 2569 C C . ASP A 1 321 ? 8.445 -26.688 6.547 1 94.25 321 ASP A C 1
ATOM 2571 O O . ASP A 1 321 ? 7.867 -27.766 6.414 1 94.25 321 ASP A O 1
ATOM 2575 N N . VAL A 1 322 ? 7.93 -25.656 7.098 1 95.25 322 VAL A N 1
ATOM 2576 C CA . VAL A 1 322 ? 6.574 -25.703 7.637 1 95.25 322 VAL A CA 1
ATOM 2577 C C . VAL A 1 322 ? 5.562 -25.672 6.492 1 95.25 322 VAL A C 1
ATOM 2579 O O . VAL A 1 322 ? 4.59 -26.438 6.496 1 95.25 322 VAL A O 1
ATOM 2582 N N . LEU A 1 323 ? 5.828 -24.844 5.453 1 93.88 323 LEU A N 1
ATOM 2583 C CA . LEU A 1 323 ? 4.93 -24.734 4.312 1 93.88 323 LEU A CA 1
ATOM 2584 C C . LEU A 1 323 ? 4.832 -26.062 3.568 1 93.88 323 LEU A C 1
ATOM 2586 O O . LEU A 1 323 ? 3.758 -26.438 3.086 1 93.88 323 LEU A O 1
ATOM 2590 N N . ALA A 1 324 ? 5.891 -26.828 3.521 1 90.44 324 ALA A N 1
ATOM 2591 C CA . ALA A 1 324 ? 5.941 -28.109 2.801 1 90.44 324 ALA A CA 1
ATOM 2592 C C . ALA A 1 324 ? 5.039 -29.141 3.459 1 90.44 324 ALA A C 1
ATOM 2594 O O . ALA A 1 324 ? 4.613 -30.109 2.811 1 90.44 324 ALA A O 1
ATOM 2595 N N . LYS A 1 325 ? 4.699 -28.891 4.695 1 88.06 325 LYS A N 1
ATOM 2596 C CA . LYS A 1 325 ? 3.924 -29.875 5.453 1 88.06 325 LYS A CA 1
ATOM 2597 C C . LYS A 1 325 ? 2.43 -29.562 5.383 1 88.06 325 LYS A C 1
ATOM 2599 O O . LYS A 1 325 ? 1.608 -30.328 5.883 1 88.06 325 LYS A O 1
ATOM 2604 N N . PHE A 1 326 ? 2.197 -28.469 4.805 1 83.56 326 PHE A N 1
ATOM 2605 C CA . PHE A 1 326 ? 0.785 -28.125 4.707 1 83.56 326 PHE A CA 1
ATOM 2606 C C . PHE A 1 326 ? 0.052 -29.094 3.793 1 83.56 326 PHE A C 1
ATOM 2608 O O . PHE A 1 326 ? 0.592 -29.516 2.771 1 83.56 326 PHE A O 1
ATOM 2615 N N . ASN A 1 327 ? -1.06 -29.594 4.336 1 67.69 327 ASN A N 1
ATOM 2616 C CA . ASN A 1 327 ? -1.915 -30.5 3.572 1 67.69 327 ASN A CA 1
ATOM 2617 C C . ASN A 1 327 ? -3.088 -29.75 2.936 1 67.69 327 ASN A C 1
ATOM 2619 O O . ASN A 1 327 ? -3.861 -29.094 3.633 1 67.69 327 ASN A O 1
ATOM 2623 N N . ASN A 1 328 ? -2.918 -29.359 1.687 1 64.25 328 ASN A N 1
ATOM 2624 C CA . ASN A 1 328 ? -4.066 -28.75 1.034 1 64.25 328 ASN A CA 1
ATOM 2625 C C . ASN A 1 328 ? -4.918 -29.781 0.302 1 64.25 328 ASN A C 1
ATOM 2627 O O . ASN A 1 328 ? -4.414 -30.828 -0.108 1 64.25 328 ASN A O 1
ATOM 2631 N N . MET B 1 1 ? -73.625 11.773 44.594 1 27.64 1 MET B N 1
ATOM 2632 C CA . MET B 1 1 ? -72.938 12.336 43.469 1 27.64 1 MET B CA 1
ATOM 2633 C C . MET B 1 1 ? -71.5 12.727 43.844 1 27.64 1 MET B C 1
ATOM 2635 O O . MET B 1 1 ? -71.312 13.773 44.469 1 27.64 1 MET B O 1
ATOM 2639 N N . PHE B 1 2 ? -70.625 11.758 44.25 1 38.22 2 PHE B N 1
ATOM 2640 C CA . PHE B 1 2 ? -69.312 11.891 44.875 1 38.22 2 PHE B CA 1
ATOM 2641 C C . PHE B 1 2 ? -68.312 12.586 43.938 1 38.22 2 PHE B C 1
ATOM 2643 O O . PHE B 1 2 ? -68.375 12.398 42.719 1 38.22 2 PHE B O 1
ATOM 2650 N N . PRO B 1 3 ? -67.812 13.789 44.375 1 41.47 3 PRO B N 1
ATOM 2651 C CA . PRO B 1 3 ? -66.938 14.586 43.5 1 41.47 3 PRO B CA 1
ATOM 2652 C C . PRO B 1 3 ? -65.75 13.789 42.938 1 41.47 3 PRO B C 1
ATOM 2654 O O . PRO B 1 3 ? -65.312 12.812 43.562 1 41.47 3 PRO B O 1
ATOM 2657 N N . PRO B 1 4 ? -65.562 13.789 41.562 1 39.12 4 PRO B N 1
ATOM 2658 C CA . PRO B 1 4 ? -64.562 13.016 40.844 1 39.12 4 PRO B CA 1
ATOM 2659 C C . PRO B 1 4 ? -63.125 13.289 41.344 1 39.12 4 PRO B C 1
ATOM 2661 O O . PRO B 1 4 ? -62.812 14.43 41.719 1 39.12 4 PRO B O 1
ATOM 2664 N N . THR B 1 5 ? -62.5 12.32 42.031 1 35.38 5 THR B N 1
ATOM 2665 C CA . THR B 1 5 ? -61.156 12.352 42.594 1 35.38 5 THR B CA 1
ATOM 2666 C C . THR B 1 5 ? -60.156 12.734 41.531 1 35.38 5 THR B C 1
ATOM 2668 O O . THR B 1 5 ? -60.125 12.148 40.438 1 35.38 5 THR B O 1
ATOM 2671 N N . LYS B 1 6 ? -59.594 13.984 41.594 1 29.34 6 LYS B N 1
ATOM 2672 C CA . LYS B 1 6 ? -58.562 14.555 40.75 1 29.34 6 LYS B CA 1
ATOM 2673 C C . LYS B 1 6 ? -57.438 13.562 40.531 1 29.34 6 LYS B C 1
ATOM 2675 O O . LYS B 1 6 ? -56.969 12.93 41.5 1 29.34 6 LYS B O 1
ATOM 2680 N N . ARG B 1 7 ? -57.156 13.07 39.312 1 32.47 7 ARG B N 1
ATOM 2681 C CA . ARG B 1 7 ? -56.031 12.25 38.812 1 32.47 7 ARG B CA 1
ATOM 2682 C C . ARG B 1 7 ? -54.688 12.844 39.219 1 32.47 7 ARG B C 1
ATOM 2684 O O . ARG B 1 7 ? -54.469 14.039 39.062 1 32.47 7 ARG B O 1
ATOM 2691 N N . LYS B 1 8 ? -54.031 12.234 40.125 1 31.45 8 LYS B N 1
ATOM 2692 C CA . LYS B 1 8 ? -52.688 12.562 40.5 1 31.45 8 LYS B CA 1
ATOM 2693 C C . LYS B 1 8 ? -51.812 12.859 39.281 1 31.45 8 LYS B C 1
ATOM 2695 O O . LYS B 1 8 ? -51.656 12.008 38.406 1 31.45 8 LYS B O 1
ATOM 2700 N N . ARG B 1 9 ? -51.812 14.141 38.875 1 32.75 9 ARG B N 1
ATOM 2701 C CA . ARG B 1 9 ? -50.781 14.57 37.906 1 32.75 9 ARG B CA 1
ATOM 2702 C C . ARG B 1 9 ? -49.438 13.961 38.219 1 32.75 9 ARG B C 1
ATOM 2704 O O . ARG B 1 9 ? -48.906 14.133 39.344 1 32.75 9 ARG B O 1
ATOM 2711 N N . MET B 1 10 ? -49.188 12.719 37.781 1 32.28 10 MET B N 1
ATOM 2712 C CA . MET B 1 10 ? -47.844 12.18 37.781 1 32.28 10 MET B CA 1
ATOM 2713 C C . MET B 1 10 ? -46.844 13.25 37.375 1 32.28 10 MET B C 1
ATOM 2715 O O . MET B 1 10 ? -47 13.906 36.344 1 32.28 10 MET B O 1
ATOM 2719 N N . ASP B 1 11 ? -46.188 13.891 38.344 1 28.88 11 ASP B N 1
ATOM 2720 C CA . ASP B 1 11 ? -45.125 14.883 38.25 1 28.88 11 ASP B CA 1
ATOM 2721 C C . ASP B 1 11 ? -44.125 14.516 37.156 1 28.88 11 ASP B C 1
ATOM 2723 O O . ASP B 1 11 ? -43.688 13.367 37.062 1 28.88 11 ASP B O 1
ATOM 2727 N N . ASP B 1 12 ? -44.25 15.18 35.969 1 34.22 12 ASP B N 1
ATOM 2728 C CA . ASP B 1 12 ? -43.344 15.312 34.844 1 34.22 12 ASP B CA 1
ATOM 2729 C C . ASP B 1 12 ? -41.906 15.305 35.281 1 34.22 12 ASP B C 1
ATOM 2731 O O . ASP B 1 12 ? -41 15.484 34.438 1 34.22 12 ASP B O 1
ATOM 2735 N N . SER B 1 13 ? -41.625 15.328 36.531 1 32.19 13 SER B N 1
ATOM 2736 C CA . SER B 1 13 ? -40.219 15.383 37 1 32.19 13 SER B CA 1
ATOM 2737 C C . SER B 1 13 ? -39.469 14.102 36.625 1 32.19 13 SER B C 1
ATOM 2739 O O . SER B 1 13 ? -38.25 14.016 36.812 1 32.19 13 SER B O 1
ATOM 2741 N N . VAL B 1 14 ? -40.125 12.938 36.531 1 33.75 14 VAL B N 1
ATOM 2742 C CA . VAL B 1 14 ? -39.375 11.711 36.219 1 33.75 14 VAL B CA 1
ATOM 2743 C C . VAL B 1 14 ? -38.906 11.742 34.781 1 33.75 14 VAL B C 1
ATOM 2745 O O . VAL B 1 14 ? -37.938 11.062 34.438 1 33.75 14 VAL B O 1
ATOM 2748 N N . LYS B 1 15 ? -39.781 12.258 33.938 1 34.91 15 LYS B N 1
ATOM 2749 C CA . LYS B 1 15 ? -39.312 12.203 32.562 1 34.91 15 LYS B CA 1
ATOM 2750 C C . LYS B 1 15 ? -38.031 13.055 32.375 1 34.91 15 LYS B C 1
ATOM 2752 O O . LYS B 1 15 ? -37.375 12.969 31.344 1 34.91 15 LYS B O 1
ATOM 2757 N N . ASN B 1 16 ? -38 14.164 33.062 1 34.31 16 ASN B N 1
ATOM 2758 C CA . ASN B 1 16 ? -36.938 15.109 32.719 1 34.31 16 ASN B CA 1
ATOM 2759 C C . ASN B 1 16 ? -35.562 14.539 33.031 1 34.31 16 ASN B C 1
ATOM 2761 O O . ASN B 1 16 ? -34.562 15.008 32.5 1 34.31 16 ASN B O 1
ATOM 2765 N N . GLN B 1 17 ? -35.375 14.062 34.312 1 36.25 17 GLN B N 1
ATOM 2766 C CA . GLN B 1 17 ? -34.031 13.703 34.688 1 36.25 17 GLN B CA 1
ATOM 2767 C C . GLN B 1 17 ? -33.562 12.445 33.938 1 36.25 17 GLN B C 1
ATOM 2769 O O . GLN B 1 17 ? -33.312 11.406 34.562 1 36.25 17 GLN B O 1
ATOM 2774 N N . MET B 1 18 ? -34.062 12.016 33 1 36.09 18 MET B N 1
ATOM 2775 C CA . MET B 1 18 ? -33.375 10.922 32.312 1 36.09 18 MET B CA 1
ATOM 2776 C C . MET B 1 18 ? -31.906 11.266 32.094 1 36.09 18 MET B C 1
ATOM 2778 O O . MET B 1 18 ? -31.562 11.844 31.062 1 36.09 18 MET B O 1
ATOM 2782 N N . ARG B 1 19 ? -31.172 11.758 33.094 1 42.59 19 ARG B N 1
ATOM 2783 C CA . ARG B 1 19 ? -29.719 11.664 33.031 1 42.59 19 ARG B CA 1
ATOM 2784 C C . ARG B 1 19 ? -29.281 10.359 32.375 1 42.59 19 ARG B C 1
ATOM 2786 O O . ARG B 1 19 ? -29.531 9.273 32.906 1 42.59 19 ARG B O 1
ATOM 2793 N N . SER B 1 20 ? -29.375 10.148 31.125 1 49.5 20 SER B N 1
ATOM 2794 C CA . SER B 1 20 ? -28.812 8.961 30.484 1 49.5 20 SER B CA 1
ATOM 2795 C C . SER B 1 20 ? -27.562 8.484 31.219 1 49.5 20 SER B C 1
ATOM 2797 O O . SER B 1 20 ? -26.781 9.289 31.688 1 49.5 20 SER B O 1
ATOM 2799 N N . GLU B 1 21 ? -27.5 7.438 31.734 1 62.22 21 GLU B N 1
ATOM 2800 C CA . GLU B 1 21 ? -26.375 6.766 32.375 1 62.22 21 GLU B CA 1
ATOM 2801 C C . GLU B 1 21 ? -25.078 7.008 31.625 1 62.22 21 GLU B C 1
ATOM 2803 O O . GLU B 1 21 ? -24.969 6.684 30.438 1 62.22 21 GLU B O 1
ATOM 2808 N N . GLY B 1 22 ? -24.203 7.941 32.188 1 81.19 22 GLY B N 1
ATOM 2809 C CA . GLY B 1 22 ? -22.812 8.109 31.781 1 81.19 22 GLY B CA 1
ATOM 2810 C C . GLY B 1 22 ? -22.562 9.414 31.062 1 81.19 22 GLY B C 1
ATOM 2811 O O . GLY B 1 22 ? -21.484 9.633 30.516 1 81.19 22 GLY B O 1
ATOM 2812 N N . VAL B 1 23 ? -23.578 10.32 30.969 1 90 23 VAL B N 1
ATOM 2813 C CA . VAL B 1 23 ? -23.391 11.594 30.281 1 90 23 VAL B CA 1
ATOM 2814 C C . VAL B 1 23 ? -22.781 12.609 31.25 1 90 23 VAL B C 1
ATOM 2816 O O . VAL B 1 23 ? -23.203 12.711 32.406 1 90 23 VAL B O 1
ATOM 2819 N N . LYS B 1 24 ? -21.75 13.375 30.797 1 94.44 24 LYS B N 1
ATOM 2820 C CA . LYS B 1 24 ? -21.078 14.391 31.594 1 94.44 24 LYS B CA 1
ATOM 2821 C C . LYS B 1 24 ? -21.266 15.781 30.984 1 94.44 24 LYS B C 1
ATOM 2823 O O . LYS B 1 24 ? -21.375 15.922 29.766 1 94.44 24 LYS B O 1
ATOM 2828 N N . ARG B 1 25 ? -21.328 16.797 31.938 1 94.94 25 ARG B N 1
ATOM 2829 C CA . ARG B 1 25 ? -21.375 18.188 31.516 1 94.94 25 ARG B CA 1
ATOM 2830 C C . ARG B 1 25 ? -19.984 18.781 31.422 1 94.94 25 ARG B C 1
ATOM 2832 O O . ARG B 1 25 ? -19.125 18.516 32.25 1 94.94 25 ARG B O 1
ATOM 2839 N N . SER B 1 26 ? -19.828 19.547 30.344 1 94.94 26 SER B N 1
ATOM 2840 C CA . SER B 1 26 ? -18.547 20.234 30.203 1 94.94 26 SER B CA 1
ATOM 2841 C C . SER B 1 26 ? -18.328 21.219 31.344 1 94.94 26 SER B C 1
ATOM 2843 O O . SER B 1 26 ? -19.234 21.953 31.719 1 94.94 26 SER B O 1
ATOM 2845 N N . HIS B 1 27 ? -17.156 21.172 31.859 1 90.88 27 HIS B N 1
ATOM 2846 C CA . HIS B 1 27 ? -16.844 22.031 33 1 90.88 27 HIS B CA 1
ATOM 2847 C C . HIS B 1 27 ? -16.766 23.5 32.562 1 90.88 27 HIS B C 1
ATOM 2849 O O . HIS B 1 27 ? -17.281 24.375 33.25 1 90.88 27 HIS B O 1
ATOM 2855 N N . SER B 1 28 ? -16.141 23.797 31.422 1 90.94 28 SER B N 1
ATOM 2856 C CA . SER B 1 28 ? -15.852 25.172 31.016 1 90.94 28 SER B CA 1
ATOM 2857 C C . SER B 1 28 ? -16.922 25.703 30.078 1 90.94 28 SER B C 1
ATOM 2859 O O . SER B 1 28 ? -17.094 26.922 29.953 1 90.94 28 SER B O 1
ATOM 2861 N N . LEU B 1 29 ? -17.656 24.766 29.453 1 96.19 29 LEU B N 1
ATOM 2862 C CA . LEU B 1 29 ? -18.594 25.203 28.422 1 96.19 29 LEU B CA 1
ATOM 2863 C C . LEU B 1 29 ? -20.016 24.844 28.797 1 96.19 29 LEU B C 1
ATOM 2865 O O . LEU B 1 29 ? -20.719 24.203 28.016 1 96.19 29 LEU B O 1
ATOM 2869 N N . TRP B 1 30 ? -20.344 25.156 30.031 1 96.56 30 TRP B N 1
ATOM 2870 C CA . TRP B 1 30 ? -21.703 25.031 30.547 1 96.56 30 TRP B CA 1
ATOM 2871 C C . TRP B 1 30 ? -22.188 26.344 31.141 1 96.56 30 TRP B C 1
ATOM 2873 O O . TRP B 1 30 ? -21.906 26.656 32.281 1 96.56 30 TRP B O 1
ATOM 2883 N N . PHE B 1 31 ? -23.016 26.984 30.375 1 96.69 31 PHE B N 1
ATOM 2884 C CA . PHE B 1 31 ? -23.516 28.297 30.781 1 96.69 31 PHE B CA 1
ATOM 2885 C C . PHE B 1 31 ? -24.969 28.188 31.25 1 96.69 31 PHE B C 1
ATOM 2887 O O . PHE B 1 31 ? -25.844 27.75 30.5 1 96.69 31 PHE B O 1
ATOM 2894 N N . GLU B 1 32 ? -25.312 28.594 32.375 1 94.62 32 GLU B N 1
ATOM 2895 C CA . GLU B 1 32 ? -26.641 28.469 32.938 1 94.62 32 GLU B CA 1
ATOM 2896 C C . GLU B 1 32 ? -27.688 29.172 32.094 1 94.62 32 GLU B C 1
ATOM 2898 O O . GLU B 1 32 ? -28.844 28.75 32.031 1 94.62 32 GLU B O 1
ATOM 2903 N N . ASP B 1 33 ? -27.281 30.219 31.484 1 96.19 33 ASP B N 1
ATOM 2904 C CA . ASP B 1 33 ? -28.203 30.984 30.672 1 96.19 33 ASP B CA 1
ATOM 2905 C C . ASP B 1 33 ? -28.156 30.531 29.203 1 96.19 33 ASP B C 1
ATOM 2907 O O . ASP B 1 33 ? -28.672 31.219 28.328 1 96.19 33 ASP B O 1
ATOM 2911 N N . GLY B 1 34 ? -27.531 29.375 28.922 1 96.75 34 GLY B N 1
ATOM 2912 C CA . GLY B 1 34 ? -27.5 28.828 27.578 1 96.75 34 GLY B CA 1
ATOM 2913 C C . GLY B 1 34 ? -28.875 28.422 27.062 1 96.75 34 GLY B C 1
ATOM 2914 O O . GLY B 1 34 ? -29.734 28.031 27.844 1 96.75 34 GLY B O 1
ATOM 2915 N N . SER B 1 35 ? -29.047 28.484 25.781 1 95.88 35 SER B N 1
ATOM 2916 C CA . SER B 1 35 ? -30.359 28.281 25.203 1 95.88 35 SER B CA 1
ATOM 2917 C C . SER B 1 35 ? -30.422 26.984 24.375 1 95.88 35 SER B C 1
ATOM 2919 O O . SER B 1 35 ? -31.469 26.625 23.844 1 95.88 35 SER B O 1
ATOM 2921 N N . VAL B 1 36 ? -29.297 26.344 24.312 1 95.81 36 VAL B N 1
ATOM 2922 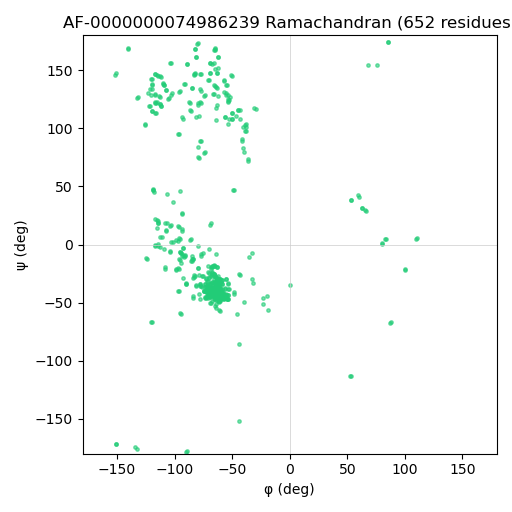C CA . VAL B 1 36 ? -29.25 25.078 23.594 1 95.81 36 VAL B CA 1
ATOM 2923 C C . VAL B 1 36 ? -28.172 24.188 24.203 1 95.81 36 VAL B C 1
ATOM 2925 O O . VAL B 1 36 ? -27.156 24.688 24.703 1 95.81 36 VAL B O 1
ATOM 2928 N N . ILE B 1 37 ? -28.391 22.969 24.172 1 96.69 37 ILE B N 1
ATOM 2929 C CA . ILE B 1 37 ? -27.422 21.984 24.656 1 96.69 37 ILE B CA 1
ATOM 2930 C C . ILE B 1 37 ? -26.969 21.094 23.5 1 96.69 37 ILE B C 1
ATOM 2932 O O . ILE B 1 37 ? -27.797 20.516 22.797 1 96.69 37 ILE B O 1
ATOM 2936 N N . LEU B 1 38 ? -25.656 21.078 23.25 1 96.75 38 LEU B N 1
ATOM 2937 C CA . LEU B 1 38 ? -25.062 20.156 22.297 1 96.75 38 LEU B CA 1
ATOM 2938 C C . LEU B 1 38 ? -24.516 18.922 23.016 1 96.75 38 LEU B C 1
ATOM 2940 O O . LEU B 1 38 ? -23.812 19.047 24.031 1 96.75 38 LEU B O 1
ATOM 2944 N N . GLU B 1 39 ? -24.844 17.812 22.531 1 96.75 39 GLU B N 1
ATOM 2945 C CA . GLU B 1 39 ? -24.297 16.594 23.109 1 96.75 39 GLU B CA 1
ATOM 2946 C C . GLU B 1 39 ? -23.422 15.844 22.109 1 96.75 39 GLU B C 1
ATOM 2948 O O . GLU B 1 39 ? -23.906 15.406 21.062 1 96.75 39 GLU B O 1
ATOM 2953 N N . ALA B 1 40 ? -22.188 15.766 22.359 1 96.62 40 ALA B N 1
ATOM 2954 C CA . ALA B 1 40 ? -21.203 15 21.609 1 96.62 40 ALA B CA 1
ATOM 2955 C C . ALA B 1 40 ? -20.656 13.836 22.422 1 96.62 40 ALA B C 1
ATOM 2957 O O . ALA B 1 40 ? -20.031 14.047 23.469 1 96.62 40 ALA B O 1
ATOM 2958 N N . GLN B 1 41 ? -20.859 12.664 21.844 1 94.19 41 GLN B N 1
ATOM 2959 C CA . GLN B 1 41 ? -20.531 11.484 22.625 1 94.19 41 GLN B CA 1
ATOM 2960 C C . GLN B 1 41 ? -21.203 11.516 24 1 94.19 41 GLN B C 1
ATOM 2962 O O . GLN B 1 41 ? -22.422 11.508 24.094 1 94.19 41 GLN B O 1
ATOM 2967 N N . LYS B 1 42 ? -20.5 11.633 25.125 1 93.75 42 LYS B N 1
ATOM 2968 C CA . LYS B 1 42 ? -21.094 11.633 26.453 1 93.75 42 LYS B CA 1
ATOM 2969 C C . LYS B 1 42 ? -20.859 12.969 27.156 1 93.75 42 LYS B C 1
ATOM 2971 O O . LYS B 1 42 ? -20.906 13.047 28.391 1 93.75 42 LYS B O 1
ATOM 2976 N N . THR B 1 43 ? -20.625 13.93 26.344 1 96.69 43 THR B N 1
ATOM 2977 C CA . THR B 1 43 ? -20.375 15.25 26.922 1 96.69 43 THR B CA 1
ATOM 2978 C C . THR B 1 43 ? -21.391 16.266 26.406 1 96.69 43 THR B C 1
ATOM 2980 O O . THR B 1 43 ? -21.656 16.344 25.203 1 96.69 43 THR B O 1
ATOM 2983 N N . GLN B 1 44 ? -21.891 17 27.328 1 97.25 44 GLN B N 1
ATOM 2984 C CA . GLN B 1 44 ? -22.875 18.016 26.984 1 97.25 44 GLN B CA 1
ATOM 2985 C C . GLN B 1 44 ? -22.297 19.422 27.156 1 97.25 44 GLN B C 1
ATOM 2987 O O . GLN B 1 44 ? -21.562 19.688 28.109 1 97.25 44 GLN B O 1
ATOM 2992 N N . PHE B 1 45 ? -22.594 20.266 26.234 1 97.88 45 PHE B N 1
ATOM 2993 C CA . PHE B 1 45 ? -22.234 21.672 26.25 1 97.88 45 PHE B CA 1
ATOM 2994 C C . PHE B 1 45 ? -23.469 22.547 26.219 1 97.88 45 PHE B C 1
ATOM 2996 O O . PHE B 1 45 ? -24.266 22.484 25.281 1 97.88 45 PHE B O 1
ATOM 3003 N N . ARG B 1 46 ? -23.719 23.281 27.234 1 97.56 46 ARG B N 1
ATOM 3004 C CA . ARG B 1 46 ? -24.812 24.234 27.25 1 97.56 46 ARG B CA 1
ATOM 3005 C C . ARG B 1 46 ? -24.359 25.625 26.812 1 97.56 46 ARG B C 1
ATOM 3007 O O . ARG B 1 46 ? -23.625 26.297 27.547 1 97.56 46 ARG B O 1
ATOM 3014 N N . VAL B 1 47 ? -24.75 26.016 25.656 1 97.81 47 VAL B N 1
ATOM 3015 C CA . VAL B 1 47 ? -24.25 27.234 25.031 1 97.81 47 VAL B CA 1
ATOM 3016 C C . VAL B 1 47 ? -25.406 28.062 24.469 1 97.81 47 VAL B C 1
ATOM 3018 O O . VAL B 1 47 ? -26.562 27.797 24.797 1 97.81 47 VAL B O 1
ATOM 3021 N N . HIS B 1 48 ? -25.125 29.156 23.797 1 97.31 48 HIS B N 1
ATOM 3022 C CA . HIS B 1 48 ? -26.156 30.078 23.344 1 97.31 48 HIS B CA 1
ATOM 3023 C C . HIS B 1 48 ? -26.453 29.906 21.859 1 97.31 48 HIS B C 1
ATOM 3025 O O . HIS B 1 48 ? -25.531 29.953 21.031 1 97.31 48 HIS B O 1
ATOM 3031 N N . ARG B 1 49 ? -27.641 29.781 21.5 1 95.25 49 ARG B N 1
ATOM 3032 C CA . ARG B 1 49 ? -28.078 29.625 20.125 1 95.25 49 ARG B CA 1
ATOM 3033 C C . ARG B 1 49 ? -27.594 30.781 19.266 1 95.25 49 ARG B C 1
ATOM 3035 O O . ARG B 1 49 ? -27.125 30.562 18.141 1 95.25 49 ARG B O 1
ATOM 3042 N N . SER B 1 50 ? -27.719 31.969 19.766 1 95.5 50 SER B N 1
ATOM 3043 C CA . SER B 1 50 ? -27.359 33.156 19.016 1 95.5 50 SER B CA 1
ATOM 3044 C C . SER B 1 50 ? -25.891 33.156 18.641 1 95.5 50 SER B C 1
ATOM 3046 O O . SER B 1 50 ? -25.516 33.594 17.547 1 95.5 50 SER B O 1
ATOM 3048 N N . ILE B 1 51 ? -25.109 32.688 19.578 1 95.94 51 ILE B N 1
ATOM 3049 C CA . ILE B 1 51 ? -23.656 32.656 19.344 1 95.94 51 ILE B CA 1
ATOM 3050 C C . ILE B 1 51 ? -23.344 31.641 18.25 1 95.94 51 ILE B C 1
ATOM 3052 O O . ILE B 1 51 ? -22.578 31.922 17.328 1 95.94 51 ILE B O 1
ATOM 3056 N N . LEU B 1 52 ? -23.875 30.438 18.328 1 96.56 52 LEU B N 1
ATOM 3057 C CA . LEU B 1 52 ? -23.688 29.422 17.297 1 96.56 52 LEU B CA 1
ATOM 3058 C C . LEU B 1 52 ? -24.109 29.938 15.93 1 96.56 52 LEU B C 1
ATOM 3060 O O . LEU B 1 52 ? -23.406 29.734 14.938 1 96.56 52 LEU B O 1
ATOM 3064 N N . CYS B 1 53 ? -25.25 30.656 15.891 1 95.62 53 CYS B N 1
ATOM 3065 C CA . CYS B 1 53 ? -25.812 31.188 14.648 1 95.62 53 CYS B CA 1
ATOM 3066 C C . CYS B 1 53 ? -24.891 32.25 14.055 1 95.62 53 CYS B C 1
ATOM 3068 O O . CYS B 1 53 ? -24.812 32.406 12.836 1 95.62 53 CYS B O 1
ATOM 3070 N N . ASN B 1 54 ? -24.234 32.969 14.891 1 95.31 54 ASN B N 1
ATOM 3071 C CA . ASN B 1 54 ? -23.312 34 14.438 1 95.31 54 ASN B CA 1
ATOM 3072 C C . ASN B 1 54 ? -22.094 33.406 13.727 1 95.31 54 ASN B C 1
ATOM 3074 O O . ASN B 1 54 ? -21.5 34.031 12.852 1 95.31 54 ASN B O 1
ATOM 3078 N N . TYR B 1 55 ? -21.75 32.219 14.047 1 95.06 55 TYR B N 1
ATOM 3079 C CA . TYR B 1 55 ? -20.5 31.641 13.57 1 95.06 55 TYR B CA 1
ATOM 3080 C C . TYR B 1 55 ? -20.75 30.562 12.516 1 95.06 55 TYR B C 1
ATOM 3082 O O . TYR B 1 55 ? -19.844 30.203 11.758 1 95.06 55 TYR B O 1
ATOM 3090 N N . SER B 1 56 ? -21.938 30.016 12.484 1 96.88 56 SER B N 1
ATOM 3091 C CA . SER B 1 56 ? -22.188 28.844 11.656 1 96.88 56 SER B CA 1
ATOM 3092 C C . SER B 1 56 ? -23.453 29.016 10.828 1 96.88 56 SER B C 1
ATOM 3094 O O . SER B 1 56 ? -24.547 29.203 11.383 1 96.88 56 SER B O 1
ATOM 3096 N N . LYS B 1 57 ? -23.344 28.828 9.586 1 94.62 57 LYS B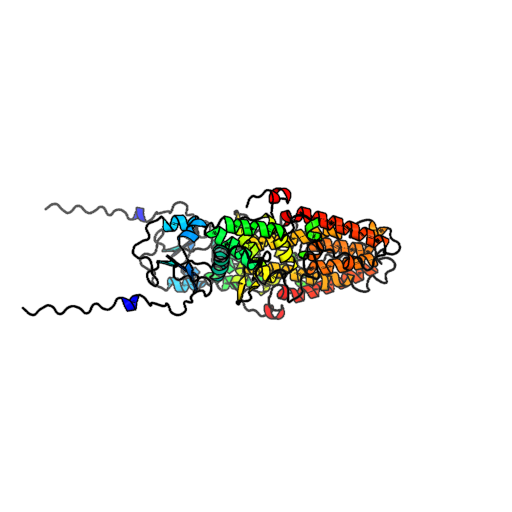 N 1
ATOM 3097 C CA . LYS B 1 57 ? -24.516 28.875 8.695 1 94.62 57 LYS B CA 1
ATOM 3098 C C . LYS B 1 57 ? -25.422 27.672 8.914 1 94.62 57 LYS B C 1
ATOM 3100 O O . LYS B 1 57 ? -26.641 27.781 8.812 1 94.62 57 LYS B O 1
ATOM 3105 N N . VAL B 1 58 ? -24.812 26.594 9.164 1 95.94 58 VAL B N 1
ATOM 3106 C CA . VAL B 1 58 ? -25.562 25.375 9.414 1 95.94 58 VAL B CA 1
ATOM 3107 C C . VAL B 1 58 ? -26.469 25.547 10.617 1 95.94 58 VAL B C 1
ATOM 3109 O O . VAL B 1 58 ? -27.656 25.188 10.578 1 95.94 58 VAL B O 1
ATOM 3112 N N . PHE B 1 59 ? -26 26.172 11.695 1 94.94 59 PHE B N 1
ATOM 3113 C CA . PHE B 1 59 ? -26.812 26.391 12.883 1 94.94 59 PHE B CA 1
ATOM 3114 C C . PHE B 1 59 ? -27.844 27.484 12.641 1 94.94 59 PHE B C 1
ATOM 3116 O O . PHE B 1 59 ? -28.953 27.422 13.172 1 94.94 59 PHE B O 1
ATOM 3123 N N . GLN B 1 60 ? -27.5 28.438 11.875 1 94.31 60 GLN B N 1
ATOM 3124 C CA . GLN B 1 60 ? -28.484 29.453 11.484 1 94.31 60 GLN B CA 1
ATOM 3125 C C . GLN B 1 60 ? -29.688 28.812 10.789 1 94.31 60 GLN B C 1
ATOM 3127 O O . GLN B 1 60 ? -30.828 29.094 11.133 1 94.31 60 GLN B O 1
ATOM 3132 N N . ASP B 1 61 ? -29.344 27.938 9.867 1 93.5 61 ASP B N 1
ATOM 3133 C CA . ASP B 1 61 ? -30.406 27.266 9.109 1 93.5 61 ASP B CA 1
ATOM 3134 C C . ASP B 1 61 ? -31.188 26.312 10.008 1 93.5 61 ASP B C 1
ATOM 3136 O O . ASP B 1 61 ? -32.406 26.219 9.891 1 93.5 61 ASP B O 1
ATOM 3140 N N . MET B 1 62 ? -30.5 25.656 10.867 1 90.56 62 MET B N 1
ATOM 3141 C CA . MET B 1 62 ? -31.141 24.672 11.758 1 90.56 62 MET B CA 1
ATOM 3142 C C . MET B 1 62 ? -32.156 25.359 12.68 1 90.56 62 MET B C 1
ATOM 3144 O O . MET B 1 62 ? -33.219 24.812 12.914 1 90.56 62 MET B O 1
ATOM 3148 N N . PHE B 1 63 ? -31.859 26.531 13.141 1 89.81 63 PHE B N 1
ATOM 3149 C CA . PHE B 1 63 ? -32.688 27.188 14.148 1 89.81 63 PHE B CA 1
ATOM 3150 C C . PHE B 1 63 ? -33.75 28.047 13.5 1 89.81 63 PHE B C 1
ATOM 3152 O O . PHE B 1 63 ? -34.656 28.562 14.18 1 89.81 63 PHE B O 1
ATOM 3159 N N . THR B 1 64 ? -33.625 28.219 12.242 1 86.25 64 THR B N 1
ATOM 3160 C CA . THR B 1 64 ? -34.688 28.938 11.531 1 86.25 64 THR B CA 1
ATOM 3161 C C . THR B 1 64 ? -35.844 28 11.18 1 86.25 64 THR B C 1
ATOM 3163 O O . THR B 1 64 ? -36.969 28.438 11.016 1 86.25 64 THR B O 1
ATOM 3166 N N . VAL B 1 65 ? -35.5 26.734 11.016 1 77.5 65 VAL B N 1
ATOM 3167 C CA . VAL B 1 65 ? -36.531 25.75 10.695 1 77.5 65 VAL B CA 1
ATOM 3168 C C . VAL B 1 65 ? -37.281 25.344 11.969 1 77.5 65 VAL B C 1
ATOM 3170 O O . VAL B 1 65 ? -36.656 25.016 12.984 1 77.5 65 VAL B O 1
ATOM 3173 N N . PRO B 1 66 ? -38.625 25.547 11.992 1 71.94 66 PRO B N 1
ATOM 3174 C CA . PRO B 1 66 ? -39.375 25.141 13.188 1 71.94 66 PRO B CA 1
ATOM 3175 C C . PRO B 1 66 ? -39.062 23.703 13.602 1 71.94 66 PRO B C 1
ATOM 3177 O O . PRO B 1 66 ? -38.969 22.812 12.75 1 71.94 66 PRO B O 1
ATOM 3180 N N . GLN B 1 67 ? -38.406 23.578 14.773 1 64.19 67 GLN B N 1
ATOM 3181 C CA . GLN B 1 67 ? -38.062 22.266 15.281 1 64.19 67 GLN B CA 1
ATOM 3182 C C . GLN B 1 67 ? -39.312 21.453 15.617 1 64.19 67 GLN B C 1
ATOM 3184 O O . GLN B 1 67 ? -40.312 22 16.062 1 64.19 67 GLN B O 1
ATOM 3189 N N . PRO B 1 68 ? -39.156 20.188 15.172 1 63.03 68 PRO B N 1
ATOM 3190 C CA . PRO B 1 68 ? -40.312 19.391 15.531 1 63.03 68 PRO B CA 1
ATOM 3191 C C . PRO B 1 68 ? -40.625 19.422 17.031 1 63.03 68 PRO B C 1
ATOM 3193 O O . PRO B 1 68 ? -39.688 19.609 17.844 1 63.03 68 PRO B O 1
ATOM 3196 N N . GLU B 1 69 ? -41.812 19.531 17.453 1 58.75 69 GLU B N 1
ATOM 3197 C CA . GLU B 1 69 ? -42.312 19.547 18.828 1 58.75 69 GLU B CA 1
ATOM 3198 C C . GLU B 1 69 ? -41.625 18.438 19.656 1 58.75 69 GLU B C 1
ATOM 3200 O O . GLU B 1 69 ? -41.5 18.578 20.875 1 58.75 69 GLU B O 1
ATOM 3205 N N . SER B 1 70 ? -41.156 17.375 19.047 1 60.84 70 SER B N 1
ATOM 3206 C CA . SER B 1 70 ? -40.625 16.188 19.719 1 60.84 70 SER B CA 1
ATOM 3207 C C . SER B 1 70 ? -39.125 16.281 19.891 1 60.84 70 SER B C 1
ATOM 3209 O O . SER B 1 70 ? -38.469 15.289 20.234 1 60.84 70 SER B O 1
ATOM 3211 N N . SER B 1 71 ? -38.781 17.547 19.938 1 68.12 71 SER B N 1
ATOM 3212 C CA . SER B 1 71 ? -37.344 17.641 20.078 1 68.12 71 SER B CA 1
ATOM 3213 C C . SER B 1 71 ? -36.906 17.359 21.516 1 68.12 71 SER B C 1
ATOM 3215 O O . SER B 1 71 ? -37.594 17.703 22.453 1 68.12 71 SER B O 1
ATOM 3217 N N . ALA B 1 72 ? -35.906 16.562 21.672 1 80.31 72 ALA B N 1
ATOM 3218 C CA . ALA B 1 72 ? -35.375 16.203 22.984 1 80.31 72 ALA B CA 1
ATOM 3219 C C . ALA B 1 72 ? -34.969 17.438 23.766 1 80.31 72 ALA B C 1
ATOM 3221 O O . ALA B 1 72 ? -34.469 18.406 23.203 1 80.31 72 ALA B O 1
ATOM 3222 N N . MET B 1 73 ? -35.438 17.516 25.062 1 86.94 73 MET B N 1
ATOM 3223 C CA . MET B 1 73 ? -35.094 18.625 25.953 1 86.94 73 MET B CA 1
ATOM 3224 C C . MET B 1 73 ? -34.375 18.125 27.219 1 86.94 73 MET B C 1
ATOM 3226 O O . MET B 1 73 ? -34.594 16.984 27.641 1 86.94 73 MET B O 1
ATOM 3230 N N . VAL B 1 74 ? -33.438 18.922 27.609 1 85.5 74 VAL B N 1
ATOM 3231 C CA . VAL B 1 74 ? -32.781 18.734 28.906 1 85.5 74 VAL B CA 1
ATOM 3232 C C . VAL B 1 74 ? -32.969 20 29.75 1 85.5 74 VAL B C 1
ATOM 3234 O O . VAL B 1 74 ? -32.5 21.078 29.359 1 85.5 74 VAL B O 1
ATOM 3237 N N . ASP B 1 75 ? -33.594 19.891 30.875 1 84.44 75 ASP B N 1
ATOM 3238 C CA . ASP B 1 75 ? -33.844 21 31.781 1 84.44 75 ASP B CA 1
ATOM 3239 C C . ASP B 1 75 ? -34.531 22.156 31.062 1 84.44 75 ASP B C 1
ATOM 3241 O O . ASP B 1 75 ? -34.125 23.312 31.234 1 84.44 75 ASP B O 1
ATOM 3245 N N . GLY B 1 76 ? -35.469 21.859 30.125 1 87.56 76 GLY B N 1
ATOM 3246 C CA . GLY B 1 76 ? -36.219 22.875 29.422 1 87.56 76 GLY B CA 1
ATOM 3247 C C . GLY B 1 76 ? -35.438 23.5 28.266 1 87.56 76 GLY B C 1
ATOM 3248 O O . GLY B 1 76 ? -35.906 24.453 27.641 1 87.56 76 GLY B O 1
ATOM 3249 N N . VAL B 1 77 ? -34.281 23.047 28.094 1 92.44 77 VAL B N 1
ATOM 3250 C CA . VAL B 1 77 ? -33.438 23.562 27.031 1 92.44 77 VAL B CA 1
ATOM 3251 C C . VAL B 1 77 ? -33.312 22.531 25.906 1 92.44 77 VAL B C 1
ATOM 3253 O O . VAL B 1 77 ? -33.125 21.344 26.172 1 92.44 77 VAL B O 1
ATOM 3256 N N . PRO B 1 78 ? -33.469 22.922 24.703 1 92 78 PRO B N 1
ATOM 3257 C CA . PRO B 1 78 ? -33.375 22 23.578 1 92 78 PRO B CA 1
ATOM 3258 C C . PRO B 1 78 ? -32.031 21.281 23.531 1 92 78 PRO B C 1
ATOM 3260 O O . PRO B 1 78 ? -30.984 21.891 23.734 1 92 78 PRO B O 1
ATOM 3263 N N . LEU B 1 79 ? -32.125 20.031 23.172 1 94.38 79 LEU B N 1
ATOM 3264 C CA . LEU B 1 79 ? -30.922 19.188 23.078 1 94.38 79 LEU B CA 1
ATOM 3265 C C . LEU B 1 79 ? -30.656 18.781 21.625 1 94.38 79 LEU B C 1
ATOM 3267 O O . LEU B 1 79 ? -31.562 18.297 20.938 1 94.38 79 LEU B O 1
ATOM 3271 N N . ILE B 1 80 ? -29.469 19 21.156 1 93.25 80 ILE B N 1
ATOM 3272 C CA . ILE B 1 80 ? -29.047 18.609 19.812 1 93.25 80 ILE B CA 1
ATOM 3273 C C . ILE B 1 80 ? -27.922 17.578 19.906 1 93.25 80 ILE B C 1
ATOM 3275 O O . ILE B 1 80 ? -26.875 17.844 20.5 1 93.25 80 ILE B O 1
ATOM 3279 N N . HIS B 1 81 ? -28.156 16.453 19.312 1 94.19 81 HIS B N 1
ATOM 3280 C CA . HIS B 1 81 ? -27.125 15.43 19.266 1 94.19 81 HIS B CA 1
ATOM 3281 C C . HIS B 1 81 ? -26.203 15.625 18.062 1 94.19 81 HIS B C 1
ATOM 3283 O O . HIS B 1 81 ? -26.672 15.695 16.922 1 94.19 81 HIS B O 1
ATOM 3289 N N . VAL B 1 82 ? -24.953 15.758 18.344 1 95 82 VAL B N 1
ATOM 3290 C CA . VAL B 1 82 ? -23.969 15.867 17.281 1 95 82 VAL B CA 1
ATOM 3291 C C . VAL B 1 82 ? -23.062 14.625 17.266 1 95 82 VAL B C 1
ATOM 3293 O O . VAL B 1 82 ? -22.781 14.055 18.328 1 95 82 VAL B O 1
ATOM 3296 N N . ILE B 1 83 ? -22.609 14.133 16.141 1 94.31 83 ILE B N 1
ATOM 3297 C CA . ILE B 1 83 ? -21.969 12.828 15.984 1 94.31 83 ILE B CA 1
ATOM 3298 C C . ILE B 1 83 ? -20.453 12.984 16.109 1 94.31 83 ILE B C 1
ATOM 3300 O O . ILE B 1 83 ? -19.719 11.992 16.203 1 94.31 83 ILE B O 1
ATOM 3304 N N . ASP B 1 84 ? -19.953 14.156 16.266 1 95.75 84 ASP B N 1
ATOM 3305 C CA . ASP B 1 84 ? -18.516 14.414 16.312 1 95.75 84 ASP B CA 1
ATOM 3306 C C . ASP B 1 84 ? -17.953 14.148 17.703 1 95.75 84 ASP B C 1
ATOM 3308 O O . ASP B 1 84 ? -18.703 13.992 18.656 1 95.75 84 ASP B O 1
ATOM 3312 N N . ASP B 1 85 ? -16.656 14.125 17.781 1 93.94 85 ASP B N 1
ATOM 3313 C CA . ASP B 1 85 ? -15.992 13.906 19.062 1 93.94 85 ASP B CA 1
ATOM 3314 C C . ASP B 1 85 ? -16.188 15.102 19.984 1 93.94 85 ASP B C 1
ATOM 3316 O O . ASP B 1 85 ? -16.188 16.25 19.547 1 93.94 85 ASP B O 1
ATOM 3320 N N . ALA B 1 86 ? -16.25 14.812 21.297 1 95.75 86 ALA B N 1
ATOM 3321 C CA . ALA B 1 86 ? -16.438 15.859 22.297 1 95.75 86 ALA B CA 1
ATOM 3322 C C . ALA B 1 86 ? -15.258 16.828 22.312 1 95.75 86 ALA B C 1
ATOM 3324 O O . ALA B 1 86 ? -15.445 18.031 22.484 1 95.75 86 ALA B O 1
ATOM 3325 N N . VAL B 1 87 ? -14.07 16.281 22.078 1 92.38 87 VAL B N 1
ATOM 3326 C CA . VAL B 1 87 ? -12.859 17.094 22.156 1 92.38 87 VAL B CA 1
ATOM 3327 C C . VAL B 1 87 ? -12.875 18.141 21.047 1 92.38 87 VAL B C 1
ATOM 3329 O O . VAL B 1 87 ? -12.414 19.266 21.234 1 92.38 87 VAL B O 1
ATOM 3332 N N . ASP B 1 88 ? -13.352 17.797 19.906 1 95.38 88 ASP B N 1
ATOM 3333 C CA . ASP B 1 88 ? -13.453 18.75 18.797 1 95.38 88 ASP B CA 1
ATOM 3334 C C . ASP B 1 88 ? -14.367 19.906 19.156 1 95.38 88 ASP B C 1
ATOM 3336 O O . ASP B 1 88 ? -14.031 21.078 18.906 1 95.38 88 ASP B O 1
ATOM 3340 N N . TRP B 1 89 ? -15.461 19.641 19.766 1 96.69 89 TRP B N 1
ATOM 3341 C CA . TRP B 1 89 ? -16.406 20.688 20.172 1 96.69 89 TRP B CA 1
ATOM 3342 C C . TRP B 1 89 ? -15.836 21.516 21.312 1 96.69 89 TRP B C 1
ATOM 3344 O O . TRP B 1 89 ? -16 22.75 21.328 1 96.69 89 TRP B O 1
ATOM 3354 N N . GLU B 1 90 ? -15.227 20.828 22.234 1 94.69 90 GLU B N 1
ATOM 3355 C CA . GLU B 1 90 ? -14.578 21.562 23.312 1 94.69 90 GLU B CA 1
ATOM 3356 C C . GLU B 1 90 ? -13.602 22.594 22.781 1 94.69 90 GLU B C 1
ATOM 3358 O O . GLU B 1 90 ? -13.586 23.75 23.219 1 94.69 90 GLU B O 1
ATOM 3363 N N . ASN B 1 91 ? -12.797 22.172 21.844 1 93.06 91 ASN B N 1
ATOM 3364 C CA . ASN B 1 91 ? -11.797 23.062 21.25 1 93.06 91 ASN B CA 1
ATOM 3365 C C . ASN B 1 91 ? -12.438 24.219 20.5 1 93.06 91 ASN B C 1
ATOM 3367 O O . ASN B 1 91 ? -12.109 25.375 20.734 1 93.06 91 ASN B O 1
ATOM 3371 N N . VAL B 1 92 ? -13.406 23.969 19.656 1 95.31 92 VAL B N 1
ATOM 3372 C CA . VAL B 1 92 ? -13.992 24.984 18.781 1 95.31 92 VAL B CA 1
ATOM 3373 C C . VAL B 1 92 ? -14.852 25.938 19.594 1 95.31 92 VAL B C 1
ATOM 3375 O O . VAL B 1 92 ? -14.766 27.156 19.438 1 95.31 92 VAL B O 1
ATOM 3378 N N . LEU B 1 93 ? -15.703 25.391 20.516 1 96 93 LEU B N 1
ATOM 3379 C CA . LEU B 1 93 ? -16.5 26.25 21.375 1 96 93 LEU B CA 1
ATOM 3380 C C . LEU B 1 93 ? -15.609 27.078 22.297 1 96 93 LEU B C 1
ATOM 3382 O O . LEU B 1 93 ? -15.93 28.234 22.594 1 96 93 LEU B O 1
ATOM 3386 N N . GLY B 1 94 ? -14.57 26.406 22.766 1 93 94 GLY B N 1
ATOM 3387 C CA . GLY B 1 94 ? -13.609 27.172 23.547 1 93 94 GLY B CA 1
ATOM 3388 C C . GLY B 1 94 ? -13.094 28.406 22.828 1 93 94 GLY B C 1
ATOM 3389 O O . GLY B 1 94 ? -12.977 29.484 23.422 1 93 94 GLY B O 1
ATOM 3390 N N . ILE B 1 95 ? -12.781 28.281 21.578 1 91.75 95 ILE B N 1
ATOM 3391 C CA . ILE B 1 95 ? -12.281 29.375 20.75 1 91.75 95 ILE B CA 1
ATOM 3392 C C . ILE B 1 95 ? -13.383 30.406 20.547 1 91.75 95 ILE B C 1
ATOM 3394 O O . ILE B 1 95 ? -13.133 31.609 20.656 1 91.75 95 ILE B O 1
ATOM 3398 N N . ILE B 1 96 ? -14.539 30.016 20.328 1 93.12 96 ILE B N 1
ATOM 3399 C CA . ILE B 1 96 ? -15.672 30.906 20.062 1 93.12 96 ILE B CA 1
ATOM 3400 C C . ILE B 1 96 ? -15.984 31.734 21.312 1 93.12 96 ILE B C 1
ATOM 3402 O O . ILE B 1 96 ? -16.188 32.938 21.219 1 93.12 96 ILE B O 1
ATOM 3406 N N . TYR B 1 97 ? -16 31.141 22.453 1 92.94 97 TYR B N 1
ATOM 3407 C CA . TYR B 1 97 ? -16.484 31.781 23.672 1 92.94 97 TYR B CA 1
ATOM 3408 C C . TYR B 1 97 ? -15.352 32.5 24.391 1 92.94 97 TYR B C 1
ATOM 3410 O O . TYR B 1 97 ? -15.562 33.5 25.062 1 92.94 97 TYR B O 1
ATOM 3418 N N . PHE B 1 98 ? -14.219 32 24.312 1 88.69 98 PHE B N 1
ATOM 3419 C CA . PHE B 1 98 ? -13.148 32.562 25.125 1 88.69 98 PHE B CA 1
ATOM 3420 C C . PHE B 1 98 ? -12.07 33.188 24.25 1 88.69 98 PHE B C 1
ATOM 3422 O O . PHE B 1 98 ? -11.133 33.812 24.75 1 88.69 98 PHE B O 1
ATOM 3429 N N . GLY B 1 99 ? -12.297 33.438 22.953 1 77.81 99 GLY B N 1
ATOM 3430 C CA . GLY B 1 99 ? -11.406 34.094 22.016 1 77.81 99 GLY B CA 1
ATOM 3431 C C . GLY B 1 99 ? -10.258 33.188 21.562 1 77.81 99 GLY B C 1
ATOM 3432 O O . GLY B 1 99 ? -9.969 32.188 22.188 1 77.81 99 GLY B O 1
ATOM 3433 N N . LEU B 1 100 ? -9.859 33.656 20.328 1 60.62 100 LEU B N 1
ATOM 3434 C CA . LEU B 1 100 ? -8.703 33.031 19.688 1 60.62 100 LEU B CA 1
ATOM 3435 C C . LEU B 1 100 ? -7.43 33.281 20.484 1 60.62 100 LEU B C 1
ATOM 3437 O O . LEU B 1 100 ? -6.391 32.688 20.219 1 60.62 100 LEU B O 1
ATOM 3441 N N . LYS B 1 101 ? -7.555 34.562 21.109 1 50.72 101 LYS B N 1
ATOM 3442 C CA . LYS B 1 101 ? -6.34 35.031 21.75 1 50.72 101 LYS B CA 1
ATOM 3443 C C . LYS B 1 101 ? -5.605 33.906 22.453 1 50.72 101 LYS B C 1
ATOM 3445 O O . LYS B 1 101 ? -4.477 34.094 22.922 1 50.72 101 LYS B O 1
ATOM 3450 N N . MET B 1 102 ? -6.344 33.281 23.141 1 42.06 102 MET B N 1
ATOM 3451 C CA . MET B 1 102 ? -5.594 32.344 23.969 1 42.06 102 MET B CA 1
ATOM 3452 C C . MET B 1 102 ? -4.543 31.609 23.125 1 42.06 102 MET B C 1
ATOM 3454 O O . MET B 1 102 ? -3.471 31.281 23.641 1 42.06 102 MET B O 1
ATOM 3458 N N . HIS B 1 103 ? -4.777 30.734 21.922 1 43.06 103 HIS B N 1
ATOM 3459 C CA . HIS B 1 103 ? -3.822 29.672 21.594 1 43.06 103 HIS B CA 1
ATOM 3460 C C . HIS B 1 103 ? -2.986 30.062 20.375 1 43.06 103 HIS B C 1
ATOM 3462 O O . HIS B 1 103 ? -3.412 29.859 19.234 1 43.06 103 HIS B O 1
ATOM 3468 N N . GLU B 1 104 ? -2.486 31.344 20.266 1 48.09 104 GLU B N 1
ATOM 3469 C CA . GLU B 1 104 ? -1.341 31.406 19.359 1 48.09 104 GLU B CA 1
ATOM 3470 C C . GLU B 1 104 ? -0.722 30.016 19.172 1 48.09 104 GLU B C 1
ATOM 3472 O O . GLU B 1 104 ? -0.203 29.703 18.109 1 48.09 104 GLU B O 1
ATOM 3477 N N . ASP B 1 105 ? -0.644 29.469 20.281 1 59.22 105 ASP B N 1
ATOM 3478 C CA . ASP B 1 105 ? 0.091 28.203 20.234 1 59.22 105 ASP B CA 1
ATOM 3479 C C . ASP B 1 105 ? -0.86 27.016 20.094 1 59.22 105 ASP B C 1
ATOM 3481 O O . ASP B 1 105 ? -0.752 26.047 20.844 1 59.22 105 ASP B O 1
ATOM 3485 N N . HIS B 1 106 ? -1.857 27.281 19.078 1 68.12 106 HIS B N 1
ATOM 3486 C CA . HIS B 1 106 ? -2.725 26.109 18.938 1 68.12 106 HIS B CA 1
ATOM 3487 C C . HIS B 1 106 ? -1.932 24.891 18.484 1 68.12 106 HIS B C 1
ATOM 3489 O O . HIS B 1 106 ? -1.157 24.953 17.531 1 68.12 106 HIS B O 1
ATOM 3495 N N . SER B 1 107 ? -2.164 23.906 19.297 1 82.38 107 SER B N 1
ATOM 3496 C CA . SER B 1 107 ? -1.573 22.625 18.938 1 82.38 107 SER B CA 1
ATOM 3497 C C . SER B 1 107 ? -2.182 22.078 17.641 1 82.38 107 SER B C 1
ATOM 3499 O O . SER B 1 107 ? -3.248 22.531 17.219 1 82.38 107 SER B O 1
ATOM 3501 N N . ILE B 1 108 ? -1.575 21.312 16.984 1 87.12 108 ILE B N 1
ATOM 3502 C CA . ILE B 1 108 ? -2.035 20.703 15.75 1 87.12 108 ILE B CA 1
ATOM 3503 C C . ILE B 1 108 ? -3.393 20.031 15.977 1 87.12 108 ILE B C 1
ATOM 3505 O O . ILE B 1 108 ? -4.262 20.078 15.109 1 87.12 108 ILE B O 1
ATOM 3509 N N . GLY B 1 109 ? -3.609 19.5 17.156 1 89.62 109 GLY B N 1
ATOM 3510 C CA . GLY B 1 109 ? -4.887 18.891 17.5 1 89.62 109 GLY B CA 1
ATOM 3511 C C . GLY B 1 109 ? -6.047 19.875 17.453 1 89.62 109 GLY B C 1
ATOM 3512 O O . GLY B 1 109 ? -7.125 19.531 16.953 1 89.62 109 GLY B O 1
ATOM 3513 N N . VAL B 1 110 ? -5.789 21.031 17.969 1 91.5 110 VAL B N 1
ATOM 3514 C CA . VAL B 1 110 ? -6.816 22.062 17.969 1 91.5 110 VAL B CA 1
ATOM 3515 C C . VAL B 1 110 ? -7.105 22.516 16.531 1 91.5 110 VAL B C 1
ATOM 3517 O O . VAL B 1 110 ? -8.266 22.672 16.141 1 91.5 110 VAL B O 1
ATOM 3520 N N . LEU B 1 111 ? -6.051 22.688 15.773 1 92.81 111 LEU B N 1
ATOM 3521 C CA . LEU B 1 111 ? -6.215 23.094 14.383 1 92.81 111 LEU B CA 1
ATOM 3522 C C . LEU B 1 111 ? -7.016 22.062 13.602 1 92.81 111 LEU B C 1
ATOM 3524 O O . LEU B 1 111 ? -7.848 22.406 12.766 1 92.81 111 LEU B O 1
ATOM 3528 N N . ILE B 1 112 ? -6.789 20.812 13.906 1 94.38 112 ILE B N 1
ATOM 3529 C CA . ILE B 1 112 ? -7.539 19.734 13.273 1 94.38 112 ILE B CA 1
ATOM 3530 C C . ILE B 1 112 ? -9.016 19.844 13.648 1 94.38 112 ILE B C 1
ATOM 3532 O O . ILE B 1 112 ? -9.891 19.734 12.781 1 94.38 112 ILE B O 1
ATOM 3536 N N . SER B 1 113 ? -9.266 20.109 14.883 1 95.06 113 SER B N 1
ATOM 3537 C CA . SER B 1 113 ? -10.633 20.281 15.352 1 95.06 113 SER B CA 1
ATOM 3538 C C . SER B 1 113 ? -11.32 21.438 14.625 1 95.06 113 SER B C 1
ATOM 3540 O O . SER B 1 113 ? -12.477 21.312 14.219 1 95.06 113 SER B O 1
ATOM 3542 N N . MET B 1 114 ? -10.625 22.516 14.523 1 94.81 114 MET B N 1
ATOM 3543 C CA . MET B 1 114 ? -11.133 23.719 13.852 1 94.81 114 MET B CA 1
ATOM 3544 C C . MET B 1 114 ? -11.508 23.406 12.406 1 94.81 114 MET B C 1
ATOM 3546 O O . MET B 1 114 ? -12.562 23.828 11.93 1 94.81 114 MET B O 1
ATOM 3550 N N . MET B 1 115 ? -10.68 22.656 11.781 1 96.19 115 MET B N 1
ATOM 3551 C CA . MET B 1 115 ? -10.945 22.328 10.383 1 96.19 115 MET B CA 1
ATOM 3552 C C . MET B 1 115 ? -12.117 21.359 10.258 1 96.19 115 MET B C 1
ATOM 3554 O O . MET B 1 115 ? -12.984 21.531 9.398 1 96.19 115 MET B O 1
ATOM 3558 N N . ARG B 1 116 ? -12.156 20.375 11.109 1 97.19 116 ARG B N 1
ATOM 3559 C CA . ARG B 1 116 ? -13.211 19.375 11.062 1 97.19 116 ARG B CA 1
ATOM 3560 C C . ARG B 1 116 ? -14.586 20.016 11.273 1 97.19 116 ARG B C 1
ATOM 3562 O O . ARG B 1 116 ? -15.453 19.906 10.406 1 97.19 116 ARG B O 1
ATOM 3569 N N . LEU B 1 117 ? -14.719 20.688 12.375 1 97.5 117 LEU B N 1
ATOM 3570 C CA . LEU B 1 117 ? -16.016 21.281 12.688 1 97.5 117 LEU B CA 1
ATOM 3571 C C . LEU B 1 117 ? -16.297 22.484 11.805 1 97.5 117 LEU B C 1
ATOM 3573 O O . LEU B 1 117 ? -17.438 22.75 11.438 1 97.5 117 LEU B O 1
ATOM 3577 N N . GLY B 1 118 ? -15.188 23.203 11.555 1 96.88 118 GLY B N 1
ATOM 3578 C CA . GLY B 1 118 ? -15.336 24.328 10.641 1 96.88 118 GLY B CA 1
ATOM 3579 C C . GLY B 1 118 ? -15.922 23.922 9.297 1 96.88 118 GLY B C 1
ATOM 3580 O O . GLY B 1 118 ? -16.781 24.625 8.758 1 96.88 118 GLY B O 1
ATOM 3581 N N . HIS B 1 119 ? -15.469 22.859 8.773 1 96.62 119 HIS B N 1
ATOM 3582 C CA . HIS B 1 119 ? -15.922 22.359 7.484 1 96.62 119 HIS B CA 1
ATOM 3583 C C . HIS B 1 119 ? -17.328 21.766 7.59 1 96.62 119 HIS B C 1
ATOM 3585 O O . HIS B 1 119 ? -18.203 22.094 6.781 1 96.62 119 HIS B O 1
ATOM 3591 N N . LYS B 1 120 ? -17.578 20.969 8.57 1 97.19 120 LYS B N 1
ATOM 3592 C CA . LYS B 1 120 ? -18.828 20.219 8.695 1 97.19 120 LYS B CA 1
ATOM 3593 C C . LYS B 1 120 ? -20 21.156 9.031 1 97.19 120 LYS B C 1
ATOM 3595 O O . LYS B 1 120 ? -21.109 20.953 8.539 1 97.19 120 LYS B O 1
ATOM 3600 N N . TYR B 1 121 ? -19.75 22.172 9.898 1 97.44 121 TYR B N 1
ATOM 3601 C CA . TYR B 1 121 ? -20.828 23.016 10.398 1 97.44 121 TYR B CA 1
ATOM 3602 C C . TYR B 1 121 ? -20.688 24.438 9.852 1 97.44 121 TYR B C 1
ATOM 3604 O O . TYR B 1 121 ? -21.359 25.359 10.32 1 97.44 121 TYR B O 1
ATOM 3612 N N . GLN B 1 122 ? -19.75 24.641 8.945 1 97 122 GLN B N 1
ATOM 3613 C CA . GLN B 1 122 ? -19.547 25.891 8.25 1 97 122 GLN B CA 1
ATOM 3614 C C . GLN B 1 122 ? -19.234 27.016 9.234 1 97 122 GLN B C 1
ATOM 3616 O O . GLN B 1 122 ? -19.844 28.094 9.172 1 97 122 GLN B O 1
ATOM 3621 N N . PHE B 1 123 ? -18.438 26.672 10.18 1 96.25 123 PHE B N 1
ATOM 3622 C CA . PHE B 1 123 ? -17.75 27.719 10.938 1 96.25 123 PHE B CA 1
ATOM 3623 C C . PHE B 1 123 ? -16.641 28.359 10.109 1 96.25 123 PHE B C 1
ATOM 3625 O O . PHE B 1 123 ? -15.461 28.141 10.359 1 96.25 123 PHE B O 1
ATOM 3632 N N . ASP B 1 124 ? -16.953 29.234 9.25 1 93.88 124 ASP B N 1
ATOM 3633 C CA . ASP B 1 124 ? -16.062 29.656 8.172 1 93.88 124 ASP B CA 1
ATOM 3634 C C . ASP B 1 124 ? -14.852 30.406 8.727 1 93.88 124 ASP B C 1
ATOM 3636 O O . ASP B 1 124 ? -13.719 30.188 8.305 1 93.88 124 ASP B O 1
ATOM 3640 N N . ASP B 1 125 ? -15.125 31.25 9.625 1 92.81 125 ASP B N 1
ATOM 3641 C CA . ASP B 1 125 ? -14.031 32.031 10.203 1 92.81 125 ASP B CA 1
ATOM 3642 C C . ASP B 1 125 ? -13.047 31.141 10.945 1 92.81 125 ASP B C 1
ATOM 3644 O O . ASP B 1 125 ? -11.836 31.359 10.898 1 92.81 125 ASP B O 1
ATOM 3648 N N . ILE B 1 126 ? -13.547 30.172 11.57 1 92.94 126 ILE B N 1
ATOM 3649 C CA . ILE B 1 126 ? -12.727 29.25 12.352 1 92.94 126 ILE B CA 1
ATOM 3650 C C . ILE B 1 126 ? -11.883 28.375 11.414 1 92.94 126 ILE B C 1
ATOM 3652 O O . ILE B 1 126 ? -10.68 28.219 11.633 1 92.94 126 ILE B O 1
ATOM 3656 N N . LYS B 1 127 ? -12.531 27.875 10.422 1 94.06 127 LYS B N 1
ATOM 3657 C CA . LYS B 1 127 ? -11.82 27.078 9.43 1 94.06 127 LYS B CA 1
ATOM 3658 C C . LYS B 1 127 ? -10.719 27.891 8.758 1 94.06 127 LYS B C 1
ATOM 3660 O O . LYS B 1 127 ? -9.586 27.422 8.625 1 94.06 127 LYS B O 1
ATOM 3665 N N . THR B 1 128 ? -11.062 29.094 8.391 1 92.75 128 THR B N 1
ATOM 3666 C CA . THR B 1 128 ? -10.117 29.969 7.707 1 92.75 128 THR B CA 1
ATOM 3667 C C . THR B 1 128 ? -8.922 30.281 8.602 1 92.75 128 THR B C 1
ATOM 3669 O O . THR B 1 128 ? -7.777 30.266 8.133 1 92.75 128 THR B O 1
ATOM 3672 N N . ALA B 1 129 ? -9.188 30.5 9.852 1 91.25 129 ALA B N 1
ATOM 3673 C CA . ALA B 1 129 ? -8.117 30.781 10.797 1 91.25 129 ALA B CA 1
ATOM 3674 C C . ALA B 1 129 ? -7.176 29.578 10.922 1 91.25 129 ALA B C 1
ATOM 3676 O O . ALA B 1 129 ? -5.957 29.734 10.984 1 91.25 129 ALA B O 1
ATOM 3677 N N . ALA B 1 130 ? -7.719 28.422 10.961 1 92.75 130 ALA B N 1
ATOM 3678 C CA . ALA B 1 130 ? -6.918 27.203 11.062 1 92.75 130 ALA B CA 1
ATOM 3679 C C . ALA B 1 130 ? -6.051 27.016 9.82 1 92.75 130 ALA B C 1
ATOM 3681 O O . ALA B 1 130 ? -4.863 26.703 9.93 1 92.75 130 ALA B O 1
ATOM 3682 N N . VAL B 1 131 ? -6.625 27.219 8.68 1 92.06 131 VAL B N 1
ATOM 3683 C CA . VAL B 1 131 ? -5.934 27.047 7.406 1 92.06 131 VAL B CA 1
ATOM 3684 C C . VAL B 1 131 ? -4.766 28.031 7.32 1 92.06 131 VAL B C 1
ATOM 3686 O O . VAL B 1 131 ? -3.648 27.656 6.969 1 92.06 131 VAL B O 1
ATOM 3689 N N . GLN B 1 132 ? -5.059 29.234 7.73 1 89.75 132 GLN B N 1
ATOM 3690 C CA . GLN B 1 132 ? -4.023 30.266 7.688 1 89.75 132 GLN B CA 1
ATOM 3691 C C . GLN B 1 132 ? -2.875 29.922 8.633 1 89.75 132 GLN B C 1
ATOM 3693 O O . GLN B 1 132 ? -1.705 30.125 8.297 1 89.75 132 GLN B O 1
ATOM 3698 N N . ARG B 1 133 ? -3.227 29.438 9.711 1 88.94 133 ARG B N 1
ATOM 3699 C CA . ARG B 1 133 ? -2.207 29.047 10.68 1 88.94 133 ARG B CA 1
ATOM 3700 C C . ARG B 1 133 ? -1.356 27.906 10.148 1 88.94 133 ARG B C 1
ATOM 3702 O O . ARG B 1 133 ? -0.134 27.906 10.312 1 88.94 133 ARG B O 1
ATOM 3709 N N . LEU B 1 134 ? -1.952 26.969 9.539 1 89.94 134 LEU B N 1
ATOM 3710 C CA . LEU B 1 134 ? -1.249 25.797 9.031 1 89.94 134 LEU B CA 1
ATOM 3711 C C . LEU B 1 134 ? -0.353 26.172 7.855 1 89.94 134 LEU B C 1
ATOM 3713 O O . LEU B 1 134 ? 0.729 25.594 7.688 1 89.94 134 LEU B O 1
ATOM 3717 N N . LEU B 1 135 ? -0.802 27.125 7.094 1 88.88 135 LEU B N 1
ATOM 3718 C CA . LEU B 1 135 ? 0.007 27.594 5.973 1 88.88 135 LEU B CA 1
ATOM 3719 C C . LEU B 1 135 ? 1.292 28.25 6.469 1 88.88 135 LEU B C 1
ATOM 3721 O O . LEU B 1 135 ? 2.316 28.203 5.781 1 88.88 135 LEU B O 1
ATOM 3725 N N . LYS B 1 136 ? 1.187 28.766 7.688 1 84.44 136 LYS B N 1
ATOM 3726 C CA . LYS B 1 136 ? 2.371 29.359 8.289 1 84.44 136 LYS B CA 1
ATOM 3727 C C . LYS B 1 136 ? 3.264 28.312 8.93 1 84.44 136 LYS B C 1
ATOM 3729 O O . LYS B 1 136 ? 4.48 28.484 9.023 1 84.44 136 LYS B O 1
ATOM 3734 N N . GLU B 1 137 ? 2.639 27.25 9.312 1 83 137 GLU B N 1
ATOM 3735 C CA . GLU B 1 137 ? 3.348 26.203 10.031 1 83 137 GLU B CA 1
ATOM 3736 C C . GLU B 1 137 ? 4.168 25.344 9.078 1 83 137 GLU B C 1
ATOM 3738 O O . GLU B 1 137 ? 5.242 24.844 9.438 1 83 137 GLU B O 1
ATOM 3743 N N . PHE B 1 138 ? 3.73 25.109 7.855 1 86.31 138 PHE B N 1
ATOM 3744 C CA . PHE B 1 138 ? 4.383 24.188 6.93 1 86.31 138 PHE B CA 1
ATOM 3745 C C . PHE B 1 138 ? 5.051 24.953 5.793 1 86.31 138 PHE B C 1
ATOM 3747 O O . PHE B 1 138 ? 4.461 25.875 5.227 1 86.31 138 PHE B O 1
ATOM 3754 N N . PRO B 1 139 ? 6.207 24.5 5.504 1 85.38 139 PRO B N 1
ATOM 3755 C CA . PRO B 1 139 ? 6.945 25.188 4.438 1 85.38 139 PRO B CA 1
ATOM 3756 C C . PRO B 1 139 ? 6.344 24.938 3.055 1 85.38 139 PRO B C 1
ATOM 3758 O O . PRO B 1 139 ? 5.855 23.844 2.773 1 85.38 139 PRO B O 1
ATOM 3761 N N . THR B 1 140 ? 6.355 26 2.268 1 81.88 140 THR B N 1
ATOM 3762 C CA . THR B 1 140 ? 5.844 25.875 0.908 1 81.88 140 THR B CA 1
ATOM 3763 C C . THR B 1 140 ? 6.949 26.141 -0.111 1 81.88 140 THR B C 1
ATOM 3765 O O . THR B 1 140 ? 6.699 26.141 -1.318 1 81.88 140 THR B O 1
ATOM 3768 N N . ASN B 1 141 ? 8.094 26.422 0.414 1 88.62 141 ASN B N 1
ATOM 3769 C CA . ASN B 1 141 ? 9.266 26.547 -0.441 1 88.62 141 ASN B CA 1
ATOM 3770 C C . ASN B 1 141 ? 10.5 25.938 0.211 1 88.62 141 ASN B C 1
ATOM 3772 O O . ASN B 1 141 ? 10.492 25.625 1.402 1 88.62 141 ASN B O 1
ATOM 3776 N N . PHE B 1 142 ? 11.508 25.812 -0.608 1 91.62 142 PHE B N 1
ATOM 3777 C CA . PHE B 1 142 ? 12.664 25.047 -0.177 1 91.62 142 PHE B CA 1
ATOM 3778 C C . PHE B 1 142 ? 13.445 25.781 0.896 1 91.62 142 PHE B C 1
ATOM 3780 O O . PHE B 1 142 ? 13.992 25.172 1.815 1 91.62 142 PHE B O 1
ATOM 3787 N N . VAL B 1 143 ? 13.531 27.062 0.794 1 89.62 143 VAL B N 1
ATOM 3788 C CA . VAL B 1 143 ? 14.25 27.875 1.773 1 89.62 143 VAL B CA 1
ATOM 3789 C C . VAL B 1 143 ? 13.602 27.719 3.148 1 89.62 143 VAL B C 1
ATOM 3791 O O . VAL B 1 143 ? 14.297 27.484 4.145 1 89.62 143 VAL B O 1
ATOM 3794 N N . GLU B 1 144 ? 12.297 27.797 3.176 1 87.44 144 GLU B N 1
ATOM 3795 C CA . GLU B 1 144 ? 11.555 27.578 4.418 1 87.44 144 GLU B CA 1
ATOM 3796 C C . GLU B 1 144 ? 11.773 26.172 4.953 1 87.44 144 GLU B C 1
ATOM 3798 O O . GLU B 1 144 ? 11.945 25.984 6.16 1 87.44 144 GLU B O 1
ATOM 3803 N N . TRP B 1 145 ? 11.797 25.219 4.066 1 88.75 145 TRP B N 1
ATOM 3804 C CA . TRP B 1 145 ? 12.016 23.828 4.469 1 88.75 145 TRP B CA 1
ATOM 3805 C C . TRP B 1 145 ? 13.375 23.672 5.141 1 88.75 145 TRP B C 1
ATOM 3807 O O . TRP B 1 145 ? 13.477 23.031 6.195 1 88.75 145 TRP B O 1
ATOM 3817 N N . THR B 1 146 ? 14.367 24.172 4.543 1 86.12 146 THR B N 1
ATOM 3818 C CA . THR B 1 146 ? 15.719 24 5.043 1 86.12 146 THR B CA 1
ATOM 3819 C C . THR B 1 146 ? 15.898 24.703 6.383 1 86.12 146 THR B C 1
ATOM 3821 O O . THR B 1 146 ? 16.734 24.297 7.199 1 86.12 146 THR B O 1
ATOM 3824 N N . ASN B 1 147 ? 15.094 25.688 6.598 1 80.38 147 ASN B N 1
ATOM 3825 C CA . ASN B 1 147 ? 15.188 26.438 7.84 1 80.38 147 ASN B CA 1
ATOM 3826 C C . ASN B 1 147 ? 14.25 25.891 8.914 1 80.38 147 ASN B C 1
ATOM 3828 O O . ASN B 1 147 ? 14.328 26.281 10.078 1 80.38 147 ASN B O 1
ATOM 3832 N N . ASP B 1 148 ? 13.43 25.016 8.5 1 75 148 ASP B N 1
ATOM 3833 C CA . ASP B 1 148 ? 12.398 24.484 9.375 1 75 148 ASP B CA 1
ATOM 3834 C C . ASP B 1 148 ? 12.953 23.344 10.25 1 75 148 ASP B C 1
ATOM 3836 O O . ASP B 1 148 ? 13.797 22.578 9.797 1 75 148 ASP B O 1
ATOM 3840 N N . ALA B 1 149 ? 12.398 23.312 11.469 1 64 149 ALA B N 1
ATOM 3841 C CA . ALA B 1 149 ? 12.789 22.281 12.414 1 64 149 ALA B CA 1
ATOM 3842 C C . ALA B 1 149 ? 12.453 20.891 11.867 1 64 149 ALA B C 1
ATOM 3844 O O . ALA B 1 149 ? 13.141 19.906 12.18 1 64 149 ALA B O 1
ATOM 3845 N N . ALA B 1 150 ? 11.445 20.922 11.094 1 60.59 150 ALA B N 1
ATOM 3846 C CA . ALA B 1 150 ? 10.984 19.641 10.555 1 60.59 150 ALA B CA 1
ATOM 3847 C C . ALA B 1 150 ? 12.031 19.031 9.625 1 60.59 150 ALA B C 1
ATOM 3849 O O . ALA B 1 150 ? 12.039 17.812 9.391 1 60.59 150 ALA B O 1
ATOM 3850 N N . SER B 1 151 ? 12.844 19.859 9.07 1 63.59 151 SER B N 1
ATOM 3851 C CA . SER B 1 151 ? 13.875 19.359 8.156 1 63.59 151 SER B CA 1
ATOM 3852 C C . SER B 1 151 ? 15.039 18.734 8.93 1 63.59 151 SER B C 1
ATOM 3854 O O . SER B 1 151 ? 15.898 18.078 8.336 1 63.59 151 SER B O 1
ATOM 3856 N N . ASP B 1 152 ? 14.938 18.953 10.305 1 59.16 152 ASP B N 1
ATOM 3857 C CA . ASP B 1 152 ? 16.047 18.484 11.141 1 59.16 152 ASP B CA 1
ATOM 3858 C C . ASP B 1 152 ? 15.922 16.984 11.43 1 59.16 152 ASP B C 1
ATOM 3860 O O . ASP B 1 152 ? 14.945 16.547 12.031 1 59.16 152 ASP B O 1
ATOM 3864 N N . PRO B 1 153 ? 16.828 16.125 10.828 1 52.94 153 PRO B N 1
ATOM 3865 C CA . PRO B 1 153 ? 16.797 14.68 11.047 1 52.94 153 PRO B CA 1
ATOM 3866 C C . PRO B 1 153 ? 16.703 14.312 12.531 1 52.94 153 PRO B C 1
ATOM 3868 O O . PRO B 1 153 ? 16.141 13.266 12.875 1 52.94 153 PRO B O 1
ATOM 3871 N N . HIS B 1 154 ? 17.484 15.039 13.359 1 46.78 154 HIS B N 1
ATOM 3872 C CA . HIS B 1 154 ? 17.625 14.758 14.781 1 46.78 154 HIS B CA 1
ATOM 3873 C C . HIS B 1 154 ? 16.328 15.086 15.531 1 46.78 154 HIS B C 1
ATOM 3875 O O . HIS B 1 154 ? 16.125 14.625 16.656 1 46.78 154 HIS B O 1
ATOM 3881 N N . ARG B 1 155 ? 15.711 15.859 14.992 1 46.78 155 ARG B N 1
ATOM 3882 C CA . ARG B 1 155 ? 14.484 16.188 15.711 1 46.78 155 ARG B CA 1
ATOM 3883 C C . ARG B 1 155 ? 13.438 15.094 15.555 1 46.78 155 ARG B C 1
ATOM 3885 O O . ARG B 1 155 ? 12.586 14.914 16.422 1 46.78 155 ARG B O 1
ATOM 3892 N N . THR B 1 156 ? 13.367 14.508 14.453 1 42.94 156 THR B N 1
ATOM 3893 C CA . THR B 1 156 ? 12.297 13.562 14.156 1 42.94 156 THR B CA 1
ATOM 3894 C C . THR B 1 156 ? 12.383 12.352 15.086 1 42.94 156 THR B C 1
ATOM 3896 O O . THR B 1 156 ? 11.352 11.82 15.508 1 42.94 156 THR B O 1
ATOM 3899 N N . ILE B 1 157 ? 13.656 11.727 15.148 1 38.94 157 ILE B N 1
ATOM 3900 C CA . ILE B 1 157 ? 13.758 10.469 15.883 1 38.94 157 ILE B CA 1
ATOM 3901 C C . ILE B 1 157 ? 13.617 10.734 17.375 1 38.94 157 ILE B C 1
ATOM 3903 O O . ILE B 1 157 ? 13.773 9.82 18.188 1 38.94 157 ILE B O 1
ATOM 3907 N N . MET B 1 158 ? 13.773 11.906 17.938 1 37.81 158 MET B N 1
ATOM 3908 C CA . MET B 1 158 ? 13.656 11.883 19.391 1 37.81 158 MET B CA 1
ATOM 3909 C C . MET B 1 158 ? 12.25 11.477 19.828 1 37.81 158 MET B C 1
ATOM 3911 O O . MET B 1 158 ? 11.266 12.047 19.359 1 37.81 158 MET B O 1
ATOM 3915 N N . GLN B 1 159 ? 12.086 10.328 20.312 1 41.66 159 GLN B N 1
ATOM 3916 C CA . GLN B 1 159 ? 11.008 9.539 20.906 1 41.66 159 GLN B CA 1
ATOM 3917 C C . GLN B 1 159 ? 9.914 10.438 21.469 1 41.66 159 GLN B C 1
ATOM 3919 O O . GLN B 1 159 ? 8.727 10.117 21.359 1 41.66 159 GLN B O 1
ATOM 3924 N N . ASN B 1 160 ? 10.297 11.531 22.234 1 42.44 160 ASN B N 1
ATOM 3925 C CA . ASN B 1 160 ? 9.438 12.242 23.172 1 42.44 160 ASN B CA 1
ATOM 3926 C C . ASN B 1 160 ? 8.742 13.43 22.516 1 42.44 160 ASN B C 1
ATOM 3928 O O . ASN B 1 160 ? 7.723 13.914 23 1 42.44 160 ASN B O 1
ATOM 3932 N N . ASP B 1 161 ? 9.422 14.086 21.391 1 45.31 161 ASP B N 1
ATOM 3933 C CA . ASP B 1 161 ? 8.836 15.32 20.891 1 45.31 161 ASP B CA 1
ATOM 3934 C C . ASP B 1 161 ? 8.414 15.18 19.422 1 45.31 161 ASP B C 1
ATOM 3936 O O . ASP B 1 161 ? 9.125 15.633 18.531 1 45.31 161 ASP B O 1
ATOM 3940 N N . ALA B 1 162 ? 7.766 14.141 19.094 1 52.91 162 ALA B N 1
ATOM 3941 C CA . ALA B 1 162 ? 7.215 14.07 17.75 1 52.91 162 ALA B CA 1
ATOM 3942 C C . ALA B 1 162 ? 6.535 15.383 17.359 1 52.91 162 ALA B C 1
ATOM 3944 O O . ALA B 1 162 ? 5.859 16 18.172 1 52.91 162 ALA B O 1
ATOM 3945 N N . TYR B 1 163 ? 7.105 16.062 16.312 1 58.31 163 TYR B N 1
ATOM 3946 C CA . TYR B 1 163 ? 6.477 17.266 15.766 1 58.31 163 TYR B CA 1
ATOM 3947 C C . TYR B 1 163 ? 4.957 17.188 15.867 1 58.31 163 TYR B C 1
ATOM 3949 O O . TYR B 1 163 ? 4.289 18.172 16.156 1 58.31 163 TYR B O 1
ATOM 3957 N N . PHE B 1 164 ? 4.566 15.906 15.797 1 66.75 164 PHE B N 1
ATOM 3958 C CA . PHE B 1 164 ? 3.141 15.633 15.938 1 66.75 164 PHE B CA 1
ATOM 3959 C C . PHE B 1 164 ? 2.883 14.664 17.078 1 66.75 164 PHE B C 1
ATOM 3961 O O . PHE B 1 164 ? 3.686 13.766 17.344 1 66.75 164 PHE B O 1
ATOM 3968 N N . SER B 1 165 ? 1.923 15.117 17.891 1 77.56 165 SER B N 1
ATOM 3969 C CA . SER B 1 165 ? 1.387 14.039 18.719 1 77.56 165 SER B CA 1
ATOM 3970 C C . SER B 1 165 ? 0.985 12.836 17.875 1 77.56 165 SER B C 1
ATOM 3972 O O . SER B 1 165 ? 0.591 12.984 16.719 1 77.56 165 SER B O 1
ATOM 3974 N N . ARG B 1 166 ? 1.163 11.641 18.438 1 83.31 166 ARG B N 1
ATOM 3975 C CA . ARG B 1 166 ? 0.912 10.414 17.703 1 83.31 166 ARG B CA 1
ATOM 3976 C C . ARG B 1 166 ? -0.49 10.406 17.094 1 83.31 166 ARG B C 1
ATOM 3978 O O . ARG B 1 166 ? -1.471 10.68 17.797 1 83.31 166 ARG B O 1
ATOM 3985 N N . GLY B 1 167 ? -0.542 10.25 15.844 1 89.75 167 GLY B N 1
ATOM 3986 C CA . GLY B 1 167 ? -1.814 10.148 15.141 1 89.75 167 GLY B CA 1
ATOM 3987 C C . GLY B 1 167 ? -2.234 11.445 14.477 1 89.75 167 GLY B C 1
ATOM 3988 O O . GLY B 1 167 ? -3.043 11.438 13.547 1 89.75 167 GLY B O 1
ATOM 3989 N N . HIS B 1 168 ? -1.701 12.547 14.93 1 90.19 168 HIS B N 1
ATOM 3990 C CA . HIS B 1 168 ? -2.143 13.852 14.438 1 90.19 168 HIS B CA 1
ATOM 3991 C C . HIS B 1 168 ? -1.736 14.047 12.977 1 90.19 168 HIS B C 1
ATOM 3993 O O . HIS B 1 168 ? -2.432 14.734 12.227 1 90.19 168 HIS B O 1
ATOM 3999 N N . GLU B 1 169 ? -0.608 13.492 12.578 1 91.44 169 GLU B N 1
ATOM 4000 C CA . GLU B 1 169 ? -0.21 13.586 11.172 1 91.44 169 GLU B CA 1
ATOM 4001 C C . GLU B 1 169 ? -1.264 12.969 10.258 1 91.44 169 GLU B C 1
ATOM 4003 O O . GLU B 1 169 ? -1.65 13.578 9.258 1 91.44 169 GLU B O 1
ATOM 4008 N N . ILE B 1 170 ? -1.659 11.836 10.703 1 95.56 170 ILE B N 1
ATOM 4009 C CA . ILE B 1 170 ? -2.648 11.109 9.914 1 95.56 170 ILE B CA 1
ATOM 4010 C C . ILE B 1 170 ? -3.979 11.859 9.938 1 95.56 170 ILE B C 1
ATOM 4012 O O . ILE B 1 170 ? -4.621 12.031 8.898 1 95.56 170 ILE B O 1
ATOM 4016 N N . ASP B 1 171 ? -4.332 12.367 11.125 1 95.06 171 ASP B N 1
ATOM 4017 C CA . ASP B 1 171 ? -5.574 13.117 11.25 1 95.06 171 ASP B CA 1
ATOM 4018 C C . ASP B 1 171 ? -5.551 14.367 10.367 1 95.06 171 ASP B C 1
ATOM 4020 O O . ASP B 1 171 ? -6.547 14.688 9.711 1 95.06 171 ASP B O 1
ATOM 4024 N N . LEU B 1 172 ? -4.457 14.992 10.414 1 95.75 172 LEU B N 1
ATOM 4025 C CA . LEU B 1 172 ? -4.309 16.219 9.625 1 95.75 172 LEU B CA 1
ATOM 4026 C C . LEU B 1 172 ? -4.371 15.906 8.133 1 95.75 172 LEU B C 1
ATOM 4028 O O . LEU B 1 172 ? -5.035 16.625 7.379 1 95.75 172 LEU B O 1
ATOM 4032 N N . ILE B 1 173 ? -3.721 14.852 7.711 1 97.19 173 ILE B N 1
ATOM 4033 C CA . ILE B 1 173 ? -3.756 14.438 6.312 1 97.19 173 ILE B CA 1
ATOM 4034 C C . ILE B 1 173 ? -5.195 14.133 5.898 1 97.19 173 ILE B C 1
ATOM 4036 O O . ILE B 1 173 ? -5.652 14.578 4.844 1 97.19 173 ILE B O 1
ATOM 4040 N N . ASN B 1 174 ? -5.844 13.453 6.719 1 97 174 ASN B N 1
ATOM 4041 C CA . ASN B 1 174 ? -7.215 13.062 6.41 1 97 174 ASN B CA 1
ATOM 4042 C C . ASN B 1 174 ? -8.117 14.281 6.246 1 97 174 ASN B C 1
ATOM 4044 O O . ASN B 1 174 ? -8.852 14.391 5.258 1 97 174 ASN B O 1
ATOM 4048 N N . ILE B 1 175 ? -8.055 15.203 7.195 1 96.94 175 ILE B N 1
ATOM 4049 C CA . ILE B 1 175 ? -8.953 16.344 7.133 1 96.94 175 ILE B CA 1
ATOM 4050 C C . ILE B 1 175 ? -8.523 17.281 5.996 1 96.94 175 ILE B C 1
ATOM 4052 O O . ILE B 1 175 ? -9.367 17.844 5.305 1 96.94 175 ILE B O 1
ATOM 4056 N N . ALA B 1 176 ? -7.238 17.469 5.816 1 96.44 176 ALA B N 1
ATOM 4057 C CA . ALA B 1 176 ? -6.758 18.297 4.711 1 96.44 176 ALA B CA 1
ATOM 4058 C C . ALA B 1 176 ? -7.242 17.75 3.369 1 96.44 176 ALA B C 1
ATOM 4060 O O . ALA B 1 176 ? -7.66 18.516 2.498 1 96.44 176 ALA B O 1
ATOM 4061 N N . SER B 1 177 ? -7.148 16.438 3.23 1 95.94 177 SER B N 1
ATOM 4062 C CA . SER B 1 177 ? -7.633 15.797 2.01 1 95.94 177 SER B CA 1
ATOM 4063 C C . SER B 1 177 ? -9.141 15.984 1.849 1 95.94 177 SER B C 1
ATOM 4065 O O . SER B 1 177 ? -9.617 16.281 0.752 1 95.94 177 SER B O 1
ATOM 4067 N N . GLU B 1 178 ? -9.82 15.859 2.885 1 94.88 178 GLU B N 1
ATOM 4068 C CA . GLU B 1 178 ? -11.281 15.953 2.873 1 94.88 178 GLU B CA 1
ATOM 4069 C C . GLU B 1 178 ? -11.734 17.344 2.439 1 94.88 178 GLU B C 1
ATOM 4071 O O . GLU B 1 178 ? -12.68 17.469 1.655 1 94.88 178 GLU B O 1
ATOM 4076 N N . ILE B 1 179 ? -11.078 18.359 2.939 1 94.69 179 ILE B N 1
ATOM 4077 C CA . ILE B 1 179 ? -11.539 19.719 2.674 1 94.69 179 ILE B CA 1
ATOM 4078 C C . ILE B 1 179 ? -10.781 20.297 1.484 1 94.69 179 ILE B C 1
ATOM 4080 O O . ILE B 1 179 ? -10.805 21.516 1.259 1 94.69 179 ILE B O 1
ATOM 4084 N N . GLN B 1 180 ? -9.906 19.469 0.81 1 92.38 180 GLN B N 1
ATOM 4085 C CA . GLN B 1 180 ? -9.156 19.828 -0.389 1 92.38 180 GLN B CA 1
ATOM 4086 C C . GLN B 1 180 ? -8.133 20.922 -0.098 1 92.38 180 GLN B C 1
ATOM 4088 O O . GLN B 1 180 ? -7.961 21.844 -0.898 1 92.38 180 GLN B O 1
ATOM 4093 N N . PHE B 1 181 ? -7.676 20.953 1.081 1 94.88 181 PHE B N 1
ATOM 4094 C CA . PHE B 1 181 ? -6.559 21.797 1.48 1 94.88 181 PHE B CA 1
ATOM 4095 C C . PHE B 1 181 ? -5.234 21.172 1.051 1 94.88 181 PHE B C 1
ATOM 4097 O O . PHE B 1 181 ? -4.457 20.719 1.89 1 94.88 181 PHE B O 1
ATOM 4104 N N . GLN B 1 182 ? -4.883 21.203 -0.224 1 95.06 182 GLN B N 1
ATOM 4105 C CA . GLN B 1 182 ? -3.828 20.406 -0.837 1 95.06 182 GLN B CA 1
ATOM 4106 C C . GLN B 1 182 ? -2.465 21.078 -0.68 1 95.06 182 GLN B C 1
ATOM 4108 O O . GLN B 1 182 ? -1.428 20.438 -0.854 1 95.06 182 GLN B O 1
ATOM 4113 N N . GLN B 1 183 ? -2.428 22.359 -0.305 1 94.25 183 GLN B N 1
ATOM 4114 C CA . GLN B 1 183 ? -1.203 23.156 -0.256 1 94.25 183 GLN B CA 1
ATOM 4115 C C . GLN B 1 183 ? -0.192 22.547 0.711 1 94.25 183 GLN B C 1
ATOM 4117 O O . GLN B 1 183 ? 1.019 22.641 0.501 1 94.25 183 GLN B O 1
ATOM 4122 N N . ILE B 1 184 ? -0.638 21.875 1.729 1 94.19 184 ILE B N 1
ATOM 4123 C CA . ILE B 1 184 ? 0.286 21.422 2.764 1 94.19 184 ILE B CA 1
ATOM 4124 C C . ILE B 1 184 ? 0.552 19.922 2.605 1 94.19 184 ILE B C 1
ATOM 4126 O O . ILE B 1 184 ? 1.429 19.375 3.271 1 94.19 184 ILE B O 1
ATOM 4130 N N . LEU B 1 185 ? -0.124 19.219 1.7 1 96.19 185 LEU B N 1
ATOM 4131 C CA . LEU B 1 185 ? -0.124 17.766 1.626 1 96.19 185 LEU B CA 1
ATOM 4132 C C . LEU B 1 185 ? 1.24 17.25 1.189 1 96.19 185 LEU B C 1
ATOM 4134 O O . LEU B 1 185 ? 1.727 16.25 1.723 1 96.19 185 LEU B O 1
ATOM 4138 N N . PRO B 1 186 ? 1.925 17.891 0.228 1 96.38 186 PRO B N 1
ATOM 4139 C CA . PRO B 1 186 ? 3.227 17.344 -0.163 1 96.38 186 PRO B CA 1
ATOM 4140 C C . PRO B 1 186 ? 4.191 17.219 1.015 1 96.38 186 PRO B C 1
ATOM 4142 O O . PRO B 1 186 ? 4.832 16.172 1.183 1 96.38 186 PRO B O 1
ATOM 4145 N N . VAL B 1 187 ? 4.219 18.25 1.805 1 93.62 187 VAL B N 1
ATOM 4146 C CA . VAL B 1 187 ? 5.145 18.25 2.936 1 93.62 187 VAL B CA 1
ATOM 4147 C C . VAL B 1 187 ? 4.668 17.25 3.994 1 93.62 187 VAL B C 1
ATOM 4149 O O . VAL B 1 187 ? 5.473 16.516 4.559 1 93.62 187 VAL B O 1
ATOM 4152 N N . LEU B 1 188 ? 3.406 17.188 4.27 1 93.31 188 LEU B N 1
ATOM 4153 C CA . LEU B 1 188 ? 2.859 16.266 5.258 1 93.31 188 LEU B CA 1
ATOM 4154 C C . LEU B 1 188 ? 3.113 14.812 4.852 1 93.31 188 LEU B C 1
ATOM 4156 O O . LEU B 1 188 ? 3.488 13.984 5.684 1 93.31 188 LEU B O 1
ATOM 4160 N N . TYR B 1 189 ? 2.869 14.547 3.555 1 95.38 189 TYR B N 1
ATOM 4161 C CA . TYR B 1 189 ? 3.131 13.203 3.045 1 95.38 189 TYR B CA 1
ATOM 4162 C C . TYR B 1 189 ? 4.594 12.82 3.234 1 95.38 189 TYR B C 1
ATOM 4164 O O . TYR B 1 189 ? 4.902 11.719 3.68 1 95.38 189 TYR B O 1
ATOM 4172 N N . TYR B 1 190 ? 5.465 13.734 2.906 1 94.5 190 TYR B N 1
ATOM 4173 C CA . TYR B 1 190 ? 6.895 13.477 3.031 1 94.5 190 TYR B CA 1
ATOM 4174 C C . TYR B 1 190 ? 7.277 13.219 4.484 1 94.5 190 TYR B C 1
ATOM 4176 O O . TYR B 1 190 ? 8.008 12.266 4.781 1 94.5 190 TYR B O 1
ATOM 4184 N N . ILE B 1 191 ? 6.781 14.055 5.363 1 89.75 191 ILE B N 1
ATOM 4185 C CA . ILE B 1 191 ? 7.105 13.93 6.781 1 89.75 191 ILE B CA 1
ATOM 4186 C C . ILE B 1 191 ? 6.605 12.586 7.309 1 89.75 191 ILE B C 1
ATOM 4188 O O . ILE B 1 191 ? 7.305 11.914 8.07 1 89.75 191 ILE B O 1
ATOM 419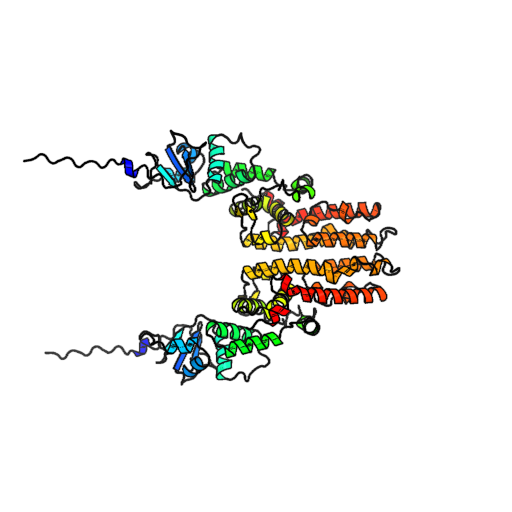2 N N . LEU B 1 192 ? 5.449 12.219 6.926 1 91.94 192 LEU B N 1
ATOM 4193 C CA . LEU B 1 192 ? 4.906 10.938 7.379 1 91.94 192 LEU B CA 1
ATOM 4194 C C . LEU B 1 192 ? 5.781 9.781 6.91 1 91.94 192 LEU B C 1
ATOM 4196 O O . LEU B 1 192 ? 6.109 8.891 7.695 1 91.94 192 LEU B O 1
ATOM 4200 N N . LEU B 1 193 ? 6.152 9.781 5.637 1 92 193 LEU B N 1
ATOM 4201 C CA . LEU B 1 193 ? 6.977 8.727 5.066 1 92 193 LEU B CA 1
ATOM 4202 C C . LEU B 1 193 ? 8.344 8.68 5.73 1 92 193 LEU B C 1
ATOM 4204 O O . LEU B 1 193 ? 8.945 7.609 5.863 1 92 193 LEU B O 1
ATOM 4208 N N . ARG B 1 194 ? 8.797 9.797 6.078 1 88.81 194 ARG B N 1
ATOM 4209 C CA . ARG B 1 194 ? 10.109 9.898 6.711 1 88.81 194 ARG B CA 1
ATOM 4210 C C . ARG B 1 194 ? 10.062 9.391 8.148 1 88.81 194 ARG B C 1
ATOM 4212 O O . ARG B 1 194 ? 10.969 8.688 8.594 1 88.81 194 ARG B O 1
ATOM 4219 N N . ASP B 1 195 ? 9.016 9.711 8.844 1 85.25 195 ASP B N 1
ATOM 4220 C CA . ASP B 1 195 ? 9.016 9.57 10.297 1 85.25 195 ASP B CA 1
ATOM 4221 C C . ASP B 1 195 ? 8.328 8.273 10.727 1 85.25 195 ASP B C 1
ATOM 4223 O O . ASP B 1 195 ? 8.508 7.812 11.852 1 85.25 195 ASP B O 1
ATOM 4227 N N . ARG B 1 196 ? 7.523 7.75 9.922 1 87.81 196 ARG B N 1
ATOM 4228 C CA . ARG B 1 196 ? 6.746 6.578 10.312 1 87.81 196 ARG B CA 1
ATOM 4229 C C . ARG B 1 196 ? 7.141 5.355 9.492 1 87.81 196 ARG B C 1
ATOM 4231 O O . ARG B 1 196 ? 7.422 5.469 8.297 1 87.81 196 ARG B O 1
ATOM 4238 N N . PRO B 1 197 ? 7.074 4.172 10.234 1 89.88 197 PRO B N 1
ATOM 4239 C CA . PRO B 1 197 ? 7.324 2.949 9.469 1 89.88 197 PRO B CA 1
ATOM 4240 C C . PRO B 1 197 ? 6.203 2.633 8.477 1 89.88 197 PRO B C 1
ATOM 4242 O O . PRO B 1 197 ? 5.059 3.053 8.68 1 89.88 197 PRO B O 1
ATOM 4245 N N . LEU B 1 198 ? 6.535 1.888 7.461 1 91.31 198 LEU B N 1
ATOM 4246 C CA . LEU B 1 198 ? 5.594 1.551 6.402 1 91.31 198 LEU B CA 1
ATOM 4247 C C . LEU B 1 198 ? 4.375 0.83 6.965 1 91.31 198 LEU B C 1
ATOM 4249 O O . LEU B 1 198 ? 3.262 0.99 6.461 1 91.31 198 LEU B O 1
ATOM 4253 N N . THR B 1 199 ? 4.551 0.041 7.988 1 93.88 199 THR B N 1
ATOM 4254 C CA . THR B 1 199 ? 3.445 -0.699 8.594 1 93.88 199 THR B CA 1
ATOM 4255 C C . THR B 1 199 ? 2.355 0.254 9.078 1 93.88 199 THR B C 1
ATOM 4257 O O . THR B 1 199 ? 1.168 -0.068 9.008 1 93.88 199 THR B O 1
ATOM 4260 N N . GLU B 1 200 ? 2.719 1.43 9.461 1 93.56 200 GLU B N 1
ATOM 4261 C CA . GLU B 1 200 ? 1.75 2.375 10.008 1 93.56 200 GLU B CA 1
ATOM 4262 C C . GLU B 1 200 ? 0.959 3.059 8.891 1 93.56 200 GLU B C 1
ATOM 4264 O O . GLU B 1 200 ? -0.098 3.643 9.148 1 93.56 200 GLU B O 1
ATOM 4269 N N . ILE B 1 201 ? 1.508 3.033 7.723 1 94.44 201 ILE B N 1
ATOM 4270 C CA . ILE B 1 201 ? 0.749 3.543 6.586 1 94.44 201 ILE B CA 1
ATOM 4271 C C . ILE B 1 201 ? -0.491 2.68 6.363 1 94.44 201 ILE B C 1
ATOM 4273 O O . ILE B 1 201 ? -1.555 3.191 6.004 1 94.44 201 ILE B O 1
ATOM 4277 N N . PHE B 1 202 ? -0.359 1.372 6.672 1 94.38 202 PHE B N 1
ATOM 4278 C CA . PHE B 1 202 ? -1.451 0.436 6.43 1 94.38 202 PHE B CA 1
ATOM 4279 C C . PHE B 1 202 ? -2.273 0.224 7.695 1 94.38 202 PHE B C 1
ATOM 4281 O O . PHE B 1 202 ? -3.504 0.177 7.645 1 94.38 202 PHE B O 1
ATOM 4288 N N . ASP B 1 203 ? -1.594 0.142 8.797 1 95.06 203 ASP B N 1
ATOM 4289 C CA . ASP B 1 203 ? -2.236 -0.308 10.023 1 95.06 203 ASP B CA 1
ATOM 4290 C C . ASP B 1 203 ? -2.691 0.878 10.875 1 95.06 203 ASP B C 1
ATOM 4292 O O . ASP B 1 203 ? -3.475 0.715 11.812 1 95.06 203 ASP B O 1
ATOM 4296 N N . GLY B 1 204 ? -2.232 2.041 10.539 1 95.25 204 GLY B N 1
ATOM 4297 C CA . GLY B 1 204 ? -2.568 3.227 11.312 1 95.25 204 GLY B CA 1
ATOM 4298 C C . GLY B 1 204 ? -1.653 3.438 12.508 1 95.25 204 GLY B C 1
ATOM 4299 O O . GLY B 1 204 ? -0.706 2.676 12.711 1 95.25 204 GLY B O 1
ATOM 4300 N N . THR B 1 205 ? -1.842 4.516 13.133 1 93.62 205 THR B N 1
ATOM 4301 C CA . THR B 1 205 ? -1.067 4.895 14.312 1 93.62 205 THR B CA 1
ATOM 4302 C C . THR B 1 205 ? -1.967 5 15.539 1 93.62 205 THR B C 1
ATOM 4304 O O . THR B 1 205 ? -3.012 5.652 15.5 1 93.62 205 THR B O 1
ATOM 4307 N N . MET B 1 206 ? -1.556 4.355 16.578 1 92.06 206 MET B N 1
ATOM 4308 C CA . MET B 1 206 ? -2.322 4.406 17.812 1 92.06 206 MET B CA 1
ATOM 4309 C C . MET B 1 206 ? -2.143 5.75 18.516 1 92.06 206 MET B C 1
ATOM 4311 O O . MET B 1 206 ? -1.014 6.188 18.75 1 92.06 206 MET B O 1
ATOM 4315 N N . ARG B 1 207 ? -3.273 6.344 18.828 1 88.75 207 ARG B N 1
ATOM 4316 C CA . ARG B 1 207 ? -3.27 7.605 19.562 1 88.75 207 ARG B CA 1
ATOM 4317 C C . ARG B 1 207 ? -3.049 7.375 21.062 1 88.75 207 ARG B C 1
ATOM 4319 O O . ARG B 1 207 ? -2.988 6.227 21.516 1 88.75 207 ARG B O 1
ATOM 4326 N N . LYS B 1 208 ? -2.893 8.516 21.75 1 83.56 208 LYS B N 1
ATOM 4327 C CA . LYS B 1 208 ? -2.727 8.445 23.188 1 83.56 208 LYS B CA 1
ATOM 4328 C C . LYS B 1 208 ? -3.977 7.879 23.859 1 83.56 208 LYS B C 1
ATOM 4330 O O . LYS B 1 208 ? -3.883 7.176 24.875 1 83.56 208 LYS B O 1
ATOM 4335 N N . ASP B 1 209 ? -5.113 8.094 23.328 1 84.62 209 ASP B N 1
ATOM 4336 C CA . ASP B 1 209 ? -6.367 7.621 23.906 1 84.62 209 ASP B CA 1
ATOM 4337 C C . ASP B 1 209 ? -6.676 6.195 23.453 1 84.62 209 ASP B C 1
ATOM 4339 O O . ASP B 1 209 ? -7.797 5.711 23.625 1 84.62 209 ASP B O 1
ATOM 4343 N N . ARG B 1 210 ? -5.801 5.484 22.672 1 90.75 210 ARG B N 1
ATOM 4344 C CA . ARG B 1 210 ? -5.801 4.078 22.281 1 90.75 210 ARG B CA 1
ATOM 4345 C C . ARG B 1 210 ? -6.695 3.85 21.062 1 90.75 210 ARG B C 1
ATOM 4347 O O . ARG B 1 210 ? -6.961 2.705 20.688 1 90.75 210 ARG B O 1
ATOM 4354 N N . THR B 1 211 ? -7.164 5.012 20.609 1 92.12 211 THR B N 1
ATOM 4355 C CA . THR B 1 211 ? -7.809 4.883 19.297 1 92.12 211 THR B CA 1
ATOM 4356 C C . THR B 1 211 ? -6.77 4.875 18.188 1 92.12 211 THR B C 1
ATOM 4358 O O . THR B 1 211 ? -5.621 5.266 18.391 1 92.12 211 THR B O 1
ATOM 4361 N N . VAL B 1 212 ? -7.18 4.371 16.984 1 95.5 212 VAL B N 1
ATOM 4362 C CA . VAL B 1 212 ? -6.215 4.23 15.898 1 95.5 212 VAL B CA 1
ATOM 4363 C C . VAL B 1 212 ? -6.547 5.223 14.781 1 95.5 212 VAL B C 1
ATOM 4365 O O . VAL B 1 212 ? -7.68 5.277 14.305 1 95.5 212 VAL B O 1
ATOM 4368 N N . ALA B 1 213 ? -5.609 6.102 14.508 1 95.75 213 ALA B N 1
ATOM 4369 C CA . ALA B 1 213 ? -5.727 6.961 13.336 1 95.75 213 ALA B CA 1
ATOM 4370 C C . ALA B 1 213 ? -5.383 6.195 12.055 1 95.75 213 ALA B C 1
ATOM 4372 O O . ALA B 1 213 ? -4.273 5.668 11.922 1 95.75 213 ALA B O 1
ATOM 4373 N N . MET B 1 214 ? -6.289 6.133 11.141 1 97.12 214 MET B N 1
ATOM 4374 C CA . MET B 1 214 ? -6.109 5.348 9.922 1 97.12 214 MET B CA 1
ATOM 4375 C C . MET B 1 214 ? -6.176 6.238 8.688 1 97.12 214 MET B C 1
ATOM 4377 O O . MET B 1 214 ? -7.027 7.121 8.602 1 97.12 214 MET B O 1
ATOM 4381 N N . LEU B 1 215 ? -5.273 5.973 7.758 1 97.5 215 LEU B N 1
ATOM 4382 C CA . LEU B 1 215 ? -5.324 6.652 6.469 1 97.5 215 LEU B CA 1
ATOM 4383 C C . LEU B 1 215 ? -6.402 6.043 5.578 1 97.5 215 LEU B C 1
ATOM 4385 O O . LEU B 1 215 ? -6.637 4.836 5.613 1 97.5 215 LEU B O 1
ATOM 4389 N N . ALA B 1 216 ? -6.98 6.949 4.781 1 95.56 216 ALA B N 1
ATOM 4390 C CA . ALA B 1 216 ? -7.855 6.441 3.725 1 95.56 216 ALA B CA 1
ATOM 4391 C C . ALA B 1 216 ? -7.07 5.59 2.73 1 95.56 216 ALA B C 1
ATOM 4393 O O . ALA B 1 216 ? -5.902 5.863 2.453 1 95.56 216 ALA B O 1
ATOM 4394 N N . PRO B 1 217 ? -7.707 4.543 2.123 1 93.81 217 PRO B N 1
ATOM 4395 C CA . PRO B 1 217 ? -7.02 3.668 1.171 1 93.81 217 PRO B CA 1
ATOM 4396 C C . PRO B 1 217 ? -6.398 4.438 0.005 1 93.81 217 PRO B C 1
ATOM 4398 O O . PRO B 1 217 ? -5.293 4.113 -0.433 1 93.81 217 PRO B O 1
ATOM 4401 N N . GLU B 1 218 ? -7.082 5.422 -0.431 1 95.06 218 GLU B N 1
ATOM 4402 C CA . GLU B 1 218 ? -6.559 6.215 -1.539 1 95.06 218 GLU B CA 1
ATOM 4403 C C . GLU B 1 218 ? -5.277 6.941 -1.142 1 95.06 218 GLU B C 1
ATOM 4405 O O . GLU B 1 218 ? -4.352 7.062 -1.946 1 95.06 218 GLU B O 1
ATOM 4410 N N . THR B 1 219 ? -5.25 7.422 0.042 1 97.5 219 THR B N 1
ATOM 4411 C CA . THR B 1 219 ? -4.066 8.117 0.536 1 97.5 219 THR B CA 1
ATOM 4412 C C . THR B 1 219 ? -2.912 7.141 0.737 1 97.5 219 THR B C 1
ATOM 4414 O O . THR B 1 219 ? -1.753 7.48 0.488 1 97.5 219 THR B O 1
ATOM 4417 N N . GLN B 1 220 ? -3.258 5.895 1.214 1 96.75 220 GLN B N 1
ATOM 4418 C CA . GLN B 1 220 ? -2.229 4.867 1.329 1 96.75 220 GLN B CA 1
ATOM 4419 C C . GLN B 1 220 ? -1.55 4.617 -0.015 1 96.75 220 GLN B C 1
ATOM 4421 O O . GLN B 1 220 ? -0.321 4.57 -0.098 1 96.75 220 GLN B O 1
ATOM 4426 N N . ARG B 1 221 ? -2.344 4.488 -1.036 1 96.69 221 ARG B N 1
ATOM 4427 C CA . ARG B 1 221 ? -1.831 4.289 -2.389 1 96.69 221 ARG B CA 1
ATOM 4428 C C . ARG B 1 221 ? -0.93 5.441 -2.809 1 96.69 221 ARG B C 1
ATOM 4430 O O . ARG B 1 221 ? 0.169 5.227 -3.324 1 96.69 221 ARG B O 1
ATOM 4437 N N . ILE B 1 222 ? -1.354 6.676 -2.561 1 97.56 222 ILE B N 1
ATOM 4438 C CA . ILE B 1 222 ? -0.598 7.867 -2.928 1 97.56 222 ILE B CA 1
ATOM 4439 C C . ILE B 1 222 ? 0.756 7.859 -2.223 1 97.56 222 ILE B C 1
ATOM 4441 O O . ILE B 1 222 ? 1.788 8.133 -2.84 1 97.56 222 ILE B O 1
ATOM 4445 N N . LEU B 1 223 ? 0.719 7.504 -0.991 1 97.19 223 LEU B N 1
ATOM 4446 C CA . LEU B 1 223 ? 1.93 7.535 -0.178 1 97.19 223 LEU B CA 1
ATOM 4447 C C . LEU B 1 223 ? 2.914 6.465 -0.629 1 97.19 223 LEU B C 1
ATOM 4449 O O . LEU B 1 223 ? 4.113 6.723 -0.746 1 97.19 223 LEU B O 1
ATOM 4453 N N . ILE B 1 224 ? 2.43 5.277 -0.902 1 95.56 224 ILE B N 1
ATOM 4454 C CA . ILE B 1 224 ? 3.309 4.172 -1.263 1 95.56 224 ILE B CA 1
ATOM 4455 C C . ILE B 1 224 ? 3.914 4.422 -2.641 1 95.56 224 ILE B C 1
ATOM 4457 O O . ILE B 1 224 ? 5.121 4.254 -2.836 1 95.56 224 ILE B O 1
ATOM 4461 N N . LEU B 1 225 ? 3.107 4.84 -3.576 1 95.5 225 LEU B N 1
ATOM 4462 C CA . LEU B 1 225 ? 3.633 5.168 -4.895 1 95.5 225 LEU B CA 1
ATOM 4463 C C . LEU B 1 225 ? 4.566 6.371 -4.828 1 95.5 225 LEU B C 1
ATOM 4465 O O . LEU B 1 225 ? 5.602 6.398 -5.496 1 95.5 225 LEU B O 1
ATOM 4469 N N . GLY B 1 226 ? 4.172 7.312 -4.039 1 96.38 226 GLY B N 1
ATOM 4470 C CA . GLY B 1 226 ? 5.023 8.477 -3.836 1 96.38 226 GLY B CA 1
ATOM 4471 C C . GLY B 1 226 ? 6.371 8.125 -3.236 1 96.38 226 GLY B C 1
ATOM 4472 O O . GLY B 1 226 ? 7.395 8.695 -3.623 1 96.38 226 GLY B O 1
ATOM 4473 N N . ARG B 1 227 ? 6.398 7.227 -2.25 1 94.44 227 ARG B N 1
ATOM 4474 C CA . ARG B 1 227 ? 7.652 6.781 -1.646 1 94.44 227 ARG B CA 1
ATOM 4475 C C . ARG B 1 227 ? 8.594 6.211 -2.697 1 94.44 227 ARG B C 1
ATOM 4477 O O . ARG B 1 227 ? 9.789 6.523 -2.705 1 94.44 227 ARG B O 1
ATOM 4484 N N . ASP B 1 228 ? 8.031 5.387 -3.537 1 91.94 228 ASP B N 1
ATOM 4485 C CA . ASP B 1 228 ? 8.82 4.797 -4.617 1 91.94 228 ASP B CA 1
ATOM 4486 C C . ASP B 1 228 ? 9.391 5.875 -5.535 1 91.94 228 ASP B C 1
ATOM 4488 O O . ASP B 1 228 ? 10.562 5.82 -5.914 1 91.94 228 ASP B O 1
ATOM 4492 N N . ARG B 1 229 ? 8.625 6.855 -5.891 1 94.31 229 ARG B N 1
ATOM 4493 C CA . ARG B 1 229 ? 9.055 7.941 -6.77 1 94.31 229 ARG B CA 1
ATOM 4494 C C . ARG B 1 229 ? 10.102 8.812 -6.09 1 94.31 229 ARG B C 1
ATOM 4496 O O . ARG B 1 229 ? 11.047 9.273 -6.734 1 94.31 229 ARG B O 1
ATOM 4503 N N . ILE B 1 230 ? 9.945 9.055 -4.797 1 94.62 230 ILE B N 1
ATOM 4504 C CA . ILE B 1 230 ? 10.922 9.82 -4.039 1 94.62 230 ILE B CA 1
ATOM 4505 C C . ILE B 1 230 ? 12.266 9.102 -4.055 1 94.62 230 ILE B C 1
ATOM 4507 O O . ILE B 1 230 ? 13.312 9.727 -4.262 1 94.62 230 ILE B O 1
ATOM 4511 N N . LEU B 1 231 ? 12.234 7.812 -3.854 1 90.19 231 LEU B N 1
ATOM 4512 C CA . LEU B 1 231 ? 13.477 7.035 -3.836 1 90.19 231 LEU B CA 1
ATOM 4513 C C . LEU B 1 231 ? 14.164 7.09 -5.191 1 90.19 231 LEU B C 1
ATOM 4515 O O . LEU B 1 231 ? 15.383 7.301 -5.266 1 90.19 231 LEU B O 1
ATOM 4519 N N . ARG B 1 232 ? 13.43 6.957 -6.238 1 89.88 232 ARG B N 1
ATOM 4520 C CA . ARG B 1 232 ? 13.992 7.07 -7.578 1 89.88 232 ARG B CA 1
ATOM 4521 C C . ARG B 1 232 ? 14.539 8.469 -7.828 1 89.88 232 ARG B C 1
ATOM 4523 O O . ARG B 1 232 ? 15.617 8.633 -8.406 1 89.88 232 ARG B O 1
ATOM 4530 N N . GLY B 1 233 ? 13.766 9.453 -7.414 1 92.12 233 GLY B N 1
ATOM 4531 C CA . GLY B 1 233 ? 14.227 10.828 -7.547 1 92.12 233 GLY B CA 1
ATOM 4532 C C . GLY B 1 233 ? 15.492 11.109 -6.766 1 92.12 233 GLY B C 1
ATOM 4533 O O . GLY B 1 233 ? 16.359 11.867 -7.223 1 92.12 233 GLY B O 1
ATOM 4534 N N . THR B 1 234 ? 15.602 10.523 -5.586 1 91.81 234 THR B N 1
ATOM 4535 C CA . THR B 1 234 ? 16.797 10.695 -4.758 1 91.81 234 THR B CA 1
ATOM 4536 C C . THR B 1 234 ? 18.031 10.188 -5.48 1 91.81 234 THR B C 1
ATOM 4538 O O . THR B 1 234 ? 19.078 10.844 -5.469 1 91.81 234 THR B O 1
ATOM 4541 N N . ILE B 1 235 ? 17.938 9.094 -6.09 1 87 235 ILE B N 1
ATOM 4542 C CA . ILE B 1 235 ? 19.047 8.508 -6.832 1 87 235 ILE B CA 1
ATOM 4543 C C . ILE B 1 235 ? 19.359 9.367 -8.055 1 87 235 ILE B C 1
ATOM 4545 O O . ILE B 1 235 ? 20.531 9.648 -8.336 1 87 235 ILE B O 1
ATOM 4549 N N . ALA B 1 236 ? 18.359 9.867 -8.695 1 88.75 236 ALA B N 1
ATOM 4550 C CA . ALA B 1 236 ? 18.516 10.609 -9.945 1 88.75 236 ALA B CA 1
ATOM 4551 C C . ALA B 1 236 ? 19.047 12.016 -9.688 1 88.75 236 ALA B C 1
ATOM 4553 O O . ALA B 1 236 ? 19.688 12.609 -10.555 1 88.75 236 ALA B O 1
ATOM 4554 N N . HIS B 1 237 ? 18.766 12.523 -8.508 1 91.31 237 HIS B N 1
ATOM 4555 C CA . HIS B 1 237 ? 19.078 13.93 -8.289 1 91.31 237 HIS B CA 1
ATOM 4556 C C . HIS B 1 237 ? 20.078 14.094 -7.145 1 91.31 237 HIS B C 1
ATOM 4558 O O . HIS B 1 237 ? 21.25 14.406 -7.375 1 91.31 237 HIS B O 1
ATOM 4564 N N . THR B 1 238 ? 19.672 13.766 -5.918 1 87.81 238 THR B N 1
ATOM 4565 C CA . THR B 1 238 ? 20.5 13.984 -4.734 1 87.81 238 THR B CA 1
ATOM 4566 C C . THR B 1 238 ? 21.781 13.148 -4.805 1 87.81 238 THR B C 1
ATOM 4568 O O . THR B 1 238 ? 22.844 13.617 -4.418 1 87.81 238 THR B O 1
ATOM 4571 N N . LEU B 1 239 ? 21.703 11.953 -5.352 1 86.06 239 LEU B N 1
ATOM 4572 C CA . LEU B 1 239 ? 22.844 11.055 -5.379 1 86.06 239 LEU B CA 1
ATOM 4573 C C . LEU B 1 239 ? 23.406 10.93 -6.793 1 86.06 239 LEU B C 1
ATOM 4575 O O . LEU B 1 239 ? 24.203 10.023 -7.078 1 86.06 239 LEU B O 1
ATOM 4579 N N . ALA B 1 240 ? 23.078 11.875 -7.652 1 84.75 240 ALA B N 1
ATOM 4580 C CA . ALA B 1 240 ? 23.484 11.828 -9.055 1 84.75 240 ALA B CA 1
ATOM 4581 C C . ALA B 1 240 ? 24.984 12 -9.195 1 84.75 240 ALA B C 1
ATOM 4583 O O . ALA B 1 240 ? 25.578 11.531 -10.18 1 84.75 240 ALA B O 1
ATOM 4584 N N . TRP B 1 241 ? 25.625 12.625 -8.25 1 83.19 241 TRP B N 1
ATOM 4585 C CA . TRP B 1 241 ? 27.047 12.93 -8.328 1 83.19 241 TRP B CA 1
ATOM 4586 C C . TRP B 1 241 ? 27.891 11.656 -8.305 1 83.19 241 TRP B C 1
ATOM 4588 O O . TRP B 1 241 ? 29.062 11.664 -8.703 1 83.19 241 TRP B O 1
ATOM 4598 N N . PHE B 1 242 ? 27.359 10.5 -7.859 1 78.81 242 PHE B N 1
ATOM 4599 C CA . PHE B 1 242 ? 28.078 9.227 -7.863 1 78.81 242 PHE B CA 1
ATOM 4600 C C . PHE B 1 242 ? 28.391 8.781 -9.289 1 78.81 242 PHE B C 1
ATOM 4602 O O . PHE B 1 242 ? 29.359 8.062 -9.523 1 78.81 242 PHE B O 1
ATOM 4609 N N . GLU B 1 243 ? 27.531 9.07 -10.203 1 74.25 243 GLU B N 1
ATOM 4610 C CA . GLU B 1 243 ? 27.734 8.695 -11.594 1 74.25 243 GLU B CA 1
ATOM 4611 C C . GLU B 1 243 ? 28.578 9.727 -12.336 1 74.25 243 GLU B C 1
ATOM 4613 O O . GLU B 1 243 ? 29.094 9.453 -13.422 1 74.25 243 GLU B O 1
ATOM 4618 N N . GLY B 1 244 ? 28.828 10.82 -11.75 1 66.5 244 GLY B N 1
ATOM 4619 C CA . GLY B 1 244 ? 29.547 11.898 -12.422 1 66.5 244 GLY B CA 1
ATOM 4620 C C . GLY B 1 244 ? 31.047 11.82 -12.242 1 66.5 244 GLY B C 1
ATOM 4621 O O . GLY B 1 244 ? 31.562 10.828 -11.742 1 66.5 244 GLY B O 1
ATOM 4622 N N . ASP B 1 245 ? 31.781 12.805 -12.805 1 63 245 ASP B N 1
ATOM 4623 C CA . ASP B 1 245 ? 33.219 12.922 -12.914 1 63 245 ASP B CA 1
ATOM 4624 C C . ASP B 1 245 ? 33.844 13.422 -11.602 1 63 245 ASP B C 1
ATOM 4626 O O . ASP B 1 245 ? 35.062 13.453 -11.453 1 63 245 ASP B O 1
ATOM 4630 N N . ILE B 1 246 ? 33.094 13.688 -10.617 1 63.59 246 ILE B N 1
ATOM 4631 C CA . ILE B 1 246 ? 33.562 14.43 -9.453 1 63.59 246 ILE B CA 1
ATOM 4632 C C . ILE B 1 246 ? 34.688 13.641 -8.773 1 63.59 246 ILE B C 1
ATOM 4634 O O . ILE B 1 246 ? 35.688 14.219 -8.367 1 63.59 246 ILE B O 1
ATOM 4638 N N . THR B 1 247 ? 34.562 12.359 -8.797 1 64.75 247 THR B N 1
ATOM 4639 C CA . THR B 1 247 ? 35.531 11.625 -8 1 64.75 247 THR B CA 1
ATOM 4640 C C . THR B 1 247 ? 36.438 10.781 -8.898 1 64.75 247 THR B C 1
ATOM 4642 O O . THR B 1 247 ? 37.406 10.172 -8.422 1 64.75 247 THR B O 1
ATOM 4645 N N . ASP B 1 248 ? 36.125 10.922 -10.18 1 66.62 248 ASP B N 1
ATOM 4646 C CA . ASP B 1 248 ? 36.875 10.047 -11.086 1 66.62 248 ASP B CA 1
ATOM 4647 C C . ASP B 1 248 ? 38.312 10.5 -11.227 1 66.62 248 ASP B C 1
ATOM 4649 O O . ASP B 1 248 ? 39.219 9.672 -11.383 1 66.62 248 ASP B O 1
ATOM 4653 N N . ASP B 1 249 ? 38.469 11.781 -11.078 1 68.81 249 ASP B N 1
ATOM 4654 C CA . ASP B 1 249 ? 39.812 12.312 -11.352 1 68.81 249 ASP B CA 1
ATOM 4655 C C . ASP B 1 249 ? 40.562 12.578 -10.062 1 68.81 249 ASP B C 1
ATOM 4657 O O . ASP B 1 249 ? 41.719 13.062 -10.086 1 68.81 249 ASP B O 1
ATOM 4661 N N . CYS B 1 250 ? 39.875 12.227 -8.93 1 76.75 250 CYS B N 1
ATOM 4662 C CA . CYS B 1 250 ? 40.531 12.508 -7.652 1 76.75 250 CYS B CA 1
ATOM 4663 C C . CYS B 1 250 ? 41.438 11.359 -7.246 1 76.75 250 CYS B C 1
ATOM 4665 O O . CYS B 1 250 ? 41 10.234 -7.051 1 76.75 250 CYS B O 1
ATOM 4667 N N . ALA B 1 251 ? 42.719 11.617 -7.184 1 73.31 251 ALA B N 1
ATOM 4668 C CA . ALA B 1 251 ? 43.719 10.609 -6.84 1 73.31 251 ALA B CA 1
ATOM 4669 C C . ALA B 1 251 ? 43.5 10.078 -5.426 1 73.31 251 ALA B C 1
ATOM 4671 O O . ALA B 1 251 ? 43.812 8.93 -5.129 1 73.31 251 ALA B O 1
ATOM 4672 N N . THR B 1 252 ? 42.906 10.914 -4.566 1 75.38 252 THR B N 1
ATOM 4673 C CA . THR B 1 252 ? 42.719 10.57 -3.16 1 75.38 252 THR B CA 1
ATOM 4674 C C . THR B 1 252 ? 41.469 9.75 -2.959 1 75.38 252 THR B C 1
ATOM 4676 O O . THR B 1 252 ? 41.438 8.781 -2.195 1 75.38 252 THR B O 1
ATOM 4679 N N . CYS B 1 253 ? 40.469 10.195 -3.6 1 74.94 253 CYS B N 1
ATOM 4680 C CA . CYS B 1 253 ? 39.125 9.648 -3.285 1 74.94 253 CYS B CA 1
ATOM 4681 C C . CYS B 1 253 ? 38.781 8.516 -4.242 1 74.94 253 CYS B C 1
ATOM 4683 O O . CYS B 1 253 ? 37.875 7.715 -3.953 1 74.94 253 CYS B O 1
ATOM 4685 N N . GLN B 1 254 ? 39.562 8.555 -5.25 1 65.25 254 GLN B N 1
ATOM 4686 C CA . GLN B 1 254 ? 39.156 7.668 -6.336 1 65.25 254 GLN B CA 1
ATOM 4687 C C . GLN B 1 254 ? 38.969 6.234 -5.844 1 65.25 254 GLN B C 1
ATOM 4689 O O . GLN B 1 254 ? 39.844 5.703 -5.141 1 65.25 254 GLN B O 1
ATOM 4694 N N . GLY B 1 255 ? 37.875 5.582 -6.094 1 65.75 255 GLY B N 1
ATOM 4695 C CA . GLY B 1 255 ? 37.5 4.184 -5.965 1 65.75 255 GLY B CA 1
ATOM 4696 C C . GLY B 1 255 ? 36.969 3.832 -4.59 1 65.75 255 GLY B C 1
ATOM 4697 O O . GLY B 1 255 ? 35.75 3.555 -4.438 1 65.75 255 GLY B O 1
ATOM 4698 N N . LYS B 1 256 ? 37.875 3.871 -3.512 1 69.5 256 LYS B N 1
ATOM 4699 C CA . LYS B 1 256 ? 37.5 3.289 -2.227 1 69.5 256 LYS B CA 1
ATOM 4700 C C . LYS B 1 256 ? 36.562 4.223 -1.444 1 69.5 256 LYS B C 1
ATOM 4702 O O . LYS B 1 256 ? 35.531 3.807 -0.967 1 69.5 256 LYS B O 1
ATOM 4707 N N . ARG B 1 257 ? 37 5.453 -1.432 1 74 257 ARG B N 1
ATOM 4708 C CA . ARG B 1 257 ? 36.219 6.391 -0.603 1 74 257 ARG B CA 1
ATOM 4709 C C . ARG B 1 257 ? 34.875 6.684 -1.211 1 74 257 ARG B C 1
ATOM 4711 O O . ARG B 1 257 ? 33.875 6.828 -0.488 1 74 257 ARG B O 1
ATOM 4718 N N . VAL B 1 258 ? 34.781 6.66 -2.502 1 74.56 258 VAL B N 1
ATOM 4719 C CA . VAL B 1 258 ? 33.531 6.871 -3.182 1 74.56 258 VAL B CA 1
ATOM 4720 C C . VAL B 1 258 ? 32.625 5.645 -2.998 1 74.56 258 VAL B C 1
ATOM 4722 O O . VAL B 1 258 ? 31.422 5.777 -2.779 1 74.56 258 VAL B O 1
ATOM 4725 N N . GLY B 1 259 ? 33.219 4.488 -3.061 1 75.88 259 GLY B N 1
ATOM 4726 C CA . GLY B 1 259 ? 32.469 3.266 -2.807 1 75.88 259 GLY B CA 1
ATOM 4727 C C . GLY B 1 259 ? 31.859 3.209 -1.412 1 75.88 259 GLY B C 1
ATOM 4728 O O . GLY B 1 259 ? 30.719 2.793 -1.239 1 75.88 259 GLY B O 1
ATOM 4729 N N . ASN B 1 260 ? 32.656 3.682 -0.509 1 78.12 260 ASN B N 1
ATOM 4730 C CA . ASN B 1 260 ? 32.156 3.729 0.865 1 78.12 260 ASN B CA 1
ATOM 4731 C C . ASN B 1 260 ? 30.984 4.691 1.008 1 78.12 260 ASN B C 1
ATOM 4733 O O . ASN B 1 260 ? 30.016 4.395 1.705 1 78.12 260 ASN B O 1
ATOM 4737 N N . ALA B 1 261 ? 31.188 5.824 0.377 1 78.44 261 ALA B N 1
ATOM 4738 C CA . ALA B 1 261 ? 30.109 6.809 0.408 1 78.44 261 ALA B CA 1
ATOM 4739 C C . ALA B 1 261 ? 28.828 6.238 -0.2 1 78.44 261 ALA B C 1
ATOM 4741 O O . ALA B 1 261 ? 27.734 6.445 0.33 1 78.44 261 ALA B O 1
ATOM 4742 N N . LEU B 1 262 ? 28.969 5.516 -1.263 1 78.31 262 LEU B N 1
ATOM 4743 C CA . LEU B 1 262 ? 27.812 4.914 -1.936 1 78.31 262 LEU B CA 1
ATOM 4744 C C . LEU B 1 262 ? 27.172 3.84 -1.063 1 78.31 262 LEU B C 1
ATOM 4746 O O . LEU B 1 262 ? 25.953 3.711 -1.03 1 78.31 262 LEU B O 1
ATOM 4750 N N . ASN B 1 263 ? 27.969 3.133 -0.405 1 79.06 263 ASN B N 1
ATOM 4751 C CA . ASN B 1 263 ? 27.469 2.117 0.513 1 79.06 263 ASN B CA 1
ATOM 4752 C C . ASN B 1 263 ? 26.641 2.738 1.638 1 79.06 263 ASN B C 1
ATOM 4754 O O . ASN B 1 263 ? 25.594 2.209 2.012 1 79.06 263 ASN B O 1
ATOM 4758 N N . VAL B 1 264 ? 27.156 3.801 2.113 1 79.69 264 VAL B N 1
ATOM 4759 C CA . VAL B 1 264 ? 26.438 4.512 3.162 1 79.69 264 VAL B CA 1
ATOM 4760 C C . VAL B 1 264 ? 25.078 4.996 2.625 1 79.69 264 VAL B C 1
ATOM 4762 O O . VAL B 1 264 ? 24.047 4.805 3.268 1 79.69 264 VAL B O 1
ATOM 4765 N N . ALA B 1 265 ? 25.109 5.551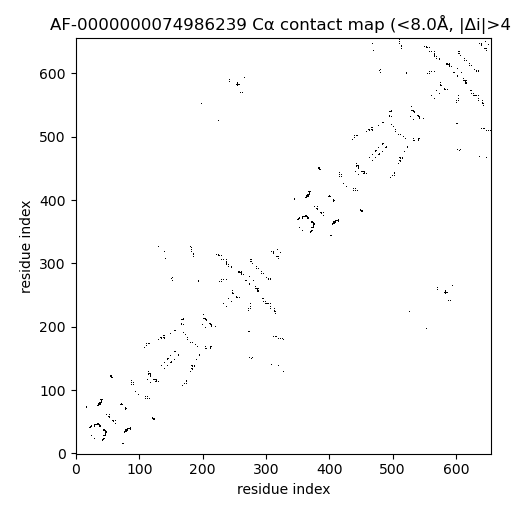 1.47 1 81.56 265 ALA B N 1
ATOM 4766 C CA . ALA B 1 265 ? 23.891 6.062 0.854 1 81.56 265 ALA B CA 1
ATOM 4767 C C . ALA B 1 265 ? 22.875 4.945 0.632 1 81.56 265 ALA B C 1
ATOM 4769 O O . ALA B 1 265 ? 21.672 5.121 0.888 1 81.56 265 ALA B O 1
ATOM 4770 N N . MET B 1 266 ? 23.328 3.836 0.165 1 81.12 266 MET B N 1
ATOM 4771 C CA . MET B 1 266 ? 22.453 2.691 -0.092 1 81.12 266 MET B CA 1
ATOM 4772 C C . MET B 1 266 ? 21.812 2.203 1.198 1 81.12 266 MET B C 1
ATOM 4774 O O . MET B 1 266 ? 20.625 1.872 1.215 1 81.12 266 MET B O 1
ATOM 4778 N N . GLY B 1 267 ? 22.516 2.145 2.199 1 78 267 GLY B N 1
ATOM 4779 C CA . GLY B 1 267 ? 21.984 1.757 3.496 1 78 267 GLY B CA 1
ATOM 4780 C C . GLY B 1 267 ? 20.906 2.695 4.004 1 78 267 GLY B C 1
ATOM 4781 O O . GLY B 1 267 ? 19.906 2.254 4.578 1 78 267 GLY B O 1
ATOM 4782 N N . MET B 1 268 ? 21.109 3.896 3.754 1 79.38 268 MET B N 1
ATOM 4783 C CA . MET B 1 268 ? 20.156 4.898 4.223 1 79.38 268 MET B CA 1
ATOM 4784 C C . MET B 1 268 ? 18.844 4.812 3.441 1 79.38 268 MET B C 1
ATOM 4786 O O . MET B 1 268 ? 17.766 5.016 4.004 1 79.38 268 MET B O 1
ATOM 4790 N N . LEU B 1 269 ? 18.906 4.496 2.176 1 78.5 269 LEU B N 1
ATOM 4791 C CA . LEU B 1 269 ? 17.734 4.48 1.299 1 78.5 269 LEU B CA 1
ATOM 4792 C C . LEU B 1 269 ? 16.781 3.352 1.679 1 78.5 269 LEU B C 1
ATOM 4794 O O . LEU B 1 269 ? 15.609 3.377 1.316 1 78.5 269 LEU B O 1
ATOM 4798 N N . THR B 1 270 ? 17.234 2.309 2.387 1 75.19 270 THR B N 1
ATOM 4799 C CA . THR B 1 270 ? 16.391 1.167 2.725 1 75.19 270 THR B CA 1
ATOM 4800 C C . THR B 1 270 ? 15.562 1.454 3.979 1 75.19 270 THR B C 1
ATOM 4802 O O . THR B 1 270 ? 14.602 0.747 4.27 1 75.19 270 THR B O 1
ATOM 4805 N N . TYR B 1 271 ? 15.898 2.502 4.68 1 69.88 271 TYR B N 1
ATOM 4806 C CA . TYR B 1 271 ? 15.219 2.768 5.941 1 69.88 271 TYR B CA 1
ATOM 4807 C C . TYR B 1 271 ? 14.047 3.727 5.738 1 69.88 271 TYR B C 1
ATOM 4809 O O . TYR B 1 271 ? 12.922 3.439 6.152 1 69.88 271 TYR B O 1
ATOM 4817 N N . ASP B 1 272 ? 14.406 4.902 5.238 1 75.06 272 ASP B N 1
ATOM 4818 C CA . ASP B 1 272 ? 13.359 5.883 4.98 1 75.06 272 ASP B CA 1
ATOM 4819 C C . ASP B 1 272 ? 13.734 6.805 3.824 1 75.06 272 ASP B C 1
ATOM 4821 O O . ASP B 1 272 ? 14.672 6.52 3.078 1 75.06 272 ASP B O 1
ATOM 4825 N N . VAL B 1 273 ? 12.93 7.832 3.627 1 83.38 273 VAL B N 1
ATOM 4826 C CA . VAL B 1 273 ? 13.102 8.719 2.479 1 83.38 273 VAL B CA 1
ATOM 4827 C C . VAL B 1 273 ? 13.906 9.945 2.893 1 83.38 273 VAL B C 1
ATOM 4829 O O . VAL B 1 273 ? 13.969 10.93 2.15 1 83.38 273 VAL B O 1
ATOM 4832 N N . SER B 1 274 ? 14.578 9.945 4.039 1 81.75 274 SER B N 1
ATOM 4833 C CA . SER B 1 274 ? 15.188 11.141 4.609 1 81.75 274 SER B CA 1
ATOM 4834 C C . SER B 1 274 ? 16.297 11.672 3.715 1 81.75 274 SER B C 1
ATOM 4836 O O . SER B 1 274 ? 16.547 12.875 3.668 1 81.75 274 SER B O 1
ATOM 4838 N N . VAL B 1 275 ? 16.922 10.82 2.959 1 82.44 275 VAL B N 1
ATOM 4839 C CA . VAL B 1 275 ? 18.047 11.203 2.105 1 82.44 275 VAL B CA 1
ATOM 4840 C C . VAL B 1 275 ? 17.562 12.164 1.02 1 82.44 275 VAL B C 1
ATOM 4842 O O . VAL B 1 275 ? 18.344 12.93 0.456 1 82.44 275 VAL B O 1
ATOM 4845 N N . ALA B 1 276 ? 16.312 12.188 0.781 1 88.44 276 ALA B N 1
ATOM 4846 C CA . ALA B 1 276 ? 15.742 12.969 -0.313 1 88.44 276 ALA B CA 1
ATOM 4847 C C . ALA B 1 276 ? 15.867 14.469 -0.037 1 88.44 276 ALA B C 1
ATOM 4849 O O . ALA B 1 276 ? 16.438 15.211 -0.84 1 88.44 276 ALA B O 1
ATOM 4850 N N . LEU B 1 277 ? 15.438 14.852 1.148 1 88.56 277 LEU B N 1
ATOM 4851 C CA . LEU B 1 277 ? 15.328 16.297 1.362 1 88.56 277 LEU B CA 1
ATOM 4852 C C . LEU B 1 277 ? 16.125 16.719 2.592 1 88.56 277 LEU B C 1
ATOM 4854 O O . LEU B 1 277 ? 16.359 17.906 2.799 1 88.56 277 LEU B O 1
ATOM 4858 N N . GLN B 1 278 ? 16.547 15.75 3.357 1 82 278 GLN B N 1
ATOM 4859 C CA . GLN B 1 278 ? 17.359 16.094 4.523 1 82 278 GLN B CA 1
ATOM 4860 C C . GLN B 1 278 ? 18.812 16.281 4.145 1 82 278 GLN B C 1
ATOM 4862 O O . GLN B 1 278 ? 19.312 15.664 3.199 1 82 278 GLN B O 1
ATOM 4867 N N . ASP B 1 279 ? 19.391 17.219 4.918 1 79.69 279 ASP B N 1
ATOM 4868 C CA . ASP B 1 279 ? 20.828 17.391 4.691 1 79.69 279 ASP B CA 1
ATOM 4869 C C . ASP B 1 279 ? 21.625 16.266 5.344 1 79.69 279 ASP B C 1
ATOM 4871 O O . ASP B 1 279 ? 22.016 16.359 6.512 1 79.69 279 ASP B O 1
ATOM 4875 N N . THR B 1 280 ? 21.828 15.219 4.613 1 72.94 280 THR B N 1
ATOM 4876 C CA . THR B 1 280 ? 22.562 14.055 5.094 1 72.94 280 THR B CA 1
ATOM 4877 C C . THR B 1 280 ? 23.969 14.016 4.5 1 72.94 280 THR B C 1
ATOM 4879 O O . THR B 1 280 ? 24.641 12.984 4.539 1 72.94 280 THR B O 1
ATOM 4882 N N . ALA B 1 281 ? 24.344 15.102 3.986 1 73.62 281 ALA B N 1
ATOM 4883 C CA . ALA B 1 281 ? 25.594 15.133 3.236 1 73.62 281 ALA B CA 1
ATOM 4884 C C . ALA B 1 281 ? 26.781 14.766 4.125 1 73.62 281 ALA B C 1
ATOM 4886 O O . ALA B 1 281 ? 27.656 14 3.719 1 73.62 281 ALA B O 1
ATOM 4887 N N . SER B 1 282 ? 26.719 15.211 5.324 1 77.06 282 SER B N 1
ATOM 4888 C CA . SER B 1 282 ? 27.859 15 6.215 1 77.06 282 SER B CA 1
ATOM 4889 C C . SER B 1 282 ? 28.078 13.516 6.473 1 77.06 282 SER B C 1
ATOM 4891 O O . SER B 1 282 ? 29.234 13.062 6.578 1 77.06 282 SER B O 1
ATOM 4893 N N . GLU B 1 283 ? 27.078 12.758 6.52 1 83 283 GLU B N 1
ATOM 4894 C CA . GLU B 1 283 ? 27.172 11.32 6.777 1 83 283 GLU B CA 1
ATOM 4895 C C . GLU B 1 283 ? 2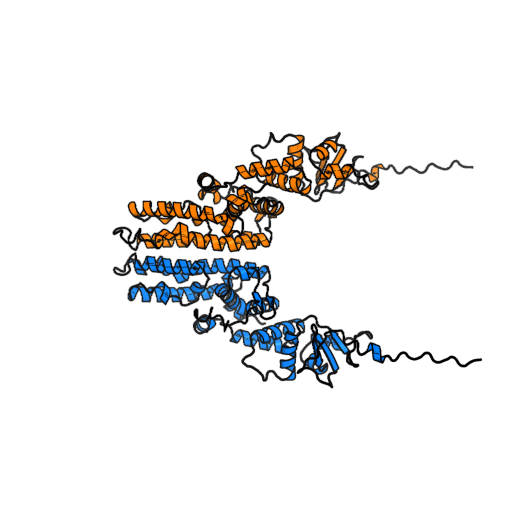7.641 10.57 5.535 1 83 283 GLU B C 1
ATOM 4897 O O . GLU B 1 283 ? 28.469 9.664 5.633 1 83 283 GLU B O 1
ATOM 4902 N N . ILE B 1 284 ? 27.234 11 4.434 1 85.19 284 ILE B N 1
ATOM 4903 C CA . ILE B 1 284 ? 27.469 10.273 3.188 1 85.19 284 ILE B CA 1
ATOM 4904 C C . ILE B 1 284 ? 28.875 10.562 2.684 1 85.19 284 ILE B C 1
ATOM 4906 O O . ILE B 1 284 ? 29.578 9.648 2.232 1 85.19 284 ILE B O 1
ATOM 4910 N N . VAL B 1 285 ? 29.406 11.828 2.891 1 87.38 285 VAL B N 1
ATOM 4911 C CA . VAL B 1 285 ? 30.641 12.227 2.24 1 87.38 285 VAL B CA 1
ATOM 4912 C C . VAL B 1 285 ? 31.766 12.281 3.271 1 87.38 285 VAL B C 1
ATOM 4914 O O . VAL B 1 285 ? 32.844 12.812 2.992 1 87.38 285 VAL B O 1
ATOM 4917 N N . ALA B 1 286 ? 31.594 11.789 4.43 1 87.12 286 ALA B N 1
ATOM 4918 C CA . ALA B 1 286 ? 32.531 11.891 5.547 1 87.12 286 ALA B CA 1
ATOM 4919 C C . ALA B 1 286 ? 33.906 11.367 5.164 1 87.12 286 ALA B C 1
ATOM 4921 O O . ALA B 1 286 ? 34.906 11.883 5.637 1 87.12 286 ALA B O 1
ATOM 4922 N N . GLY B 1 287 ? 34.062 10.453 4.301 1 83.44 287 GLY B N 1
ATOM 4923 C CA . GLY B 1 287 ? 35.312 9.82 3.975 1 83.44 287 GLY B CA 1
ATOM 4924 C C . GLY B 1 287 ? 36 10.406 2.746 1 83.44 287 GLY B C 1
ATOM 4925 O O . GLY B 1 287 ? 37.094 10.031 2.396 1 83.44 287 GLY B O 1
ATOM 4926 N N . LEU B 1 288 ? 35.438 11.414 2.18 1 86.75 288 LEU B N 1
ATOM 4927 C CA . LEU B 1 288 ? 35.969 12 0.961 1 86.75 288 LEU B CA 1
ATOM 4928 C C . LEU B 1 288 ? 37 13.102 1.292 1 86.75 288 LEU B C 1
ATOM 4930 O O . LEU B 1 288 ? 37 13.609 2.416 1 86.75 288 LEU B O 1
ATOM 4934 N N . CYS B 1 289 ? 37.875 13.305 0.306 1 88.75 289 CYS B N 1
ATOM 4935 C CA . CYS B 1 289 ? 38.781 14.43 0.475 1 88.75 289 CYS B CA 1
ATOM 4936 C C . CYS B 1 289 ? 38 15.75 0.456 1 88.75 289 CYS B C 1
ATOM 4938 O O . CYS B 1 289 ? 36.844 15.797 0.035 1 88.75 289 CYS B O 1
ATOM 4940 N N . ASN B 1 290 ? 38.656 16.797 0.84 1 89.06 290 ASN B N 1
ATOM 4941 C CA . ASN B 1 290 ? 37.969 18.094 1.033 1 89.06 290 ASN B CA 1
ATOM 4942 C C . ASN B 1 290 ? 37.375 18.609 -0.266 1 89.06 290 ASN B C 1
ATOM 4944 O O . ASN B 1 290 ? 36.25 19.109 -0.273 1 89.06 290 ASN B O 1
ATOM 4948 N N . GLU B 1 291 ? 38.125 18.484 -1.294 1 87.44 291 GLU B N 1
ATOM 4949 C CA . GLU B 1 291 ? 37.656 18.984 -2.58 1 87.44 291 GLU B CA 1
ATOM 4950 C C . GLU B 1 291 ? 36.438 18.188 -3.057 1 87.44 291 GLU B C 1
ATOM 4952 O O . GLU B 1 291 ? 35.438 18.766 -3.498 1 87.44 291 GLU B O 1
ATOM 4957 N N . CYS B 1 292 ? 36.531 16.906 -2.969 1 87 292 CYS B N 1
ATOM 4958 C CA . CYS B 1 292 ? 35.438 16.047 -3.391 1 87 292 CYS B CA 1
ATOM 4959 C C . CYS B 1 292 ? 34.219 16.219 -2.49 1 87 292 CYS B C 1
ATOM 4961 O O . CYS B 1 292 ? 33.062 16.172 -2.961 1 87 292 CYS B O 1
ATOM 4963 N N . LYS B 1 293 ? 34.469 16.422 -1.229 1 89.75 293 LYS B N 1
ATOM 4964 C CA . LYS B 1 293 ? 33.406 16.656 -0.269 1 89.75 293 LYS B CA 1
ATOM 4965 C C . LYS B 1 293 ? 32.594 17.906 -0.632 1 89.75 293 LYS B C 1
ATOM 4967 O O . LYS B 1 293 ? 31.375 17.875 -0.647 1 89.75 293 LYS B O 1
ATOM 4972 N N . GLU B 1 294 ? 33.344 18.938 -0.887 1 89.62 294 GLU B N 1
ATOM 4973 C CA . GLU B 1 294 ? 32.688 20.203 -1.214 1 89.62 294 GLU B CA 1
ATOM 4974 C C . GLU B 1 294 ? 31.859 20.078 -2.486 1 89.62 294 GLU B C 1
ATOM 4976 O O . GLU B 1 294 ? 30.734 20.594 -2.551 1 89.62 294 GLU B O 1
ATOM 4981 N N . GLU B 1 295 ? 32.406 19.438 -3.451 1 87.88 295 GLU B N 1
ATOM 4982 C CA . GLU B 1 295 ? 31.703 19.266 -4.711 1 87.88 295 GLU B CA 1
ATOM 4983 C C . GLU B 1 295 ? 30.453 18.406 -4.527 1 87.88 295 GLU B C 1
ATOM 4985 O O . GLU B 1 295 ? 29.391 18.719 -5.055 1 87.88 295 GLU B O 1
ATOM 4990 N N . ALA B 1 296 ? 30.625 17.297 -3.797 1 88.56 296 ALA B N 1
ATOM 4991 C CA . ALA B 1 296 ? 29.5 16.391 -3.535 1 88.56 296 ALA B CA 1
ATOM 4992 C C . ALA B 1 296 ? 28.391 17.094 -2.764 1 88.56 296 ALA B C 1
ATOM 4994 O O . ALA B 1 296 ? 27.219 16.938 -3.078 1 88.56 296 ALA B O 1
ATOM 4995 N N . GLU B 1 297 ? 28.797 17.891 -1.786 1 91.06 297 GLU B N 1
ATOM 4996 C CA . GLU B 1 297 ? 27.828 18.625 -0.98 1 91.06 297 GLU B CA 1
ATOM 4997 C C . GLU B 1 297 ? 27.047 19.609 -1.832 1 91.06 297 GLU B C 1
ATOM 4999 O O . GLU B 1 297 ? 25.828 19.766 -1.66 1 91.06 297 GLU B O 1
ATOM 5004 N N . THR B 1 298 ? 27.766 20.266 -2.705 1 91.75 298 THR B N 1
ATOM 5005 C CA . THR B 1 298 ? 27.125 21.219 -3.602 1 91.75 298 THR B CA 1
ATOM 5006 C C . THR B 1 298 ? 26.125 20.516 -4.516 1 91.75 298 THR B C 1
ATOM 5008 O O . THR B 1 298 ? 25 20.969 -4.672 1 91.75 298 THR B O 1
ATOM 5011 N N . GLU B 1 299 ? 26.531 19.391 -5.043 1 90.06 299 GLU B N 1
ATOM 5012 C CA . GLU B 1 299 ? 25.656 18.641 -5.934 1 90.06 299 GLU B CA 1
ATOM 5013 C C . GLU B 1 299 ? 24.438 18.094 -5.18 1 90.06 299 GLU B C 1
ATOM 5015 O O . GLU B 1 299 ? 23.328 18.062 -5.707 1 90.06 299 GLU B O 1
ATOM 5020 N N . MET B 1 300 ? 24.625 17.625 -4.016 1 91.56 300 MET B N 1
ATOM 5021 C CA . MET B 1 300 ? 23.547 17.094 -3.201 1 91.56 300 MET B CA 1
ATOM 5022 C C . MET B 1 300 ? 22.547 18.203 -2.857 1 91.56 300 MET B C 1
ATOM 5024 O O . MET B 1 300 ? 21.328 17.953 -2.828 1 91.56 300 MET B O 1
ATOM 5028 N N . ALA B 1 301 ? 23.062 19.391 -2.592 1 92.25 301 ALA B N 1
ATOM 5029 C CA . ALA B 1 301 ? 22.172 20.531 -2.303 1 92.25 301 ALA B CA 1
ATOM 5030 C C . ALA B 1 301 ? 21.297 20.859 -3.508 1 92.25 301 ALA B C 1
ATOM 5032 O O . ALA B 1 301 ? 20.109 21.109 -3.363 1 92.25 301 ALA B O 1
ATOM 5033 N N . LEU B 1 302 ? 21.906 20.812 -4.668 1 94 302 LEU B N 1
ATOM 5034 C CA . LEU B 1 302 ? 21.156 21.047 -5.895 1 94 302 LEU B CA 1
ATOM 5035 C C . LEU B 1 302 ? 20.125 19.953 -6.117 1 94 302 LEU B C 1
ATOM 5037 O O . LEU B 1 302 ? 19 20.234 -6.539 1 94 302 LEU B O 1
ATOM 5041 N N . GLY B 1 303 ? 20.5 18.75 -5.855 1 94.38 303 GLY B N 1
ATOM 5042 C CA . GLY B 1 303 ? 19.578 17.641 -5.977 1 94.38 303 GLY B CA 1
ATOM 5043 C C . GLY B 1 303 ? 18.391 17.75 -5.043 1 94.38 303 GLY B C 1
ATOM 5044 O O . GLY B 1 303 ? 17.25 17.438 -5.43 1 94.38 303 GLY B O 1
ATOM 5045 N N . ARG B 1 304 ? 18.609 18.203 -3.854 1 94.19 304 ARG B N 1
ATOM 5046 C CA . ARG B 1 304 ? 17.531 18.391 -2.893 1 94.19 304 ARG B CA 1
ATOM 5047 C C . ARG B 1 304 ? 16.547 19.453 -3.371 1 94.19 304 ARG B C 1
ATOM 5049 O O . ARG B 1 304 ? 15.344 19.312 -3.215 1 94.19 304 ARG B O 1
ATOM 5056 N N . GLN B 1 305 ? 17.125 20.5 -3.924 1 95.19 305 GLN B N 1
ATOM 5057 C CA . GLN B 1 305 ? 16.281 21.562 -4.465 1 95.19 305 GLN B CA 1
ATOM 5058 C C . GLN B 1 305 ? 15.398 21.047 -5.59 1 95.19 305 GLN B C 1
ATOM 5060 O O . GLN B 1 305 ? 14.211 21.375 -5.66 1 95.19 305 GLN B O 1
ATOM 5065 N N . GLN B 1 306 ? 16.031 20.219 -6.41 1 96.31 306 GLN B N 1
ATOM 5066 C CA . GLN B 1 306 ? 15.266 19.625 -7.504 1 96.31 306 GLN B CA 1
ATOM 5067 C C . GLN B 1 306 ? 14.18 18.688 -6.98 1 96.31 306 GLN B C 1
ATOM 5069 O O . GLN B 1 306 ? 13.055 18.703 -7.477 1 96.31 306 GLN B O 1
ATOM 5074 N N . LEU B 1 307 ? 14.469 17.906 -6.035 1 96.19 307 LEU B N 1
ATOM 5075 C CA . LEU B 1 307 ? 13.5 17 -5.426 1 96.19 307 LEU B CA 1
ATOM 5076 C C . LEU B 1 307 ? 12.352 17.781 -4.793 1 96.19 307 LEU B C 1
ATOM 5078 O O . LEU B 1 307 ? 11.188 17.391 -4.902 1 96.19 307 LEU B O 1
ATOM 5082 N N . TRP B 1 308 ? 12.711 18.891 -4.148 1 95.94 308 TRP B N 1
ATOM 5083 C CA . TRP B 1 308 ? 11.672 19.734 -3.561 1 95.94 308 TRP B CA 1
ATOM 5084 C C . TRP B 1 308 ? 10.727 20.25 -4.633 1 95.94 308 TRP B C 1
ATOM 5086 O O . TRP B 1 308 ? 9.5 20.219 -4.461 1 95.94 308 TRP B O 1
ATOM 5096 N N . ALA B 1 309 ? 11.312 20.656 -5.699 1 97.12 309 ALA B N 1
ATOM 5097 C CA . ALA B 1 309 ? 10.516 21.219 -6.793 1 97.12 309 ALA B CA 1
ATOM 5098 C C . ALA B 1 309 ? 9.547 20.172 -7.344 1 97.12 309 ALA B C 1
ATOM 5100 O O . ALA B 1 309 ? 8.422 20.5 -7.73 1 97.12 309 ALA B O 1
ATOM 5101 N N . GLU B 1 310 ? 9.906 18.922 -7.32 1 97.44 310 GLU B N 1
ATOM 5102 C CA . GLU B 1 310 ? 9.109 17.844 -7.902 1 97.44 310 GLU B CA 1
ATOM 5103 C C . GLU B 1 310 ? 8.219 17.188 -6.848 1 97.44 310 GLU B C 1
ATOM 5105 O O . GLU B 1 310 ? 7.371 16.359 -7.18 1 97.44 310 GLU B O 1
ATOM 5110 N N . LEU B 1 311 ? 8.367 17.516 -5.633 1 97.31 311 LEU B N 1
ATOM 5111 C CA . LEU B 1 311 ? 7.789 16.797 -4.508 1 97.31 311 LEU B CA 1
ATOM 5112 C C . LEU B 1 311 ? 6.285 16.625 -4.688 1 97.31 311 LEU B C 1
ATOM 5114 O O . LEU B 1 311 ? 5.762 15.516 -4.559 1 97.31 311 LEU B O 1
ATOM 5118 N N . PRO B 1 312 ? 5.52 17.688 -5.059 1 97.75 312 PRO B N 1
ATOM 5119 C CA . PRO B 1 312 ? 4.078 17.484 -5.215 1 97.75 312 PRO B CA 1
ATOM 5120 C C . PRO B 1 312 ? 3.742 16.453 -6.293 1 97.75 312 PRO B C 1
ATOM 5122 O O . PRO B 1 312 ? 2.807 15.672 -6.129 1 97.75 312 PRO B O 1
ATOM 5125 N N . SER B 1 313 ? 4.539 16.391 -7.332 1 98 313 SER B N 1
ATOM 5126 C CA . SER B 1 313 ? 4.258 15.5 -8.445 1 98 313 SER B CA 1
ATOM 5127 C C . SER B 1 313 ? 4.449 14.039 -8.039 1 98 313 SER B C 1
ATOM 5129 O O . SER B 1 313 ? 3.797 13.148 -8.586 1 98 313 SER B O 1
ATOM 5131 N N . TYR B 1 314 ? 5.332 13.797 -7.086 1 97.5 314 TYR B N 1
ATOM 5132 C CA . TYR B 1 314 ? 5.531 12.438 -6.605 1 97.5 314 TYR B CA 1
ATOM 5133 C C . TYR B 1 314 ? 4.262 11.891 -5.961 1 97.5 314 TYR B C 1
ATOM 5135 O O . TYR B 1 314 ? 4.094 10.68 -5.832 1 97.5 314 TYR B O 1
ATOM 5143 N N . PHE B 1 315 ? 3.369 12.812 -5.578 1 98.12 315 PHE B N 1
ATOM 5144 C CA . PHE B 1 315 ? 2.143 12.422 -4.895 1 98.12 315 PHE B CA 1
ATOM 5145 C C . PHE B 1 315 ? 0.92 12.734 -5.75 1 98.12 315 PHE B C 1
ATOM 5147 O O . PHE B 1 315 ? -0.181 12.914 -5.227 1 98.12 315 PHE B O 1
ATOM 5154 N N . ASP B 1 316 ? 1.094 12.922 -7.027 1 96.5 316 ASP B N 1
ATOM 5155 C CA . ASP B 1 316 ? 0.035 13.188 -7.996 1 96.5 316 ASP B CA 1
ATOM 5156 C C . ASP B 1 316 ? -0.685 14.5 -7.684 1 96.5 316 ASP B C 1
ATOM 5158 O O . ASP B 1 316 ? -1.906 14.586 -7.816 1 96.5 316 ASP B O 1
ATOM 5162 N N . LEU B 1 317 ? -0.006 15.43 -7.137 1 97.19 317 LEU B N 1
ATOM 5163 C CA . LEU B 1 317 ? -0.521 16.766 -6.871 1 97.19 317 LEU B CA 1
ATOM 5164 C C . LEU B 1 317 ? 0.014 17.766 -7.891 1 97.19 317 LEU B C 1
ATOM 5166 O O . LEU B 1 317 ? 1.042 17.516 -8.523 1 97.19 317 LEU B O 1
ATOM 5170 N N . PRO B 1 318 ? -0.67 18.859 -8.102 1 96 318 PRO B N 1
ATOM 5171 C CA . PRO B 1 318 ? -0.156 19.891 -9 1 96 318 PRO B CA 1
ATOM 5172 C C . PRO B 1 318 ? 1.13 20.531 -8.492 1 96 318 PRO B C 1
ATOM 5174 O O . PRO B 1 318 ? 1.503 20.344 -7.328 1 96 318 PRO B O 1
ATOM 5177 N N . SER B 1 319 ? 1.76 21.281 -9.375 1 96.06 319 SER B N 1
ATOM 5178 C CA . SER B 1 319 ? 3.018 21.938 -9.023 1 96.06 319 SER B CA 1
ATOM 5179 C C . SER B 1 319 ? 2.828 22.938 -7.891 1 96.06 319 SER B C 1
ATOM 5181 O O . SER B 1 319 ? 1.704 23.359 -7.609 1 96.06 319 SER B O 1
ATOM 5183 N N . TRP B 1 320 ? 3.947 23.297 -7.234 1 95.62 320 TRP B N 1
ATOM 5184 C CA . TRP B 1 320 ? 3.926 24.25 -6.117 1 95.62 320 TRP B CA 1
ATOM 5185 C C . TRP B 1 320 ? 3.227 25.547 -6.508 1 95.62 320 TRP B C 1
ATOM 5187 O O . TRP B 1 320 ? 2.469 26.109 -5.719 1 95.62 320 TRP B O 1
ATOM 5197 N N . ASP B 1 321 ? 3.449 25.984 -7.738 1 94.12 321 ASP B N 1
ATOM 5198 C CA . ASP B 1 321 ? 2.883 27.25 -8.211 1 94.12 321 ASP B CA 1
ATOM 5199 C C . ASP B 1 321 ? 1.36 27.172 -8.297 1 94.12 321 ASP B C 1
ATOM 5201 O O . ASP B 1 321 ? 0.663 28.141 -7.977 1 94.12 321 ASP B O 1
ATOM 5205 N N . VAL B 1 322 ? 0.888 26.047 -8.703 1 95.12 322 VAL B N 1
ATOM 5206 C CA . VAL B 1 322 ? -0.552 25.844 -8.812 1 95.12 322 VAL B CA 1
ATOM 5207 C C . VAL B 1 322 ? -1.161 25.672 -7.426 1 95.12 322 VAL B C 1
ATOM 5209 O O . VAL B 1 322 ? -2.203 26.25 -7.121 1 95.12 322 VAL B O 1
ATOM 5212 N N . LEU B 1 323 ? -0.464 24.938 -6.543 1 93.88 323 LEU B N 1
ATOM 5213 C CA . LEU B 1 323 ? -0.95 24.703 -5.188 1 93.88 323 LEU B CA 1
ATOM 5214 C C . LEU B 1 323 ? -1.053 26.016 -4.418 1 93.88 323 LEU B C 1
ATOM 5216 O O . LEU B 1 323 ? -1.982 26.203 -3.631 1 93.88 323 LEU B O 1
ATOM 5220 N N . ALA B 1 324 ? -0.172 26.953 -4.668 1 90.31 324 ALA B N 1
ATOM 5221 C CA . ALA B 1 324 ? -0.131 28.234 -3.961 1 90.31 324 ALA B CA 1
ATOM 5222 C C . ALA B 1 324 ? -1.354 29.078 -4.297 1 90.31 324 ALA B C 1
ATOM 5224 O O . ALA B 1 324 ? -1.729 29.969 -3.525 1 90.31 324 ALA B O 1
ATOM 5225 N N . LYS B 1 325 ? -2.002 28.734 -5.387 1 87.81 325 LYS B N 1
ATOM 5226 C CA . LYS B 1 325 ? -3.123 29.547 -5.855 1 87.81 325 LYS B CA 1
ATOM 5227 C C . LYS B 1 325 ? -4.453 28.984 -5.355 1 87.81 325 LYS B C 1
ATOM 5229 O O . LYS B 1 325 ? -5.504 29.594 -5.566 1 87.81 325 LYS B O 1
ATOM 5234 N N . PHE B 1 326 ? -4.312 27.875 -4.77 1 83.19 326 PHE B N 1
ATOM 5235 C CA . PHE B 1 326 ? -5.551 27.297 -4.27 1 83.19 326 PHE B CA 1
ATOM 5236 C C . PHE B 1 326 ? -6.137 28.156 -3.15 1 83.19 326 PHE B C 1
ATOM 5238 O O . PHE B 1 326 ? -5.402 28.688 -2.32 1 83.19 326 PHE B O 1
ATOM 5245 N N . ASN B 1 327 ? -7.418 28.453 -3.336 1 67.38 327 ASN B N 1
ATOM 5246 C CA . ASN B 1 327 ? -8.156 29.203 -2.328 1 67.38 327 ASN B CA 1
ATOM 5247 C C . ASN B 1 327 ? -8.945 28.281 -1.403 1 67.38 327 ASN B C 1
ATOM 5249 O O . ASN B 1 327 ? -9.758 27.469 -1.866 1 67.38 327 ASN B O 1
ATOM 5253 N N . ASN B 1 328 ? -8.359 27.953 -0.274 1 63.38 328 ASN B N 1
ATOM 5254 C CA . ASN B 1 328 ? -9.148 27.156 0.662 1 63.38 328 ASN B CA 1
ATOM 5255 C C . ASN B 1 328 ? -9.938 28.031 1.624 1 63.38 328 ASN B C 1
ATOM 5257 O O . ASN B 1 328 ? -9.547 29.172 1.897 1 63.38 328 ASN B O 1
#

Sequence (656 aa):
MFPPTKRKRMDDSVKNQMRSEGVKRSHSLWFEDGSVILEAQKTQFRVHRSILCNYSKVFQDMFTVPQPESSAMVDGVPLIHVIDDAVDWENVLGIIYFGLKMHEDHSIGVLISMMRLGHKYQFDDIKTAAVQRLLKEFPTNFVEWTNDAASDPHRTIMQNDAYFSRGHEIDLINIASEIQFQQILPVLYYILLRDRPLTEIFDGTMRKDRTVAMLAPETQRILILGRDRILRGTIAHTLAWFEGDITDDCATCQGKRVGNALNVAMGMLTYDVSVALQDTASEIVAGLCNECKEEAETEMALGRQQLWAELPSYFDLPSWDVLAKFNNMFPPTKRKRMDDSVKNQMRSEGVKRSHSLWFEDGSVILEAQKTQFRVHRSILCNYSKVFQDMFTVPQPESSAMVDGVPLIHVIDDAVDWENVLGIIYFGLKMHEDHSIGVLISMMRLGHKYQFDDIKTAAVQRLLKEFPTNFVEWTNDAASDPHRTIMQNDAYFSRGHEIDLINIASEIQFQQILPVLYYILLRDRPLTEIFDGTMRKDRTVAMLAPETQRILILGRDRILRGTIAHTLAWFEGDITDDCATCQGKRVGNALNVAMGMLTYDVSVALQDTASEIVAGLCNECKEEAETEMALGRQQLWAELPSYFDLPSWDVLAKFNN

Foldseek 3Di:
DDPPDPDPPPPPVVVQPCVPPQAEEDPPQADPPAQEWEGEDRYIGRHHLVLLLVQFVQSVVVVVPPDDPPFDDHPNHGYDYDHDHPVLCVLVVCCSVVHVPDDVDDALVSLLSQLVCCVVRVSPVSNVVSLVSVPVQADLALVCCQVDPLLPPVVQPPPPCHSHQWQSLLSVLVSCVVVVLCSRNLVSLQSCQARDDLVCQQVATQGPVRDGRYHDPLQSVLSVQLQVVLLVLCCVALVVCLVPPLQCPPPVCHPPLSVQLVVQVVVVSVGGSSLQQHQCLCVSNVSPDPSSSVVSSVRNNRSNNVCSQCSLVSRVHDTSVVSVPDDD/DDPDDPPPPPPPVVVQPPLPPQAEEDPVQADPPAQEWEDEDRYIGRHHLVLLCVQFVQSVVVVVPPDDPPFDDHPNHGYDYDHDHPVLVVLVVCCSPVHPVPPPPDALVSLLSLLVCCVVRVSPVSNVVSLVSVPVQADLALVCCQVDPLLPPVVLPPPPCHVHQWLSLLSVLASCVVVVLCSRNLVSLQSCQARDDLVCQQVATQGPVRDGRYHDPLQSVLSVQLQVVLLVLCCVALVVCLVPPLQCPPPQCHDPLSVQLVVQVVVVSVGGSSLQQHQCLCVSNVSPDPSSSVVSSVRNNRSNNVCSQCSLVSRVHDTSVVSVPDDD

Radius of gyration: 34.19 Å; Cα contacts (8 Å, |Δi|>4): 894; chains: 2; bounding box: 124×73×72 Å